Protein AF-0000000072977719 (afdb_homodimer)

Nearest PDB structures (foldseek):
  3sho-assembly1_B  TM=9.253E-01  e=3.516E-10  Sphaerobacter thermophilus DSM 20745
  4ivn-assembly1_A  TM=5.724E-01  e=1.731E-12  Vibrio vulnificus YJ016
  7en7-assembly1_A  TM=8.176E-01  e=7.534E-08  Escherichia coli K-12
  7en5-assembly1_A  TM=7.997E-01  e=5.174E-08  Escherichia coli K-12
  7en6-assembly1_C  TM=8.120E-01  e=3.573E-07  Escherichia coli

InterPro domains:
  IPR000281 Helix-turn-helix protein RpiR [PF01418] (9-81)
  IPR000281 Helix-turn-helix protein RpiR [PS51071] (6-82)
  IPR001347 SIS domain [PF01380] (136-258)
  IPR009057 Homedomain-like superfamily [SSF46689] (7-81)
  IPR035472 RpiR-like, SIS domain [cd05013] (124-260)
  IPR036388 Winged helix-like DNA-binding domain superfamily [G3DSA:1.10.10.10] (4-80)
  IPR046348 SIS domain superfamily [SSF53697] (101-259)
  IPR047640 HTH-type transcriptional regulator RpiR-like [PTHR30514] (7-283)

Structure (mmCIF, N/CA/C/O backbone):
data_AF-0000000072977719-model_v1
#
loop_
_entity.id
_entity.type
_entity.pdbx_description
1 polymer 'Putative HTH-type transcriptional regulator'
#
loop_
_atom_site.group_PDB
_atom_site.id
_atom_site.type_symbol
_atom_site.label_atom_id
_atom_site.label_alt_id
_atom_site.label_comp_id
_atom_site.label_asym_id
_atom_site.label_entity_id
_atom_site.label_seq_id
_atom_site.pdbx_PDB_ins_code
_atom_site.Cartn_x
_atom_site.Cartn_y
_atom_site.Cartn_z
_atom_site.occupancy
_atom_site.B_iso_or_equiv
_atom_site.auth_seq_id
_atom_site.auth_comp_id
_atom_site.auth_asym_id
_atom_site.auth_atom_id
_atom_site.pdbx_PDB_model_num
ATOM 1 N N . MET A 1 1 ? 18.531 2.305 17.422 1 34.09 1 MET A N 1
ATOM 2 C CA . MET A 1 1 ? 17.797 3.162 18.328 1 34.09 1 MET A CA 1
ATOM 3 C C . MET A 1 1 ? 16.328 3.248 17.922 1 34.09 1 MET A C 1
ATOM 5 O O . MET A 1 1 ? 16.016 3.5 16.766 1 34.09 1 MET A O 1
ATOM 9 N N . THR A 1 2 ? 15.484 2.588 18.688 1 45.47 2 THR A N 1
ATOM 10 C CA . THR A 1 2 ? 14.039 2.49 18.516 1 45.47 2 THR A CA 1
ATOM 11 C C . THR A 1 2 ? 13.414 3.879 18.406 1 45.47 2 THR A C 1
ATOM 13 O O . THR A 1 2 ? 13.766 4.785 19.172 1 45.47 2 THR A O 1
ATOM 16 N N . GLU A 1 3 ? 13.031 4.273 17.266 1 53.06 3 GLU A N 1
ATOM 17 C CA . GLU A 1 3 ? 12.312 5.539 17.156 1 53.06 3 GLU A CA 1
ATOM 18 C C . GLU A 1 3 ? 11.344 5.719 18.328 1 53.06 3 GLU A C 1
ATOM 20 O O . GLU A 1 3 ? 10.766 4.746 18.812 1 53.06 3 GLU A O 1
ATOM 25 N N . PRO A 1 4 ? 11.453 6.875 18.938 1 59.12 4 PRO A N 1
ATOM 26 C CA . PRO A 1 4 ? 10.492 7.098 20.016 1 59.12 4 PRO A CA 1
ATOM 27 C C . PRO A 1 4 ? 9.062 6.738 19.609 1 59.12 4 PRO A C 1
ATOM 29 O O . PRO A 1 4 ? 8.695 6.863 18.453 1 59.12 4 PRO A O 1
ATOM 32 N N . THR A 1 5 ? 8.391 6.191 20.531 1 65.5 5 THR A N 1
ATOM 33 C CA . THR A 1 5 ? 7.02 5.73 20.359 1 65.5 5 THR A CA 1
ATOM 34 C C . THR A 1 5 ? 6.086 6.898 20.062 1 65.5 5 THR A C 1
ATOM 36 O O . THR A 1 5 ? 5.098 6.746 19.344 1 65.5 5 THR A O 1
ATOM 39 N N . HIS A 1 6 ? 6.547 8.102 20.562 1 76.81 6 HIS A N 1
ATOM 40 C CA . HIS A 1 6 ? 5.691 9.266 20.375 1 76.81 6 HIS A CA 1
ATOM 41 C C . HIS A 1 6 ? 6.504 10.469 19.906 1 76.81 6 HIS A C 1
ATOM 43 O O . HIS A 1 6 ? 7.617 10.695 20.391 1 76.81 6 HIS A O 1
ATOM 49 N N . THR A 1 7 ? 5.93 11.188 19.031 1 83.25 7 THR A N 1
ATOM 50 C CA . THR A 1 7 ? 6.516 12.484 18.734 1 83.25 7 THR A CA 1
ATOM 51 C C . THR A 1 7 ? 6.223 13.492 19.844 1 83.25 7 THR A C 1
ATOM 53 O O . THR A 1 7 ? 5.422 13.219 20.734 1 83.25 7 THR A O 1
ATOM 56 N N . ILE A 1 8 ? 6.934 14.562 19.859 1 85.81 8 ILE A N 1
ATOM 57 C CA . ILE A 1 8 ? 6.695 15.625 20.828 1 85.81 8 ILE A CA 1
ATOM 58 C C . ILE A 1 8 ? 5.27 16.141 20.688 1 85.81 8 ILE A C 1
ATOM 60 O O . ILE A 1 8 ? 4.582 16.375 21.688 1 85.81 8 ILE A O 1
ATOM 64 N N . SER A 1 9 ? 4.895 16.266 19.469 1 80.94 9 SER A N 1
ATOM 65 C CA . SER A 1 9 ? 3.531 16.703 19.203 1 80.94 9 SER A CA 1
ATOM 66 C C . SER A 1 9 ? 2.512 15.75 19.812 1 80.94 9 SER A C 1
ATOM 68 O O . SER A 1 9 ? 1.519 16.188 20.391 1 80.94 9 SER A O 1
ATOM 70 N N . ASP A 1 10 ? 2.787 14.484 19.719 1 80.69 10 ASP A N 1
ATOM 71 C CA . ASP A 1 10 ? 1.916 13.477 20.312 1 80.69 10 ASP A CA 1
ATOM 72 C C . ASP A 1 10 ? 1.863 13.633 21.828 1 80.69 10 ASP A C 1
ATOM 74 O O . ASP A 1 10 ? 0.79 13.547 22.422 1 80.69 10 ASP A O 1
ATOM 78 N N . ARG A 1 11 ? 2.957 13.852 22.359 1 85 11 ARG A N 1
ATOM 79 C CA . ARG A 1 11 ? 3.051 13.984 23.812 1 85 11 ARG A CA 1
ATOM 80 C C . ARG A 1 11 ? 2.283 15.211 24.297 1 85 11 ARG A C 1
ATOM 82 O O . ARG A 1 11 ? 1.595 15.156 25.312 1 85 11 ARG A O 1
ATOM 89 N N . ILE A 1 12 ? 2.398 16.203 23.547 1 86.12 12 ILE A N 1
ATOM 90 C CA . ILE A 1 12 ? 1.69 17.438 23.891 1 86.12 12 ILE A CA 1
ATOM 91 C C . ILE A 1 12 ? 0.184 17.203 23.812 1 86.12 12 ILE A C 1
ATOM 93 O O . ILE A 1 12 ? -0.554 17.547 24.734 1 86.12 12 ILE A O 1
ATOM 97 N N . GLN A 1 13 ? -0.189 16.594 22.734 1 79.12 13 GLN A N 1
ATOM 98 C CA . GLN A 1 13 ? -1.613 16.359 22.531 1 79.12 13 GLN A CA 1
ATOM 99 C C . GLN A 1 13 ? -2.184 15.461 23.625 1 79.12 13 GLN A C 1
ATOM 101 O O . GLN A 1 13 ? -3.297 15.688 24.109 1 79.12 13 GLN A O 1
ATOM 106 N N . GLN A 1 14 ? -1.462 14.547 24.031 1 78.94 14 GLN A N 1
ATOM 107 C CA . GLN A 1 14 ? -1.896 13.602 25.047 1 78.94 14 GLN A CA 1
ATOM 108 C C . GLN A 1 14 ? -2.014 14.266 26.406 1 78.94 14 GLN A C 1
ATOM 110 O O . GLN A 1 14 ? -2.826 13.859 27.234 1 78.94 14 GLN A O 1
ATOM 115 N N . LYS A 1 15 ? -1.3 15.305 26.594 1 86.62 15 LYS A N 1
ATOM 116 C CA . LYS A 1 15 ? -1.228 15.914 27.906 1 86.62 15 LYS A CA 1
ATOM 117 C C . LYS A 1 15 ? -2.061 17.188 27.969 1 86.62 15 LYS A C 1
ATOM 119 O O . LYS A 1 15 ? -2.113 17.859 29.016 1 86.62 15 LYS A O 1
ATOM 124 N N . LEU A 1 16 ? -2.713 17.469 26.875 1 85.62 16 LEU A N 1
ATOM 125 C CA . LEU A 1 16 ? -3.426 18.734 26.781 1 85.62 16 LEU A CA 1
ATOM 126 C C . LEU A 1 16 ? -4.43 18.875 27.922 1 85.62 16 LEU A C 1
ATOM 128 O O . LEU A 1 16 ? -4.559 19.953 28.5 1 85.62 16 LEU A O 1
ATOM 132 N N . ASP A 1 17 ? -5.023 17.812 28.297 1 83.56 17 ASP A N 1
ATOM 133 C CA . ASP A 1 17 ? -6.066 17.859 29.328 1 83.56 17 ASP A CA 1
ATOM 134 C C . ASP A 1 17 ? -5.469 18.047 30.719 1 83.56 17 ASP A C 1
ATOM 136 O O . ASP A 1 17 ? -6.156 18.469 31.641 1 83.56 17 ASP A O 1
ATOM 140 N N . ASP A 1 18 ? -4.277 17.734 30.844 1 90.81 18 ASP A N 1
ATOM 141 C CA . ASP A 1 18 ? -3.604 17.828 32.125 1 90.81 18 ASP A CA 1
ATOM 142 C C . ASP A 1 18 ? -2.92 19.188 32.312 1 90.81 18 ASP A C 1
ATOM 144 O O . ASP A 1 18 ? -2.383 19.5 33.375 1 90.81 18 ASP A O 1
ATOM 148 N N . LEU A 1 19 ? -3.02 19.953 31.266 1 92.12 19 LEU A N 1
ATOM 149 C CA . LEU A 1 19 ? -2.303 21.219 31.297 1 92.12 19 LEU A CA 1
ATOM 150 C C . LEU A 1 19 ? -3.189 22.344 31.828 1 92.12 19 LEU A C 1
ATOM 152 O O . LEU A 1 19 ? -4.41 22.312 31.672 1 92.12 19 LEU A O 1
ATOM 156 N N . THR A 1 20 ? -2.568 23.266 32.562 1 93.06 20 THR A N 1
ATOM 157 C CA . THR A 1 20 ? -3.283 24.469 32.969 1 93.06 20 THR A CA 1
ATOM 158 C C . THR A 1 20 ? -3.66 25.312 31.734 1 93.06 20 THR A C 1
ATOM 160 O O . THR A 1 20 ? -3.236 25.016 30.625 1 93.06 20 THR A O 1
ATOM 163 N N . ARG A 1 21 ? -4.438 26.266 31.969 1 92.62 21 ARG A N 1
ATOM 164 C CA . ARG A 1 21 ? -4.875 27.141 30.891 1 92.62 21 ARG A CA 1
ATOM 165 C C . ARG A 1 21 ? -3.684 27.766 30.172 1 92.62 21 ARG A C 1
ATOM 167 O O . ARG A 1 21 ? -3.627 27.766 28.938 1 92.62 21 ARG A O 1
ATOM 174 N N . ALA A 1 22 ? -2.834 28.297 30.969 1 93.25 22 ALA A N 1
ATOM 175 C CA . ALA A 1 22 ? -1.648 28.938 30.406 1 93.25 22 ALA A CA 1
ATOM 176 C C . ALA A 1 22 ? -0.771 27.922 29.672 1 93.25 22 ALA A C 1
ATOM 178 O O . ALA A 1 22 ? -0.234 28.219 28.594 1 93.25 22 ALA A O 1
ATOM 179 N N . GLU A 1 23 ? -0.616 26.766 30.234 1 94.19 23 GLU A N 1
ATOM 180 C CA . GLU A 1 23 ? 0.171 25.719 29.594 1 94.19 23 GLU A CA 1
ATOM 181 C C . GLU A 1 23 ? -0.483 25.234 28.312 1 94.19 23 GLU A C 1
ATOM 183 O O . GLU A 1 23 ? 0.206 24.938 27.328 1 94.19 23 GLU A O 1
ATOM 188 N N . ARG A 1 24 ? -1.678 25.125 28.328 1 91.88 24 ARG A N 1
ATOM 189 C CA . ARG A 1 24 ? -2.424 24.75 27.141 1 91.88 24 ARG A CA 1
ATOM 190 C C . ARG A 1 24 ? -2.244 25.766 26.016 1 91.88 24 ARG A C 1
ATOM 192 O O . ARG A 1 24 ? -2.088 25.406 24.859 1 91.88 24 ARG A O 1
ATOM 199 N N . GLN A 1 25 ? -2.348 26.969 26.438 1 91.62 25 GLN A N 1
ATOM 200 C CA . GLN A 1 25 ? -2.094 28.047 25.484 1 91.62 25 GLN A CA 1
ATOM 201 C C . GLN A 1 25 ? -0.708 27.906 24.859 1 91.62 25 GLN A C 1
ATOM 203 O O . GLN A 1 25 ? -0.547 28.078 23.656 1 91.62 25 GLN A O 1
ATOM 208 N N . LEU A 1 26 ? 0.231 27.672 25.672 1 92.44 26 LEU A N 1
ATOM 209 C CA . LEU A 1 26 ? 1.594 27.453 25.188 1 92.44 26 LEU A CA 1
ATOM 210 C C . LEU A 1 26 ? 1.66 26.25 24.266 1 92.44 26 LEU A C 1
ATOM 212 O O . LEU A 1 26 ? 2.271 26.312 23.203 1 92.44 26 LEU A O 1
ATOM 216 N N . ALA A 1 27 ? 1.11 25.141 24.656 1 89.25 27 ALA A N 1
ATOM 217 C CA . ALA A 1 27 ? 1.1 23.891 23.875 1 89.25 27 ALA A CA 1
ATOM 218 C C . ALA A 1 27 ? 0.505 24.125 22.5 1 89.25 27 ALA A C 1
ATOM 220 O O . ALA A 1 27 ? 1.073 23.688 21.484 1 89.25 27 ALA A O 1
ATOM 221 N N . LEU A 1 28 ? -0.533 24.797 22.453 1 84.81 28 LEU A N 1
ATOM 222 C CA . LEU A 1 28 ? -1.204 25.094 21.203 1 84.81 28 LEU A CA 1
ATOM 223 C C . LEU A 1 28 ? -0.34 25.984 20.312 1 84.81 28 LEU A C 1
ATOM 225 O O . LEU A 1 28 ? -0.298 25.797 19.094 1 84.81 28 LEU A O 1
ATOM 229 N N . SER A 1 29 ? 0.288 26.938 21 1 84.81 29 SER A N 1
ATOM 230 C CA . SER A 1 29 ? 1.201 27.797 20.266 1 84.81 29 SER A CA 1
ATOM 231 C C . SER A 1 29 ? 2.336 27 19.625 1 84.81 29 SER A C 1
ATOM 233 O O . SER A 1 29 ? 2.727 27.25 18.484 1 84.81 29 SER A O 1
ATOM 235 N N . ILE A 1 30 ? 2.869 26.078 20.328 1 85 30 ILE A N 1
ATOM 236 C CA . ILE A 1 30 ? 3.953 25.234 19.828 1 85 30 ILE A CA 1
ATOM 237 C C . ILE A 1 30 ? 3.461 24.391 18.656 1 85 30 ILE A C 1
ATOM 239 O O . ILE A 1 30 ? 4.152 24.266 17.641 1 85 30 ILE A O 1
ATOM 243 N N . LEU A 1 31 ? 2.301 23.844 18.781 1 78.25 31 LEU A N 1
ATOM 244 C CA . LEU A 1 31 ? 1.736 22.953 17.781 1 78.25 31 LEU A CA 1
ATOM 245 C C . LEU A 1 31 ? 1.394 23.703 16.5 1 78.25 31 LEU A C 1
ATOM 247 O O . LEU A 1 31 ? 1.417 23.125 15.406 1 78.25 31 LEU A O 1
ATOM 251 N N . GLU A 1 32 ? 1.093 24.969 16.625 1 73.62 32 GLU A N 1
ATOM 252 C CA . GLU A 1 32 ? 0.696 25.781 15.477 1 73.62 32 GLU A CA 1
ATOM 253 C C . GLU A 1 32 ? 1.831 25.906 14.461 1 73.62 32 GLU A C 1
ATOM 255 O O . GLU A 1 32 ? 1.594 25.891 13.258 1 73.62 32 GLU A O 1
ATOM 260 N N . ASN A 1 33 ? 3.037 26.062 14.914 1 71.12 33 ASN A N 1
ATOM 261 C CA . ASN A 1 33 ? 4.195 26.156 14.031 1 71.12 33 ASN A CA 1
ATOM 262 C C . ASN A 1 33 ? 5.25 25.109 14.375 1 71.12 33 ASN A C 1
ATOM 264 O O . ASN A 1 33 ? 6.438 25.422 14.477 1 71.12 33 ASN A O 1
ATOM 268 N N . TYR A 1 34 ? 4.758 23.984 14.609 1 74.56 34 TYR A N 1
ATOM 269 C CA . TYR A 1 34 ? 5.629 22.875 14.984 1 74.56 34 TYR A CA 1
ATOM 270 C C . TYR A 1 34 ? 6.48 22.422 13.805 1 74.56 34 TYR A C 1
ATOM 272 O O . TYR A 1 34 ? 6 22.359 12.672 1 74.56 34 TYR A O 1
ATOM 280 N N . PRO A 1 35 ? 7.758 22.234 13.961 1 72.56 35 PRO A N 1
ATOM 281 C CA . PRO A 1 35 ? 8.539 22.25 15.203 1 72.56 35 PRO A CA 1
ATOM 282 C C . PRO A 1 35 ? 9.32 23.547 15.383 1 72.56 35 PRO A C 1
ATOM 284 O O . PRO A 1 35 ? 9.984 23.75 16.406 1 72.56 35 PRO A O 1
ATOM 287 N N . ALA A 1 36 ? 9.109 24.5 14.5 1 69.75 36 ALA A N 1
ATOM 288 C CA . ALA A 1 36 ? 9.945 25.703 14.469 1 69.75 36 ALA A CA 1
ATOM 289 C C . ALA A 1 36 ? 9.719 26.547 15.719 1 69.75 36 ALA A C 1
ATOM 291 O O . ALA A 1 36 ? 10.648 27.203 16.203 1 69.75 36 ALA A O 1
ATOM 292 N N . SER A 1 37 ? 8.625 26.516 16.219 1 72.94 37 SER A N 1
ATOM 293 C CA . SER A 1 37 ? 8.234 27.359 17.344 1 72.94 37 SER A CA 1
ATOM 294 C C . SER A 1 37 ? 9.039 27.016 18.594 1 72.94 37 SER A C 1
ATOM 296 O O . SER A 1 37 ? 9.234 27.875 19.469 1 72.94 37 SER A O 1
ATOM 298 N N . GLY A 1 38 ? 9.477 25.844 18.672 1 77.75 38 GLY A N 1
ATOM 299 C CA . GLY A 1 38 ? 10.156 25.422 19.891 1 77.75 38 GLY A CA 1
ATOM 300 C C . GLY A 1 38 ? 11.672 25.438 19.75 1 77.75 38 GLY A C 1
ATOM 301 O O . GLY A 1 38 ? 12.383 25.016 20.672 1 77.75 38 GLY A O 1
ATOM 302 N N . LEU A 1 39 ? 12.109 25.969 18.688 1 84.69 39 LEU A N 1
ATOM 303 C CA . LEU A 1 39 ? 13.547 25.875 18.438 1 84.69 39 LEU A CA 1
ATOM 304 C C . LEU A 1 39 ? 14.258 27.156 18.844 1 84.69 39 LEU A C 1
ATOM 306 O O . LEU A 1 39 ? 15.492 27.172 18.969 1 84.69 39 LEU A O 1
ATOM 310 N N . GLY A 1 40 ? 13.555 28.203 19.125 1 84.5 40 GLY A N 1
ATOM 311 C CA . GLY A 1 40 ? 14.141 29.453 19.547 1 84.5 40 GLY A CA 1
ATOM 312 C C . GLY A 1 40 ? 14.375 29.547 21.031 1 84.5 40 GLY A C 1
ATOM 313 O O . GLY A 1 40 ? 14.18 28.562 21.766 1 84.5 40 GLY A O 1
ATOM 314 N N . PRO A 1 41 ? 14.859 30.75 21.453 1 90.31 41 PRO A N 1
ATOM 315 C CA . PRO A 1 41 ? 15.086 30.938 22.891 1 90.31 41 PRO A CA 1
ATOM 316 C C . PRO A 1 41 ? 13.805 30.812 23.719 1 90.31 41 PRO A C 1
ATOM 318 O O . PRO A 1 41 ? 12.719 31.172 23.234 1 90.31 41 PRO A O 1
ATOM 321 N N . LEU A 1 42 ? 14.023 30.391 24.938 1 91.06 42 LEU A N 1
ATOM 322 C CA . LEU A 1 42 ? 12.93 30.188 25.875 1 91.06 42 LEU A CA 1
ATOM 323 C C . LEU A 1 42 ? 12.102 31.453 26.031 1 91.06 42 LEU A C 1
ATOM 325 O O . LEU A 1 42 ? 10.867 31.391 26.047 1 91.06 42 LEU A O 1
ATOM 329 N N . THR A 1 43 ? 12.727 32.531 26.047 1 92.25 43 THR A N 1
ATOM 330 C CA . THR A 1 43 ? 12.062 33.844 26.25 1 92.25 43 THR A CA 1
ATOM 331 C C . THR A 1 43 ? 11.203 34.188 25.031 1 92.25 43 THR A C 1
ATOM 333 O O . THR A 1 43 ? 10.102 34.719 25.188 1 92.25 43 THR A O 1
ATOM 336 N N . ALA A 1 44 ? 11.719 33.906 23.906 1 91.5 44 ALA A N 1
ATOM 337 C CA . ALA A 1 44 ? 10.984 34.188 22.672 1 91.5 44 ALA A CA 1
ATOM 338 C C . ALA A 1 44 ? 9.734 33.312 22.578 1 91.5 44 ALA A C 1
ATOM 340 O O . ALA A 1 44 ? 8.672 33.781 22.172 1 91.5 44 ALA A O 1
ATOM 341 N N . LEU A 1 45 ? 9.875 32.094 22.953 1 91.75 45 LEU A N 1
ATOM 342 C CA . LEU A 1 45 ? 8.734 31.188 22.938 1 91.75 45 LEU A CA 1
ATOM 343 C C . LEU A 1 45 ? 7.648 31.656 23.891 1 91.75 45 LEU A C 1
ATOM 345 O O . LEU A 1 45 ? 6.465 31.641 23.562 1 91.75 45 LEU A O 1
ATOM 349 N N . ALA A 1 46 ? 8.031 32.062 25.078 1 93.56 46 ALA A N 1
ATOM 350 C CA . ALA A 1 46 ? 7.102 32.562 26.078 1 93.56 46 ALA A CA 1
ATOM 351 C C . ALA A 1 46 ? 6.352 33.781 25.562 1 93.56 46 ALA A C 1
ATOM 353 O O . ALA A 1 46 ? 5.133 33.906 25.734 1 93.56 46 ALA A O 1
ATOM 354 N N . GLN A 1 47 ? 7.047 34.656 24.922 1 92.62 47 GLN A N 1
ATOM 355 C CA . GLN A 1 47 ? 6.469 35.875 24.391 1 92.62 47 GLN A CA 1
ATOM 356 C C . GLN A 1 47 ? 5.473 35.562 23.281 1 92.62 47 GLN A C 1
ATOM 358 O O . GLN A 1 47 ? 4.375 36.125 23.25 1 92.62 47 GLN A O 1
ATOM 363 N N . ASP A 1 48 ? 5.902 34.719 22.453 1 89.25 48 ASP A N 1
ATOM 364 C CA . ASP A 1 48 ? 5.062 34.375 21.297 1 89.25 48 ASP A CA 1
ATOM 365 C C . ASP A 1 48 ? 3.758 33.719 21.766 1 89.25 48 ASP A C 1
ATOM 367 O O . ASP A 1 48 ? 2.713 33.906 21.141 1 89.25 48 ASP A O 1
ATOM 371 N N . ALA A 1 49 ? 3.84 32.969 22.812 1 91.5 49 ALA A N 1
ATOM 372 C CA . ALA A 1 49 ? 2.672 32.281 23.328 1 91.5 49 ALA A CA 1
ATOM 373 C C . ALA A 1 49 ? 1.923 33.125 24.344 1 91.5 49 ALA A C 1
ATOM 375 O O . ALA A 1 49 ? 0.87 32.719 24.844 1 91.5 49 ALA A O 1
ATOM 376 N N . ASN A 1 50 ? 2.43 34.219 24.625 1 93.38 50 ASN A N 1
ATOM 377 C CA . ASN A 1 50 ? 1.859 35.125 25.609 1 93.38 50 ASN A CA 1
ATOM 378 C C . ASN A 1 50 ? 1.703 34.469 26.969 1 93.38 50 ASN A C 1
ATOM 380 O O . ASN A 1 50 ? 0.625 34.5 27.562 1 93.38 50 ASN A O 1
ATOM 384 N N . VAL A 1 51 ? 2.715 33.844 27.375 1 94.94 51 VAL A N 1
ATOM 385 C CA . VAL A 1 51 ? 2.766 33.25 28.703 1 94.94 51 VAL A CA 1
ATOM 386 C C . VAL A 1 51 ? 4.078 33.625 29.391 1 94.94 51 VAL A C 1
ATOM 388 O O . VAL A 1 51 ? 4.949 34.25 28.781 1 94.94 51 VAL A O 1
ATOM 391 N N . SER A 1 52 ? 4.168 33.25 30.703 1 93.75 52 SER A N 1
ATOM 392 C CA . SER A 1 52 ? 5.383 33.531 31.453 1 93.75 52 SER A CA 1
ATOM 393 C C . SER A 1 52 ? 6.465 32.5 31.188 1 93.75 52 SER A C 1
ATOM 395 O O . SER A 1 52 ? 6.164 31.375 30.797 1 93.75 52 SER A O 1
ATOM 397 N N . VAL A 1 53 ? 7.723 32.906 31.328 1 93.81 53 VAL A N 1
ATOM 398 C CA . VAL A 1 53 ? 8.867 32.031 31.188 1 93.81 53 VAL A CA 1
ATOM 399 C C . VAL A 1 53 ? 8.719 30.828 32.125 1 93.81 53 VAL A C 1
ATOM 401 O O . VAL A 1 53 ? 8.953 29.688 31.75 1 93.81 53 VAL A O 1
ATOM 404 N N . PRO A 1 54 ? 8.312 31.031 33.375 1 94.56 54 PRO A N 1
ATOM 405 C CA . PRO A 1 54 ? 8.109 29.891 34.281 1 94.56 54 PRO A CA 1
ATOM 406 C C . PRO A 1 54 ? 7.055 28.906 33.75 1 94.56 54 PRO A C 1
ATOM 408 O O . PRO A 1 54 ? 7.164 27.703 33.969 1 94.56 54 PRO A O 1
ATOM 411 N N . THR A 1 55 ? 6.086 29.406 33.125 1 95.44 55 THR A N 1
ATOM 412 C CA . THR A 1 55 ? 5.051 28.562 32.531 1 95.44 55 THR A CA 1
ATOM 413 C C . THR A 1 55 ? 5.656 27.609 31.5 1 95.44 55 THR A C 1
ATOM 415 O O . THR A 1 55 ? 5.27 26.438 31.438 1 95.44 55 THR A O 1
ATOM 418 N N . VAL A 1 56 ? 6.605 28.078 30.672 1 95.06 56 VAL A N 1
ATOM 419 C CA . VAL A 1 56 ? 7.277 27.25 29.672 1 95.06 56 VAL A CA 1
ATOM 420 C C . VAL A 1 56 ? 8.047 26.125 30.375 1 95.06 56 VAL A C 1
ATOM 422 O O . VAL A 1 56 ? 7.941 24.969 30 1 95.06 56 VAL A O 1
ATOM 425 N N . ALA A 1 57 ? 8.805 26.531 31.344 1 93.38 57 ALA A N 1
ATOM 426 C CA . ALA A 1 57 ? 9.617 25.578 32.094 1 93.38 57 ALA A CA 1
ATOM 427 C C . ALA A 1 57 ? 8.75 24.5 32.719 1 93.38 57 ALA A C 1
ATOM 429 O O . ALA A 1 57 ? 9.086 23.312 32.688 1 93.38 57 ALA A O 1
ATOM 430 N N . ARG A 1 58 ? 7.633 24.844 33.312 1 94.25 58 ARG A N 1
ATOM 431 C CA . ARG A 1 58 ? 6.73 23.906 33.969 1 94.25 58 ARG A CA 1
ATOM 432 C C . ARG A 1 58 ? 6.094 22.953 32.969 1 94.25 58 ARG A C 1
ATOM 434 O O . ARG A 1 58 ? 5.98 21.75 33.219 1 94.25 58 ARG A O 1
ATOM 441 N N . MET A 1 59 ? 5.664 23.5 31.922 1 94.31 59 MET A N 1
ATOM 442 C CA . MET A 1 59 ? 5.027 22.672 30.906 1 94.31 59 MET A CA 1
ATOM 443 C C . MET A 1 59 ? 6.004 21.641 30.359 1 94.31 59 MET A C 1
ATOM 445 O O . MET A 1 59 ? 5.652 20.469 30.188 1 94.31 59 MET A O 1
ATOM 449 N N . VAL A 1 60 ? 7.207 22.094 30.047 1 93.81 60 VAL A N 1
ATOM 450 C CA . VAL A 1 60 ? 8.25 21.219 29.516 1 93.81 60 VAL A CA 1
ATOM 451 C C . VAL A 1 60 ? 8.516 20.094 30.516 1 93.81 60 VAL A C 1
ATOM 453 O O . VAL A 1 60 ? 8.688 18.938 30.125 1 93.81 60 VAL A O 1
ATOM 456 N N . GLN A 1 61 ? 8.516 20.391 31.734 1 93.25 61 GLN A N 1
ATOM 457 C CA . GLN A 1 61 ? 8.719 19.391 32.781 1 93.25 61 GLN A CA 1
ATOM 458 C 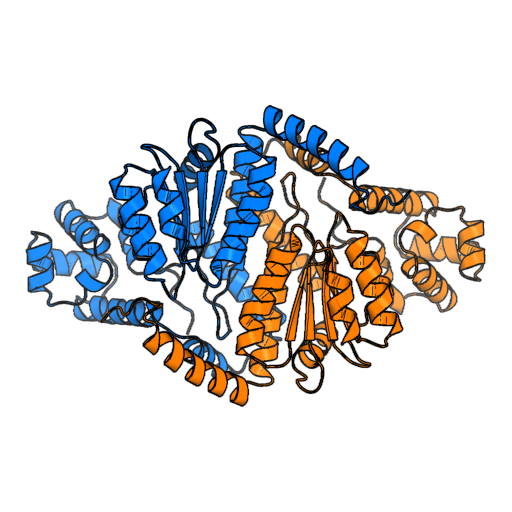C . GLN A 1 61 ? 7.527 18.438 32.844 1 93.25 61 GLN A C 1
ATOM 460 O O . GLN A 1 61 ? 7.703 17.234 33.031 1 93.25 61 GLN A O 1
ATOM 465 N N . LYS A 1 62 ? 6.383 18.938 32.656 1 93.38 62 LYS A N 1
ATOM 466 C CA . LYS A 1 62 ? 5.184 18.094 32.656 1 93.38 62 LYS A CA 1
ATOM 467 C C . LYS A 1 62 ? 5.184 17.125 31.5 1 93.38 62 LYS A C 1
ATOM 469 O O . LYS A 1 62 ? 4.594 16.047 31.578 1 93.38 62 LYS A O 1
ATOM 474 N N . LEU A 1 63 ? 5.777 17.547 30.469 1 92.25 63 LEU A N 1
ATOM 475 C CA . LEU A 1 63 ? 5.875 16.688 29.297 1 92.25 63 LEU A CA 1
ATOM 476 C C . LEU A 1 63 ? 6.941 15.609 29.5 1 92.25 63 LEU A C 1
ATOM 478 O O . LEU A 1 63 ? 7.074 14.703 28.672 1 92.25 63 LEU A O 1
ATOM 482 N N . GLY A 1 64 ? 7.781 15.742 30.641 1 90.62 64 GLY A N 1
ATOM 483 C CA . GLY A 1 64 ? 8.734 14.703 31 1 90.62 64 GLY A CA 1
ATOM 484 C C . GLY A 1 64 ? 10.172 15.086 30.703 1 90.62 64 GLY A C 1
ATOM 485 O O . GLY A 1 64 ? 11.07 14.242 30.75 1 90.62 64 GLY A O 1
ATOM 486 N N . TYR A 1 65 ? 10.344 16.328 30.406 1 93.94 65 TYR A N 1
ATOM 487 C CA . TYR A 1 65 ? 11.703 16.75 30.094 1 93.94 65 TYR A CA 1
ATOM 488 C C . TYR A 1 65 ? 12.391 17.344 31.312 1 93.94 65 TYR A C 1
ATOM 490 O O . TYR A 1 65 ? 11.727 17.891 32.219 1 93.94 65 TYR A O 1
ATOM 498 N N . LYS A 1 66 ? 13.719 17.297 31.312 1 94.06 66 LYS A N 1
ATOM 499 C CA . LYS A 1 66 ? 14.5 17.859 32.406 1 94.06 66 LYS A CA 1
ATOM 500 C C . LYS A 1 66 ? 14.453 19.391 32.375 1 94.06 66 LYS A C 1
ATOM 502 O O . LYS A 1 66 ? 14.57 20.031 33.438 1 94.06 66 LYS A O 1
ATOM 507 N N . GLY A 1 67 ? 14.336 19.938 31.297 1 92.81 67 GLY A N 1
ATOM 508 C CA . GLY A 1 67 ? 14.289 21.375 31.062 1 92.81 67 GLY A CA 1
ATOM 509 C C . GLY A 1 67 ? 14.125 21.734 29.594 1 92.81 67 GLY A C 1
ATOM 510 O O . GLY A 1 67 ? 13.945 20.859 28.75 1 92.81 67 GLY A O 1
ATOM 511 N N . TYR A 1 68 ? 14.156 23.016 29.391 1 93.31 68 TYR A N 1
ATOM 512 C CA . TYR A 1 68 ? 13.914 23.531 28.047 1 93.31 68 TYR A CA 1
ATOM 513 C C . TYR A 1 68 ? 15 23.062 27.078 1 93.31 68 TYR A C 1
ATOM 515 O O . TYR A 1 68 ? 14.703 22.688 25.938 1 93.31 68 TYR A O 1
ATOM 523 N N . PRO A 1 69 ? 16.281 23.062 27.516 1 93.25 69 PRO A N 1
ATOM 524 C CA . PRO A 1 69 ? 17.297 22.562 26.594 1 93.25 69 PRO A CA 1
ATOM 525 C C . PRO A 1 69 ? 17.078 21.109 26.172 1 93.25 69 PRO A C 1
ATOM 527 O O . PRO A 1 69 ? 17.312 20.75 25.016 1 93.25 69 PRO A O 1
ATOM 530 N N . ASP A 1 70 ? 16.672 20.375 27.109 1 94 70 ASP A N 1
ATOM 531 C CA . ASP A 1 70 ? 16.344 18.969 26.828 1 94 70 ASP A CA 1
ATOM 532 C C . ASP A 1 70 ? 15.188 18.875 25.828 1 94 70 ASP A C 1
ATOM 534 O O . ASP A 1 70 ? 15.25 18.078 24.891 1 94 70 ASP A O 1
ATOM 538 N N . PHE A 1 71 ? 14.156 19.609 26.062 1 92.94 71 PHE A N 1
ATOM 539 C CA . PHE A 1 71 ? 13.016 19.688 25.172 1 92.94 71 PHE A CA 1
ATOM 540 C C . PHE A 1 71 ? 13.453 20.141 23.781 1 92.94 71 PHE A C 1
ATOM 542 O O . PHE A 1 71 ? 13.094 19.516 22.781 1 92.94 71 PHE A O 1
ATOM 549 N N . GLN A 1 72 ? 14.25 21.078 23.703 1 90.56 72 GLN A N 1
ATOM 550 C CA . GLN A 1 72 ? 14.711 21.625 22.438 1 90.56 72 GLN A CA 1
ATOM 551 C C . GLN A 1 72 ? 15.578 20.625 21.672 1 90.56 72 GLN A C 1
ATOM 553 O O . GLN A 1 72 ? 15.516 20.547 20.438 1 90.56 72 GLN A O 1
ATOM 558 N N . SER A 1 73 ? 16.406 19.969 22.406 1 91.06 73 SER A N 1
ATOM 559 C CA . SER A 1 73 ? 17.266 18.969 21.781 1 91.06 73 SER A CA 1
ATOM 560 C C . SER A 1 73 ? 16.422 17.922 21.062 1 91.06 73 SER A C 1
ATOM 562 O O . SER A 1 73 ? 16.734 17.547 19.922 1 91.06 73 SER A O 1
ATOM 564 N N . GLU A 1 74 ? 15.43 17.469 21.703 1 89.56 74 GLU A N 1
ATOM 565 C CA . GLU A 1 74 ? 14.562 16.469 21.094 1 89.56 74 GLU A CA 1
ATOM 566 C C . GLU A 1 74 ? 13.805 17.062 19.891 1 89.56 74 GLU A C 1
ATOM 568 O O . GLU A 1 74 ? 13.57 16.375 18.906 1 89.56 74 GLU A O 1
ATOM 573 N N . LEU A 1 75 ? 13.375 18.234 20.016 1 87.88 75 LEU A N 1
ATOM 574 C CA . LEU A 1 75 ? 12.711 18.922 18.922 1 87.88 75 LEU A CA 1
ATOM 575 C C . LEU A 1 75 ? 13.625 19 17.703 1 87.88 75 LEU A C 1
ATOM 577 O O . LEU A 1 75 ? 13.172 18.828 16.562 1 87.88 75 LEU A O 1
ATOM 581 N N . ARG A 1 76 ? 14.867 19.297 17.922 1 85.38 76 ARG A N 1
ATOM 582 C CA . ARG A 1 76 ? 15.852 19.344 16.844 1 85.38 76 ARG A CA 1
ATOM 583 C C . ARG A 1 76 ? 16.016 17.969 16.188 1 85.38 76 ARG A C 1
ATOM 585 O O . ARG A 1 76 ? 16.156 17.875 14.977 1 85.38 76 ARG A O 1
ATOM 592 N N . GLU A 1 77 ? 16.016 17.031 17.062 1 85.38 77 GLU A N 1
ATOM 593 C CA . GLU A 1 77 ? 16.094 15.672 16.516 1 85.38 77 GLU A CA 1
ATOM 594 C C . GLU A 1 77 ? 14.891 15.359 15.633 1 85.38 77 GLU A C 1
ATOM 596 O O . GLU A 1 77 ? 15.031 14.703 14.602 1 85.38 77 GLU A O 1
ATOM 601 N N . GLU A 1 78 ? 13.734 15.766 16.047 1 84.5 78 GLU A N 1
ATOM 602 C CA . GLU A 1 78 ? 12.523 15.562 15.242 1 84.5 78 GLU A CA 1
ATOM 603 C C . GLU A 1 78 ? 12.594 16.328 13.93 1 84.5 78 GLU A C 1
ATOM 605 O O . GLU A 1 78 ? 12.156 15.836 12.891 1 84.5 78 GLU A O 1
ATOM 610 N N . LEU A 1 79 ? 13.094 17.531 14.031 1 81.62 79 LEU A N 1
ATOM 611 C CA . LEU A 1 79 ? 13.258 18.328 12.828 1 81.62 79 LEU A CA 1
ATOM 612 C C . LEU A 1 79 ? 14.211 17.641 11.844 1 81.62 79 LEU A C 1
ATOM 614 O O . LEU A 1 79 ? 13.945 17.609 10.641 1 81.62 79 LEU A O 1
ATOM 618 N N . ARG A 1 80 ? 15.289 17.141 12.352 1 80.44 80 ARG A N 1
ATOM 619 C CA . ARG A 1 80 ? 16.234 16.406 11.508 1 80.44 80 ARG A CA 1
ATOM 620 C C . ARG A 1 80 ? 15.562 15.18 10.883 1 80.44 80 ARG A C 1
ATOM 622 O O . ARG A 1 80 ? 15.82 14.852 9.727 1 80.44 80 ARG A O 1
ATOM 629 N N . ALA A 1 81 ? 14.789 14.578 11.695 1 82.06 81 ALA A N 1
ATOM 630 C CA . ALA A 1 81 ? 14.086 13.391 11.219 1 82.06 81 ALA A CA 1
ATOM 631 C C . ALA A 1 81 ? 13.133 13.734 10.078 1 82.06 81 ALA A C 1
ATOM 633 O O . ALA A 1 81 ? 12.953 12.945 9.148 1 82.06 81 ALA A O 1
ATOM 634 N N . LYS A 1 82 ? 12.531 14.844 10.102 1 80.88 82 LYS A N 1
ATOM 635 C CA . LYS A 1 82 ? 11.562 15.32 9.117 1 80.88 82 LYS A CA 1
ATOM 636 C C . LYS A 1 82 ? 12.203 15.477 7.746 1 80.88 82 LYS A C 1
ATOM 638 O O . LYS A 1 82 ? 11.523 15.352 6.723 1 80.88 82 LYS A O 1
ATOM 643 N N . VAL A 1 83 ? 13.516 15.703 7.75 1 77 83 VAL A N 1
ATOM 644 C CA . VAL A 1 83 ? 14.164 16.047 6.484 1 77 83 VAL A CA 1
ATOM 645 C C . VAL A 1 83 ? 15.148 14.945 6.094 1 77 83 VAL A C 1
ATOM 647 O O . VAL A 1 83 ? 15.969 15.125 5.191 1 77 83 VAL A O 1
ATOM 650 N N . LYS A 1 84 ? 15.078 13.922 6.781 1 80.81 84 LYS A N 1
ATOM 651 C CA . LYS A 1 84 ? 16.031 12.852 6.504 1 80.81 84 LYS A CA 1
ATOM 652 C C . LYS A 1 84 ? 15.859 12.312 5.086 1 80.81 84 LYS A C 1
ATOM 654 O O . LYS A 1 84 ? 14.742 12.016 4.664 1 80.81 84 LYS A O 1
ATOM 659 N N . ASN A 1 85 ? 16.938 12.25 4.391 1 83.69 85 ASN A N 1
ATOM 660 C CA . ASN A 1 85 ? 16.922 11.695 3.037 1 83.69 85 ASN A CA 1
ATOM 661 C C . ASN A 1 85 ? 17.188 10.195 3.039 1 83.69 85 ASN A C 1
ATOM 663 O O . ASN A 1 85 ? 17.484 9.609 4.082 1 83.69 85 ASN A O 1
ATOM 667 N N . PRO A 1 86 ? 17.031 9.508 1.903 1 86.38 86 PRO A N 1
ATOM 668 C CA . PRO A 1 86 ? 17.141 8.055 1.828 1 86.38 86 PRO A CA 1
ATOM 669 C C . PRO A 1 86 ? 18.5 7.543 2.309 1 86.38 86 PRO A C 1
ATOM 671 O O . PRO A 1 86 ? 18.578 6.508 2.973 1 86.38 86 PRO A O 1
ATOM 674 N N . ILE A 1 87 ? 19.547 8.25 2.002 1 86.69 87 ILE A N 1
ATOM 675 C CA . ILE A 1 87 ? 20.891 7.816 2.396 1 86.69 87 ILE A CA 1
ATOM 676 C C . ILE A 1 87 ? 21 7.812 3.92 1 86.69 87 ILE A C 1
ATOM 678 O O . ILE A 1 87 ? 21.453 6.832 4.512 1 86.69 87 ILE A O 1
ATOM 682 N N . ALA A 1 88 ? 20.578 8.938 4.527 1 85.44 88 ALA A N 1
ATOM 683 C CA . ALA A 1 88 ? 20.594 9.039 5.984 1 85.44 88 ALA A CA 1
ATOM 684 C C . ALA A 1 88 ? 19.734 7.949 6.621 1 85.44 88 ALA A C 1
ATOM 686 O O . ALA A 1 88 ? 20.094 7.391 7.656 1 85.44 88 ALA A O 1
ATOM 687 N N . LYS A 1 89 ? 18.688 7.625 6.148 1 87.75 89 LYS A N 1
ATOM 688 C CA . LYS A 1 89 ? 17.797 6.582 6.656 1 87.75 89 LYS A CA 1
ATOM 689 C C . LYS A 1 89 ? 18.469 5.211 6.586 1 87.75 89 LYS A C 1
ATOM 691 O O . LYS A 1 89 ? 18.406 4.441 7.547 1 87.75 89 LYS A O 1
ATOM 696 N N . HIS A 1 90 ? 19 4.906 5.465 1 85.69 90 HIS A N 1
ATOM 697 C CA . HIS A 1 90 ? 19.703 3.639 5.297 1 85.69 90 HIS A CA 1
ATOM 698 C C . HIS A 1 90 ? 20.797 3.471 6.348 1 85.69 90 HIS A C 1
ATOM 700 O O . HIS A 1 90 ? 20.938 2.395 6.934 1 85.69 90 HIS A O 1
ATOM 706 N N . ASP A 1 91 ? 21.547 4.5 6.52 1 83.81 91 ASP A N 1
ATOM 707 C CA . ASP A 1 91 ? 22.672 4.461 7.438 1 83.81 91 ASP A CA 1
ATOM 708 C C . ASP A 1 91 ? 22.219 4.129 8.852 1 83.81 91 ASP A C 1
ATOM 710 O O . ASP A 1 91 ? 22.953 3.475 9.609 1 83.81 91 ASP A O 1
ATOM 714 N N . MET A 1 92 ? 21.078 4.555 9.164 1 81.19 92 MET A N 1
ATOM 715 C CA . MET A 1 92 ? 20.516 4.297 10.492 1 81.19 92 MET A CA 1
ATOM 716 C C . MET A 1 92 ? 20.344 2.801 10.727 1 81.19 92 MET A C 1
ATOM 718 O O . MET A 1 92 ? 20.5 2.322 11.852 1 81.19 92 MET A O 1
ATOM 722 N N . TRP A 1 93 ? 20.109 2.039 9.719 1 81.5 93 TRP A N 1
ATOM 723 C CA . TRP A 1 93 ? 19.781 0.626 9.875 1 81.5 93 TRP A CA 1
ATOM 724 C C . TRP A 1 93 ? 20.984 -0.253 9.562 1 81.5 93 TRP A C 1
ATOM 726 O O . TRP A 1 93 ? 21.062 -1.405 9.992 1 81.5 93 TRP A O 1
ATOM 736 N N . ALA A 1 94 ? 21.859 0.099 8.773 1 76.06 94 ALA A N 1
ATOM 737 C CA . ALA A 1 94 ? 23.031 -0.684 8.367 1 76.06 94 ALA A CA 1
ATOM 738 C C . ALA A 1 94 ? 23.906 -1.012 9.57 1 76.06 94 ALA A C 1
ATOM 740 O O . ALA A 1 94 ? 24.578 -2.049 9.594 1 76.06 94 ALA A O 1
ATOM 741 N N . GLU A 1 95 ? 23.828 -0.217 10.438 1 65.69 95 GLU A N 1
ATOM 742 C CA . GLU A 1 95 ? 24.688 -0.384 11.609 1 65.69 95 GLU A CA 1
ATOM 743 C C . GLU A 1 95 ? 24.156 -1.484 12.523 1 65.69 95 GLU A C 1
ATOM 745 O O . GLU A 1 95 ? 24.906 -2.074 13.305 1 65.69 95 GLU A O 1
ATOM 750 N N . ALA A 1 96 ? 23.047 -1.812 12.328 1 60.81 96 ALA A N 1
ATOM 751 C CA . ALA A 1 96 ? 22.438 -2.828 13.195 1 60.81 96 ALA A CA 1
ATOM 752 C C . ALA A 1 96 ? 22.594 -4.219 12.578 1 60.81 96 ALA A C 1
ATOM 754 O O . ALA A 1 96 ? 22.266 -4.43 11.414 1 60.81 96 ALA A O 1
ATOM 755 N N . ALA A 1 97 ? 23.641 -5.047 12.852 1 56.56 97 ALA A N 1
ATOM 756 C CA . ALA A 1 97 ? 23.859 -6.402 12.352 1 56.56 97 ALA A CA 1
ATOM 757 C C . ALA A 1 97 ? 22.656 -7.289 12.664 1 56.56 97 ALA A C 1
ATOM 759 O O . ALA A 1 97 ? 22.531 -7.828 13.766 1 56.56 97 ALA A O 1
ATOM 760 N N . PRO A 1 98 ? 21.703 -7.305 11.688 1 62.62 98 PRO A N 1
ATOM 761 C CA . PRO A 1 98 ? 20.531 -8.016 12.195 1 62.62 98 PRO A CA 1
ATOM 762 C C . PRO A 1 98 ? 20.672 -9.531 12.078 1 62.62 98 PRO A C 1
ATOM 764 O O . PRO A 1 98 ? 21.234 -10.039 11.109 1 62.62 98 PRO A O 1
ATOM 767 N N . SER A 1 99 ? 20.453 -10.297 13.164 1 69.44 99 SER A N 1
ATOM 768 C CA . SER A 1 99 ? 20.422 -11.758 13.25 1 69.44 99 SER A CA 1
ATOM 769 C C . SER A 1 99 ? 19.234 -12.32 12.484 1 69.44 99 SER A C 1
ATOM 771 O O . SER A 1 99 ? 19.266 -13.461 12.016 1 69.44 99 SER A O 1
ATOM 773 N N . GLU A 1 100 ? 18.297 -11.477 12.234 1 85.06 100 GLU A N 1
ATOM 774 C CA . GLU A 1 100 ? 17.062 -12 11.641 1 85.06 100 GLU A CA 1
ATOM 775 C C . GLU A 1 100 ? 16.984 -11.664 10.156 1 85.06 100 GLU A C 1
ATOM 777 O O . GLU A 1 100 ? 17.578 -10.695 9.703 1 85.06 100 GLU A O 1
ATOM 782 N N . HIS A 1 101 ? 16.344 -12.539 9.492 1 92.75 101 HIS A N 1
ATOM 783 C CA . HIS A 1 101 ? 16.094 -12.297 8.078 1 92.75 101 HIS A CA 1
ATOM 784 C C . HIS A 1 101 ? 15.344 -10.984 7.863 1 92.75 101 HIS A C 1
ATOM 786 O O . HIS A 1 101 ? 14.469 -10.633 8.656 1 92.75 101 HIS A O 1
ATOM 792 N N . LEU A 1 102 ? 15.633 -10.266 6.789 1 94.62 102 LEU A N 1
ATOM 793 C CA . LEU A 1 102 ? 15.07 -8.953 6.5 1 94.62 102 LEU A CA 1
ATOM 794 C C . LEU A 1 102 ? 13.547 -9 6.473 1 94.62 102 LEU A C 1
ATOM 796 O O . LEU A 1 102 ? 12.883 -8.07 6.922 1 94.62 102 LEU A O 1
ATOM 800 N N . LEU A 1 103 ? 12.953 -10.086 5.941 1 95 103 LEU A N 1
ATOM 801 C CA . LEU A 1 103 ? 11.5 -10.266 5.902 1 95 103 LEU A CA 1
ATOM 802 C C . LEU A 1 103 ? 10.891 -10.055 7.285 1 95 103 LEU A C 1
ATOM 804 O O . LEU A 1 103 ? 9.898 -9.336 7.43 1 95 103 LEU A O 1
ATOM 808 N N . ASN A 1 104 ? 11.469 -10.633 8.219 1 93.62 104 ASN A N 1
ATOM 809 C CA . ASN A 1 104 ? 10.945 -10.562 9.578 1 93.62 104 ASN A CA 1
ATOM 810 C C . ASN A 1 104 ? 11.172 -9.188 10.203 1 93.62 104 ASN A C 1
ATOM 812 O O . ASN A 1 104 ? 10.266 -8.617 10.812 1 93.62 104 ASN A O 1
ATOM 816 N N . ARG A 1 105 ? 12.352 -8.656 10.055 1 94.5 105 ARG A N 1
ATOM 817 C CA . ARG A 1 105 ? 12.688 -7.359 10.633 1 94.5 105 ARG A CA 1
ATOM 818 C C . ARG A 1 105 ? 11.805 -6.262 10.055 1 94.5 105 ARG A C 1
ATOM 820 O O . ARG A 1 105 ? 11.305 -5.406 10.789 1 94.5 105 ARG A O 1
ATOM 827 N N . PHE A 1 106 ? 11.695 -6.27 8.773 1 96.56 106 PHE A N 1
ATOM 828 C CA . PHE A 1 106 ? 10.852 -5.289 8.102 1 96.56 106 PHE A CA 1
ATOM 829 C C . PHE A 1 106 ? 9.398 -5.426 8.547 1 96.56 106 PHE A C 1
ATOM 831 O O . PHE A 1 106 ? 8.734 -4.43 8.828 1 96.56 106 PHE A O 1
ATOM 838 N N . THR A 1 107 ? 8.914 -6.648 8.609 1 96.94 107 THR A N 1
ATOM 839 C CA . THR A 1 107 ? 7.539 -6.922 9.008 1 96.94 107 THR A CA 1
ATOM 840 C C . THR A 1 107 ? 7.285 -6.434 10.43 1 96.94 107 THR A C 1
ATOM 842 O O . THR A 1 107 ? 6.25 -5.816 10.703 1 96.94 107 THR A O 1
ATOM 845 N N . ASP A 1 108 ? 8.18 -6.715 11.305 1 94.94 108 ASP A N 1
ATOM 846 C CA . ASP A 1 108 ? 8.039 -6.27 12.688 1 94.94 108 ASP A CA 1
ATOM 847 C C . ASP A 1 108 ? 7.918 -4.75 12.766 1 94.94 108 ASP A C 1
ATOM 849 O O . ASP A 1 108 ? 7.094 -4.227 13.523 1 94.94 108 ASP A O 1
ATOM 853 N N . ALA A 1 109 ? 8.75 -4.07 12.031 1 95.81 109 ALA A N 1
ATOM 854 C CA . ALA A 1 109 ? 8.688 -2.613 11.992 1 95.81 109 ALA A CA 1
ATOM 855 C C . ALA A 1 109 ? 7.336 -2.131 11.484 1 95.81 109 ALA A C 1
ATOM 857 O O . ALA A 1 109 ? 6.766 -1.18 12.031 1 95.81 109 ALA A O 1
ATOM 858 N N . VAL A 1 110 ? 6.824 -2.77 10.453 1 97.69 110 VAL A N 1
ATOM 859 C CA . VAL A 1 110 ? 5.539 -2.383 9.883 1 97.69 110 VAL A CA 1
ATOM 860 C C . VAL A 1 110 ? 4.426 -2.65 10.891 1 97.69 110 VAL A C 1
ATOM 862 O O . VAL A 1 110 ? 3.525 -1.826 11.062 1 97.69 110 VAL A O 1
ATOM 865 N N . ILE A 1 111 ? 4.484 -3.791 11.523 1 96.38 111 ILE A N 1
ATOM 866 C CA . ILE A 1 111 ? 3.479 -4.121 12.523 1 96.38 111 ILE A CA 1
ATOM 867 C C . ILE A 1 111 ? 3.516 -3.094 13.648 1 96.38 111 ILE A C 1
ATOM 869 O O . ILE A 1 111 ? 2.471 -2.641 14.125 1 96.38 111 ILE A O 1
ATOM 873 N N . ASP A 1 112 ? 4.676 -2.723 14.094 1 94.25 112 ASP A N 1
ATOM 874 C CA . ASP A 1 112 ? 4.82 -1.68 15.102 1 94.25 112 ASP A CA 1
ATOM 875 C C . ASP A 1 112 ? 4.219 -0.361 14.617 1 94.25 112 ASP A C 1
ATOM 877 O O . ASP A 1 112 ? 3.533 0.329 15.375 1 94.25 112 ASP A O 1
ATOM 881 N N . ASN A 1 113 ? 4.562 0.001 13.383 1 96.56 113 ASN A N 1
ATOM 882 C CA . ASN A 1 113 ? 3.982 1.199 12.789 1 96.56 113 ASN A CA 1
ATOM 883 C C . ASN A 1 113 ? 2.457 1.162 12.828 1 96.56 113 ASN A C 1
ATOM 885 O O . ASN A 1 113 ? 1.817 2.156 13.172 1 96.56 113 ASN A O 1
ATOM 889 N N . ILE A 1 114 ? 1.902 0.016 12.461 1 97.38 114 ILE A N 1
ATOM 890 C CA . ILE A 1 114 ? 0.452 -0.144 12.43 1 97.38 114 ILE A CA 1
ATOM 891 C C . ILE A 1 114 ? -0.117 0.056 13.828 1 97.38 114 ILE A C 1
ATOM 893 O O . ILE A 1 114 ? -1.049 0.84 14.023 1 97.38 114 ILE A O 1
ATOM 897 N N . ARG A 1 115 ? 0.433 -0.564 14.781 1 93.44 115 ARG A N 1
ATOM 898 C CA . ARG A 1 115 ? -0.056 -0.505 16.156 1 93.44 115 ARG A CA 1
ATOM 899 C C . ARG A 1 115 ? 0.039 0.913 16.703 1 93.44 115 ARG A C 1
ATOM 901 O O . ARG A 1 115 ? -0.919 1.422 17.297 1 93.44 115 ARG A O 1
ATOM 908 N N . LEU A 1 116 ? 1.131 1.537 16.516 1 90.38 116 LEU A N 1
ATOM 909 C CA . LEU A 1 116 ? 1.345 2.889 17.031 1 90.38 116 LEU A CA 1
ATOM 910 C C . LEU A 1 116 ? 0.416 3.881 16.344 1 90.38 116 LEU A C 1
ATOM 912 O O . LEU A 1 116 ? -0.117 4.789 16.984 1 90.38 116 LEU A O 1
ATOM 916 N N . THR A 1 117 ? 0.246 3.74 15.047 1 94.81 117 THR A N 1
ATOM 917 C CA . THR A 1 117 ? -0.662 4.605 14.305 1 94.81 117 THR A CA 1
ATOM 918 C C . THR A 1 117 ? -2.086 4.484 14.836 1 94.81 117 THR A C 1
ATOM 920 O O . THR A 1 117 ? -2.736 5.492 15.125 1 94.81 117 THR A O 1
ATOM 923 N N . LEU A 1 118 ? -2.541 3.279 15.008 1 92.56 118 LEU A N 1
ATOM 924 C CA . LEU A 1 118 ? -3.91 3.051 15.453 1 92.56 118 LEU A CA 1
ATOM 925 C C . LEU A 1 118 ? -4.129 3.604 16.859 1 92.56 118 LEU A C 1
ATOM 927 O O . LEU A 1 118 ? -5.223 4.066 17.188 1 92.56 118 LEU A O 1
ATOM 931 N N . SER A 1 119 ? -3.152 3.469 17.656 1 87.88 119 SER A N 1
ATOM 932 C CA . SER A 1 119 ? -3.268 3.955 19.031 1 87.88 119 SER A CA 1
ATOM 933 C C . SER A 1 119 ? -3.426 5.473 19.078 1 87.88 119 SER A C 1
ATOM 935 O O . SER A 1 119 ? -3.912 6.027 20.062 1 87.88 119 SER A O 1
ATOM 937 N N . GLN A 1 120 ? -3.068 6.121 17.984 1 86.56 120 GLN A N 1
ATOM 938 C CA . GLN A 1 120 ? -3.061 7.578 17.984 1 86.56 120 GLN A CA 1
ATOM 939 C C . GLN A 1 120 ? -4.234 8.133 17.188 1 86.56 120 GLN A C 1
ATOM 941 O O . GLN A 1 120 ? -4.574 9.312 17.312 1 86.56 120 GLN A O 1
ATOM 946 N N . ILE A 1 121 ? -4.828 7.312 16.391 1 91.69 121 ILE A N 1
ATOM 947 C CA . ILE A 1 121 ? -5.934 7.777 15.562 1 91.69 121 ILE A CA 1
ATOM 948 C C . ILE A 1 121 ? -7.215 7.832 16.391 1 91.69 121 ILE A C 1
ATOM 950 O O . ILE A 1 121 ? -7.562 6.867 17.062 1 91.69 121 ILE A O 1
ATOM 954 N N . ASN A 1 122 ? -7.848 8.984 16.422 1 90.75 122 ASN A N 1
ATOM 955 C CA . ASN A 1 122 ? -9.18 9.133 17.016 1 90.75 122 ASN A CA 1
ATOM 956 C C . ASN A 1 122 ? -10.258 8.547 16.109 1 90.75 122 ASN A C 1
ATOM 958 O O . ASN A 1 122 ? -10.5 9.07 15.016 1 90.75 122 ASN A O 1
ATOM 962 N N . PRO A 1 123 ? -10.969 7.484 16.547 1 94.56 123 PRO A N 1
ATOM 963 C CA . PRO A 1 123 ? -11.977 6.855 15.695 1 94.56 123 PRO A CA 1
ATOM 964 C C . PRO A 1 123 ? -13.047 7.84 15.227 1 94.56 123 PRO A C 1
ATOM 966 O O . PRO A 1 123 ? -13.547 7.723 14.102 1 94.56 123 PRO A O 1
ATOM 969 N N . ALA A 1 124 ? -13.398 8.766 16.094 1 95.62 124 ALA A N 1
ATOM 970 C CA . ALA A 1 124 ? -14.422 9.742 15.727 1 95.62 124 ALA A CA 1
ATOM 971 C C . ALA A 1 124 ? -13.938 10.633 14.586 1 95.62 124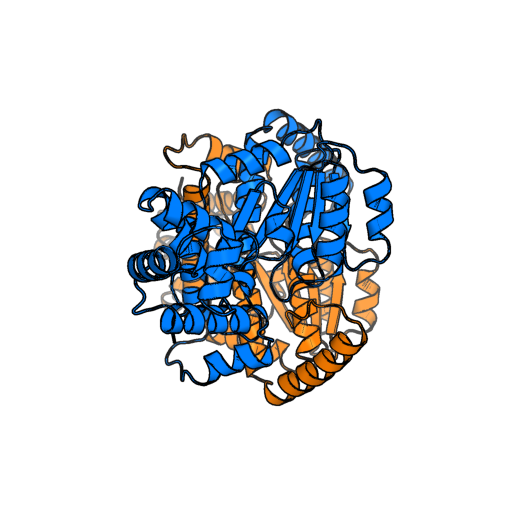 ALA A C 1
ATOM 973 O O . ALA A 1 124 ? -14.711 10.992 13.695 1 95.62 124 ALA A O 1
ATOM 974 N N . GLU A 1 125 ? -12.68 11 14.664 1 95.06 125 GLU A N 1
ATOM 975 C CA . GLU A 1 125 ? -12.102 11.797 13.578 1 95.06 125 GLU A CA 1
ATOM 976 C C . GLU A 1 125 ? -12.055 11 12.273 1 95.06 125 GLU A C 1
ATOM 978 O O . GLU A 1 125 ? -12.305 11.547 11.203 1 95.06 125 GLU A O 1
ATOM 983 N N . PHE A 1 126 ? -11.766 9.766 12.406 1 97.75 126 PHE A N 1
ATOM 984 C CA . PHE A 1 126 ? -11.758 8.891 11.234 1 97.75 126 PHE A CA 1
ATOM 985 C C . PHE A 1 126 ? -13.148 8.797 10.625 1 97.75 126 PHE A C 1
ATOM 987 O O . PHE A 1 126 ? -13.312 8.883 9.406 1 97.75 126 PHE A O 1
ATOM 994 N N . ASP A 1 127 ? -14.125 8.625 11.477 1 97.88 127 ASP A N 1
ATOM 995 C CA . ASP A 1 127 ? -15.508 8.539 11.008 1 97.88 127 ASP A CA 1
ATOM 996 C C . ASP A 1 127 ? -15.938 9.844 10.344 1 97.88 127 ASP A C 1
ATOM 998 O O . ASP A 1 127 ? -16.609 9.82 9.305 1 97.88 127 ASP A O 1
ATOM 1002 N N . ALA A 1 128 ? -15.539 10.93 10.938 1 98.25 128 ALA A N 1
ATOM 1003 C CA . ALA A 1 128 ? -15.867 12.234 10.367 1 98.25 128 ALA A CA 1
ATOM 1004 C C . ALA A 1 128 ? -15.227 12.406 8.992 1 98.25 128 ALA A C 1
ATOM 1006 O O . ALA A 1 128 ? -15.859 12.93 8.07 1 98.25 128 ALA A O 1
ATOM 1007 N N . ALA A 1 129 ? -14.008 11.969 8.859 1 98.62 129 ALA A N 1
ATOM 1008 C CA . ALA A 1 129 ? -13.336 12.008 7.562 1 98.62 129 ALA A CA 1
ATOM 1009 C C . ALA A 1 129 ? -14.062 11.148 6.535 1 98.62 129 ALA A C 1
ATOM 1011 O O . ALA A 1 129 ? -14.281 11.578 5.398 1 98.62 129 ALA A O 1
ATOM 1012 N N . SER A 1 130 ? -14.43 9.961 6.945 1 98.69 130 SER A N 1
ATOM 1013 C CA . SER A 1 130 ? -15.141 9.055 6.059 1 98.69 130 SER A CA 1
ATOM 1014 C C . SER A 1 130 ? -16.469 9.648 5.605 1 98.69 130 SER A C 1
ATOM 1016 O O . SER A 1 130 ? -16.859 9.5 4.441 1 98.69 130 SER A O 1
ATOM 1018 N N . GLU A 1 131 ? -17.156 10.312 6.52 1 98.56 131 GLU A N 1
ATOM 1019 C CA . GLU A 1 131 ? -18.438 10.938 6.199 1 98.56 131 GLU A CA 1
ATOM 1020 C C . GLU A 1 131 ? -18.266 12.055 5.172 1 98.56 131 GLU A C 1
ATOM 1022 O O . GLU A 1 131 ? -19.062 12.195 4.25 1 98.56 131 GLU A O 1
ATOM 1027 N N . LEU A 1 132 ? -17.234 12.828 5.34 1 98.56 132 LEU A N 1
ATOM 1028 C CA . LEU A 1 132 ? -16.953 13.891 4.383 1 98.56 132 LEU A CA 1
ATOM 1029 C C . LEU A 1 132 ? -16.672 13.32 2.996 1 98.56 132 LEU A C 1
ATOM 1031 O O . LEU A 1 132 ? -17.188 13.828 1.995 1 98.56 132 LEU A O 1
ATOM 1035 N N . VAL A 1 133 ? -15.914 12.281 2.934 1 98.69 133 VAL A N 1
ATOM 1036 C CA . VAL A 1 133 ? -15.531 11.648 1.675 1 98.69 133 VAL A CA 1
ATOM 1037 C C . VAL A 1 133 ? -16.766 11.008 1.028 1 98.69 133 VAL A C 1
ATOM 1039 O O . VAL A 1 133 ? -16.891 11.008 -0.198 1 98.69 133 VAL A O 1
ATOM 1042 N N . ALA A 1 134 ? -17.688 10.555 1.853 1 98.44 134 ALA A N 1
ATOM 1043 C CA . ALA A 1 134 ? -18.875 9.844 1.367 1 98.44 134 ALA A CA 1
ATOM 1044 C C . ALA A 1 134 ? -19.922 10.82 0.847 1 98.44 134 ALA A C 1
ATOM 1046 O O . ALA A 1 134 ? -20.859 10.422 0.159 1 98.44 134 ALA A O 1
ATOM 1047 N N . ASP A 1 135 ? -19.875 12.078 1.222 1 98 135 ASP A N 1
ATOM 1048 C CA . ASP A 1 135 ? -20.875 13.078 0.874 1 98 135 ASP A CA 1
ATOM 1049 C C . ASP A 1 135 ? -20.828 13.414 -0.615 1 98 135 ASP A C 1
ATOM 1051 O O . ASP A 1 135 ? -19.984 14.195 -1.052 1 98 135 ASP A O 1
ATOM 1055 N N . GLN A 1 136 ? -21.75 12.977 -1.356 1 96.06 136 GLN A N 1
ATOM 1056 C CA . GLN A 1 136 ? -21.75 13.078 -2.812 1 96.06 136 GLN A CA 1
ATOM 1057 C C . GLN A 1 136 ? -22.188 14.461 -3.273 1 96.06 136 GLN A C 1
ATOM 1059 O O . GLN A 1 136 ? -22.047 14.805 -4.449 1 96.06 136 GLN A O 1
ATOM 1064 N N . SER A 1 137 ? -22.688 15.211 -2.346 1 96.69 137 SER A N 1
ATOM 1065 C CA . SER A 1 137 ? -23.047 16.578 -2.693 1 96.69 137 SER A CA 1
ATOM 1066 C C . SER A 1 137 ? -21.812 17.453 -2.83 1 96.69 137 SER A C 1
ATOM 1068 O O . SER A 1 137 ? -21.891 18.562 -3.375 1 96.69 137 SER A O 1
ATOM 1070 N N . ARG A 1 138 ? -20.688 16.984 -2.389 1 97.12 138 ARG A N 1
ATOM 1071 C CA . ARG A 1 138 ? -19.391 17.656 -2.48 1 97.12 138 ARG A CA 1
ATOM 1072 C C . ARG A 1 138 ? -18.484 16.969 -3.49 1 97.12 138 ARG A C 1
ATOM 1074 O O . ARG A 1 138 ? -18.438 15.734 -3.555 1 97.12 138 ARG A O 1
ATOM 1081 N N . HIS A 1 139 ? -17.828 17.781 -4.34 1 97.69 139 HIS A N 1
ATOM 1082 C CA . HIS A 1 139 ? -16.812 17.188 -5.211 1 97.69 139 HIS A CA 1
ATOM 1083 C C . HIS A 1 139 ? -15.609 16.703 -4.41 1 97.69 139 HIS A C 1
ATOM 1085 O O . HIS A 1 139 ? -15.195 17.359 -3.453 1 97.69 139 HIS A O 1
ATOM 1091 N N . LEU A 1 140 ? -15.102 15.562 -4.777 1 98.31 140 LEU A N 1
ATOM 1092 C CA . LEU A 1 140 ? -13.953 14.977 -4.09 1 98.31 140 LEU A CA 1
ATOM 1093 C C . LEU A 1 140 ? -12.703 15.07 -4.953 1 98.31 140 LEU A C 1
ATOM 1095 O O . LEU A 1 140 ? -12.664 14.539 -6.062 1 98.31 140 LEU A O 1
ATOM 1099 N N . PHE A 1 141 ? -11.695 15.797 -4.492 1 98.12 141 PHE A N 1
ATOM 1100 C CA . PHE A 1 141 ? -10.383 15.852 -5.121 1 98.12 141 PHE A CA 1
ATOM 1101 C C . PHE A 1 141 ? -9.383 14.984 -4.367 1 98.12 141 PHE A C 1
ATOM 1103 O O . PHE A 1 141 ? -9.289 15.055 -3.141 1 98.12 141 PHE A O 1
ATOM 1110 N N . ILE A 1 142 ? -8.688 14.141 -5.055 1 98.44 142 ILE A N 1
ATOM 1111 C CA . ILE A 1 142 ? -7.695 13.25 -4.469 1 98.44 142 ILE A CA 1
ATOM 1112 C C . ILE A 1 142 ? -6.309 13.594 -5.004 1 98.44 142 ILE A C 1
ATOM 1114 O O . ILE A 1 142 ? -6.07 13.539 -6.211 1 98.44 142 ILE A O 1
ATOM 1118 N N . ILE A 1 143 ? -5.371 13.922 -4.051 1 97.31 143 ILE A N 1
ATOM 1119 C CA . ILE A 1 143 ? -4.094 14.5 -4.449 1 97.31 143 ILE A CA 1
ATOM 1120 C C . ILE A 1 143 ? -2.949 13.703 -3.834 1 97.31 143 ILE A C 1
ATOM 1122 O O . ILE A 1 143 ? -2.979 13.383 -2.645 1 97.31 143 ILE A O 1
ATOM 1126 N N . GLY A 1 144 ? -1.965 13.406 -4.582 1 96.62 144 GLY A N 1
ATOM 1127 C CA . GLY A 1 144 ? -0.708 12.828 -4.137 1 96.62 144 GLY A CA 1
ATOM 1128 C C . GLY A 1 144 ? 0.501 13.406 -4.84 1 96.62 144 GLY A C 1
ATOM 1129 O O . GLY A 1 144 ? 0.369 14.047 -5.887 1 96.62 144 GLY A O 1
ATOM 1130 N N . GLY A 1 145 ? 1.677 13.273 -4.262 1 94 145 GLY A N 1
ATOM 1131 C CA . GLY A 1 145 ? 2.92 13.789 -4.812 1 94 145 GLY A CA 1
ATOM 1132 C C . GLY A 1 145 ? 3.652 12.781 -5.676 1 94 145 GLY A C 1
ATOM 1133 O O . GLY A 1 145 ? 3.025 12 -6.402 1 94 145 GLY A O 1
ATOM 1134 N N . ARG A 1 146 ? 4.926 12.906 -5.695 1 92.44 146 ARG A N 1
ATOM 1135 C CA . ARG A 1 146 ? 5.762 12.109 -6.586 1 92.44 146 ARG A CA 1
ATOM 1136 C C . ARG A 1 146 ? 5.531 10.617 -6.363 1 92.44 146 ARG A C 1
ATOM 1138 O O . ARG A 1 146 ? 5.266 9.875 -7.309 1 92.44 146 ARG A O 1
ATOM 1145 N N . ILE A 1 147 ? 5.617 10.203 -5.094 1 95 147 ILE A N 1
ATOM 1146 C CA . ILE A 1 147 ? 5.449 8.789 -4.773 1 95 147 ILE A CA 1
ATOM 1147 C C . ILE A 1 147 ? 4.016 8.531 -4.312 1 95 147 ILE A C 1
ATOM 1149 O O . ILE A 1 147 ? 3.383 7.562 -4.742 1 95 147 ILE A O 1
ATOM 1153 N N . THR A 1 148 ? 3.465 9.445 -3.529 1 97.06 148 THR A N 1
ATOM 1154 C CA . THR A 1 148 ? 2.168 9.242 -2.891 1 97.06 148 THR A CA 1
ATOM 1155 C C . THR A 1 148 ? 1.043 9.312 -3.92 1 97.06 148 THR A C 1
ATOM 1157 O O . THR A 1 148 ? -0.093 8.93 -3.631 1 97.06 148 THR A O 1
ATOM 1160 N N . HIS A 1 149 ? 1.351 9.758 -5.164 1 96.5 149 HIS A N 1
ATOM 1161 C CA . HIS A 1 149 ? 0.303 9.719 -6.176 1 96.5 149 HIS A CA 1
ATOM 1162 C C . HIS A 1 149 ? -0.154 8.297 -6.453 1 96.5 149 H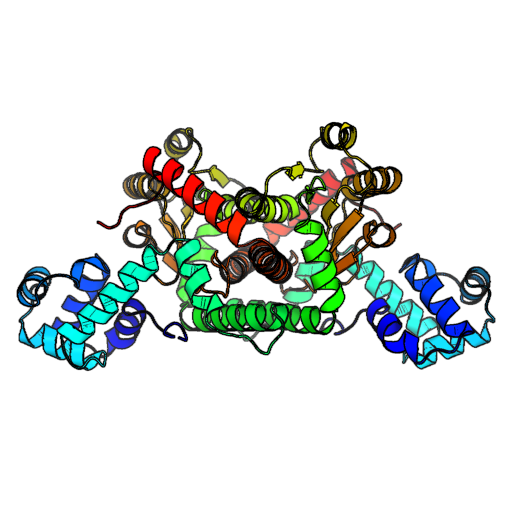IS A C 1
ATOM 1164 O O . HIS A 1 149 ? -1.301 8.07 -6.844 1 96.5 149 HIS A O 1
ATOM 1170 N N . THR A 1 150 ? 0.722 7.301 -6.242 1 97.75 150 THR A N 1
ATOM 1171 C CA . THR A 1 150 ? 0.323 5.91 -6.426 1 97.75 150 THR A CA 1
ATOM 1172 C C . THR A 1 150 ? -0.747 5.516 -5.41 1 97.75 150 THR A C 1
ATOM 1174 O O . THR A 1 150 ? -1.688 4.793 -5.742 1 97.75 150 THR A O 1
ATOM 1177 N N . LEU A 1 151 ? -0.662 6.008 -4.168 1 98.5 151 LEU A N 1
ATOM 1178 C CA . LEU A 1 151 ? -1.688 5.793 -3.15 1 98.5 151 LEU A CA 1
ATOM 1179 C C . LEU A 1 151 ? -2.967 6.543 -3.502 1 98.5 151 LEU A C 1
ATOM 1181 O O . LEU A 1 151 ? -4.066 6.012 -3.348 1 98.5 151 LEU A O 1
ATOM 1185 N N . ALA A 1 152 ? -2.756 7.773 -3.971 1 98.38 152 ALA A N 1
ATOM 1186 C CA . ALA A 1 152 ? -3.896 8.586 -4.379 1 98.38 152 ALA A CA 1
ATOM 1187 C C . ALA A 1 152 ? -4.672 7.922 -5.512 1 98.38 152 ALA A C 1
ATOM 1189 O O . ALA A 1 152 ? -5.902 7.898 -5.5 1 98.38 152 ALA A O 1
ATOM 1190 N N . GLU A 1 153 ? -3.945 7.43 -6.457 1 97.62 153 GLU A N 1
ATOM 1191 C CA . GLU A 1 153 ? -4.594 6.758 -7.578 1 97.62 153 GLU A CA 1
ATOM 1192 C C . GLU A 1 153 ? -5.312 5.492 -7.121 1 97.62 153 GLU A C 1
ATOM 1194 O O . GLU A 1 153 ? -6.418 5.195 -7.59 1 97.62 153 GLU A O 1
ATOM 1199 N N . TYR A 1 154 ? -4.715 4.703 -6.273 1 98.44 154 TYR A N 1
ATOM 1200 C CA . TYR A 1 154 ? -5.359 3.527 -5.699 1 98.44 154 TYR A CA 1
ATOM 1201 C C . TYR A 1 154 ? -6.691 3.896 -5.055 1 98.44 154 TYR A C 1
ATOM 1203 O O . TYR A 1 154 ? -7.707 3.238 -5.289 1 98.44 154 TYR A O 1
ATOM 1211 N N . PHE A 1 155 ? -6.691 4.93 -4.258 1 98.75 155 PHE A N 1
ATOM 1212 C CA . PHE A 1 155 ? -7.891 5.434 -3.604 1 98.75 155 PHE A CA 1
ATOM 1213 C C . PHE A 1 155 ? -8.922 5.875 -4.633 1 98.75 155 PHE A C 1
ATOM 1215 O O . PHE A 1 155 ? -10.102 5.527 -4.531 1 98.75 155 PHE A O 1
ATOM 1222 N N . TYR A 1 156 ? -8.453 6.574 -5.629 1 98.56 156 TYR A N 1
ATOM 1223 C CA . TYR A 1 156 ? -9.305 7.098 -6.691 1 98.56 156 TYR A CA 1
ATOM 1224 C C . TYR A 1 156 ? -10.016 5.969 -7.426 1 98.56 156 TYR A C 1
ATOM 1226 O O . TYR A 1 156 ? -11.227 6.035 -7.664 1 98.56 156 TYR A O 1
ATOM 1234 N N . LEU A 1 157 ? -9.289 4.965 -7.797 1 97.12 157 LEU A N 1
ATOM 1235 C CA . LEU A 1 157 ? -9.836 3.857 -8.57 1 97.12 157 LEU A CA 1
ATOM 1236 C C . LEU A 1 157 ? -10.969 3.172 -7.812 1 97.12 157 LEU A C 1
ATOM 1238 O O . LEU A 1 157 ? -11.969 2.77 -8.414 1 97.12 157 LEU A O 1
ATOM 1242 N N . HIS A 1 158 ? -10.883 3.033 -6.508 1 97.88 158 HIS A N 1
ATOM 1243 C CA . HIS A 1 158 ? -11.93 2.416 -5.707 1 97.88 158 HIS A CA 1
ATOM 1244 C C . HIS A 1 158 ? -13.094 3.379 -5.48 1 97.88 158 HIS A C 1
ATOM 1246 O O . HIS A 1 158 ? -14.258 2.996 -5.609 1 97.88 158 HIS A O 1
ATOM 1252 N N . MET A 1 159 ? -12.742 4.621 -5.207 1 98.06 159 MET A N 1
ATOM 1253 C CA . MET A 1 159 ? -13.781 5.617 -4.953 1 98.06 159 MET A CA 1
ATOM 1254 C C . MET A 1 159 ? -14.648 5.832 -6.188 1 98.06 159 MET A C 1
ATOM 1256 O O . MET A 1 159 ? -15.844 6.098 -6.074 1 98.06 159 MET A O 1
ATOM 1260 N N . GLN A 1 160 ? -14 5.734 -7.336 1 96.75 160 GLN A N 1
ATOM 1261 C CA . GLN A 1 160 ? -14.734 5.957 -8.578 1 96.75 160 GLN A CA 1
ATOM 1262 C C . GLN A 1 160 ? -15.883 4.957 -8.719 1 96.75 160 GLN A C 1
ATOM 1264 O O . GLN A 1 160 ? -16.891 5.254 -9.359 1 96.75 160 GLN A O 1
ATOM 1269 N N . VAL A 1 161 ? -15.758 3.777 -8.117 1 96.12 161 VAL A N 1
ATOM 1270 C CA . VAL A 1 161 ? -16.812 2.768 -8.141 1 96.12 161 VAL A CA 1
ATOM 1271 C C . VAL A 1 161 ? -17.875 3.117 -7.113 1 96.12 161 VAL A C 1
ATOM 1273 O O . VAL A 1 161 ? -19.078 2.885 -7.348 1 96.12 161 VAL A O 1
ATOM 1276 N N . ILE A 1 162 ? -17.531 3.74 -6.016 1 97.44 162 ILE A N 1
ATOM 1277 C CA . ILE A 1 162 ? -18.406 3.977 -4.871 1 97.44 162 ILE A CA 1
ATOM 1278 C C . ILE A 1 162 ? -19.266 5.215 -5.125 1 97.44 162 ILE A C 1
ATOM 1280 O O . ILE A 1 162 ? -20.453 5.238 -4.781 1 97.44 162 ILE A O 1
ATOM 1284 N N . ARG A 1 163 ? -18.688 6.219 -5.762 1 97.12 163 ARG A N 1
ATOM 1285 C CA . ARG A 1 163 ? -19.422 7.473 -5.93 1 97.12 163 ARG A CA 1
ATOM 1286 C C . ARG A 1 163 ? -18.984 8.188 -7.203 1 97.12 163 ARG A C 1
ATOM 1288 O O . ARG A 1 163 ? -17.875 7.977 -7.695 1 97.12 163 ARG A O 1
ATOM 1295 N N . PRO A 1 164 ? -19.938 9.062 -7.676 1 96.06 164 PRO A N 1
ATOM 1296 C CA . PRO A 1 164 ? -19.562 9.969 -8.766 1 96.06 164 PRO A CA 1
ATOM 1297 C C . PRO A 1 164 ? -18.891 11.242 -8.266 1 96.06 164 PRO A C 1
ATOM 1299 O O . PRO A 1 164 ? -18.656 11.391 -7.066 1 96.06 164 PRO A O 1
ATOM 1302 N N . ASN A 1 165 ? -18.516 12.148 -9.07 1 95 165 ASN A N 1
ATOM 1303 C CA . ASN A 1 165 ? -18.078 13.516 -8.797 1 95 165 ASN A CA 1
ATOM 1304 C C . ASN A 1 165 ? -16.766 13.539 -8.031 1 95 165 ASN A C 1
ATOM 1306 O O . ASN A 1 165 ? -16.672 14.141 -6.961 1 95 165 ASN A O 1
ATOM 1310 N N . LEU A 1 166 ? -15.758 12.906 -8.562 1 96.62 166 LEU A N 1
ATOM 1311 C CA . LEU A 1 166 ? -14.422 12.953 -7.984 1 96.62 166 LEU A CA 1
ATOM 1312 C C . LEU A 1 166 ? -13.367 13.133 -9.07 1 96.62 166 LEU A C 1
ATOM 1314 O O . LEU A 1 166 ? -13.594 12.781 -10.234 1 96.62 166 LEU A O 1
ATOM 1318 N N . THR A 1 167 ? -12.25 13.703 -8.75 1 96.31 167 THR A N 1
ATOM 1319 C CA . THR A 1 167 ? -11.141 13.984 -9.648 1 96.31 167 THR A CA 1
ATOM 1320 C C . THR A 1 167 ? -9.812 13.602 -9 1 96.31 167 THR A C 1
ATOM 1322 O O . THR A 1 167 ? -9.578 13.898 -7.828 1 96.31 167 THR A O 1
ATOM 1325 N N . HIS A 1 168 ? -9.008 12.883 -9.734 1 95.62 168 HIS A N 1
ATOM 1326 C CA . HIS A 1 168 ? -7.637 12.602 -9.328 1 95.62 168 HIS A CA 1
ATOM 1327 C C . HIS A 1 168 ? -6.684 13.68 -9.836 1 95.62 168 HIS A C 1
ATOM 1329 O O . HIS A 1 168 ? -6.598 13.922 -11.039 1 95.62 168 HIS A O 1
ATOM 1335 N N . VAL A 1 169 ? -5.949 14.32 -8.961 1 91.94 169 VAL A N 1
ATOM 1336 C CA . VAL A 1 169 ? -5.039 15.406 -9.305 1 91.94 169 VAL A CA 1
ATOM 1337 C C . VAL A 1 169 ? -3.613 15.031 -8.906 1 91.94 169 VAL A C 1
ATOM 1339 O O . VAL A 1 169 ? -3.357 14.664 -7.754 1 91.94 169 VAL A O 1
ATOM 1342 N N . GLN A 1 170 ? -2.762 14.992 -9.875 1 83.06 170 GLN A N 1
ATOM 1343 C CA . GLN A 1 170 ? -1.35 14.836 -9.547 1 83.06 170 GLN A CA 1
ATOM 1344 C C . GLN A 1 170 ? -0.684 16.188 -9.312 1 83.06 170 GLN A C 1
ATOM 1346 O O . GLN A 1 170 ? -0.594 17.016 -10.234 1 83.06 170 GLN A O 1
ATOM 1351 N N . SER A 1 171 ? -0.125 16.328 -8.188 1 80 171 SER A N 1
ATOM 1352 C CA . SER A 1 171 ? 0.47 17.625 -7.84 1 80 171 SER A CA 1
ATOM 1353 C C . SER A 1 171 ? 1.793 17.828 -8.57 1 80 171 SER A C 1
ATOM 1355 O O . SER A 1 171 ? 2.316 18.953 -8.609 1 80 171 SER A O 1
ATOM 1357 N N . THR A 1 172 ? 2.322 16.75 -9.062 1 78.5 172 THR A N 1
ATOM 1358 C CA . THR A 1 172 ? 3.572 16.844 -9.805 1 78.5 172 THR A CA 1
ATOM 1359 C C . THR A 1 172 ? 3.32 17.344 -11.227 1 78.5 172 THR A C 1
ATOM 1361 O O . THR A 1 172 ? 4.258 17.719 -11.938 1 78.5 172 THR A O 1
ATOM 1364 N N . SER A 1 173 ? 2.096 17.297 -11.508 1 77.31 173 SER A N 1
ATOM 1365 C CA . SER A 1 173 ? 1.741 17.781 -12.836 1 77.31 173 SER A CA 1
ATOM 1366 C C . SER A 1 173 ? 1.68 19.312 -12.867 1 77.31 173 SER A C 1
ATOM 1368 O O . SER A 1 173 ? 1.246 19.938 -11.906 1 77.31 173 SER A O 1
ATOM 1370 N N . ASN A 1 174 ? 2.047 19.812 -13.938 1 78.62 174 ASN A N 1
ATOM 1371 C CA . ASN A 1 174 ? 1.976 21.266 -14.109 1 78.62 174 ASN A CA 1
ATOM 1372 C C . ASN A 1 174 ? 0.542 21.734 -14.336 1 78.62 174 ASN A C 1
ATOM 1374 O O . ASN A 1 174 ? 0.272 22.938 -14.359 1 78.62 174 ASN A O 1
ATOM 1378 N N . THR A 1 175 ? -0.295 20.875 -14.32 1 81.12 175 THR A N 1
ATOM 1379 C CA . THR A 1 175 ? -1.663 21.234 -14.664 1 81.12 175 THR A CA 1
ATOM 1380 C C . THR A 1 175 ? -2.549 21.25 -13.422 1 81.12 175 THR A C 1
ATOM 1382 O O . THR A 1 175 ? -3.758 21.469 -13.516 1 81.12 175 THR A O 1
ATOM 1385 N N . TRP A 1 176 ? -1.956 21.047 -12.273 1 86.31 176 TRP A N 1
ATOM 1386 C CA . TRP A 1 176 ? -2.785 20.906 -11.078 1 86.31 176 TRP A CA 1
ATOM 1387 C C . TRP A 1 176 ? -3.586 22.188 -10.828 1 86.31 176 TRP A C 1
ATOM 1389 O O . TRP A 1 176 ? -4.711 22.125 -10.32 1 86.31 176 TRP A O 1
ATOM 1399 N N . PRO A 1 177 ? -3.182 23.391 -11.227 1 85.06 177 PRO A N 1
ATOM 1400 C CA . PRO A 1 177 ? -3.986 24.594 -10.961 1 85.06 177 PRO A CA 1
ATOM 1401 C C . PRO A 1 177 ? -5.309 24.594 -11.719 1 85.06 177 PRO A C 1
ATOM 1403 O O . PRO A 1 177 ? -6.293 25.172 -11.258 1 85.06 177 PRO A O 1
ATOM 1406 N N . HIS A 1 178 ? -5.277 23.906 -12.875 1 85.94 178 HIS A N 1
ATOM 1407 C CA . HIS A 1 178 ? -6.5 23.859 -13.672 1 85.94 178 HIS A CA 1
ATOM 1408 C C . HIS A 1 178 ? -7.633 23.188 -12.898 1 85.94 178 HIS A C 1
ATOM 1410 O O . HIS A 1 178 ? -8.797 23.578 -13.039 1 85.94 178 HIS A O 1
ATOM 1416 N N . TYR A 1 179 ? -7.352 22.312 -12.102 1 87.25 179 TYR A N 1
ATOM 1417 C CA . TYR A 1 179 ? -8.367 21.594 -11.344 1 87.25 179 TYR A CA 1
ATOM 1418 C C . TYR A 1 179 ? -8.961 22.469 -10.258 1 87.25 179 TYR A C 1
ATOM 1420 O O . TYR A 1 179 ? -10.125 22.312 -9.883 1 87.25 179 TYR A O 1
ATOM 1428 N N . LEU A 1 180 ? -8.203 23.375 -9.758 1 89.56 180 LEU A N 1
ATOM 1429 C CA . LEU A 1 180 ? -8.664 24.234 -8.68 1 89.56 180 LEU A CA 1
ATOM 1430 C C . LEU A 1 180 ? -9.656 25.281 -9.195 1 89.56 180 LEU A C 1
ATOM 1432 O O . LEU A 1 180 ? -10.414 25.859 -8.414 1 89.56 180 LEU A O 1
ATOM 1436 N N . LEU A 1 181 ? -9.641 25.516 -10.523 1 88.38 181 LEU A N 1
ATOM 1437 C CA . LEU A 1 181 ? -10.602 26.438 -11.117 1 88.38 181 LEU A CA 1
ATOM 1438 C C . LEU A 1 181 ? -12.031 25.953 -10.875 1 88.38 181 LEU A C 1
ATOM 1440 O O . LEU A 1 181 ? -12.953 26.766 -10.789 1 88.38 181 LEU A O 1
ATOM 1444 N N . ASN A 1 182 ? -12.164 24.75 -10.695 1 86.62 182 ASN A N 1
ATOM 1445 C CA . ASN A 1 182 ? -13.492 24.156 -10.547 1 86.62 182 ASN A CA 1
ATOM 1446 C C . ASN A 1 182 ? -13.82 23.875 -9.086 1 86.62 182 ASN A C 1
ATOM 1448 O O . ASN A 1 182 ? -14.922 23.422 -8.773 1 86.62 182 ASN A O 1
ATOM 1452 N N . ALA A 1 183 ? -12.891 24.094 -8.211 1 92.38 183 ALA A N 1
ATOM 1453 C CA . ALA A 1 183 ? -13.117 23.812 -6.797 1 92.38 183 ALA A CA 1
ATOM 1454 C C . ALA A 1 183 ? -14.078 24.844 -6.188 1 92.38 183 ALA A C 1
ATOM 1456 O O . ALA A 1 183 ? -14 26.031 -6.488 1 92.38 183 ALA A O 1
ATOM 1457 N N . LYS A 1 184 ? -14.992 24.375 -5.375 1 94.44 184 LYS A N 1
ATOM 1458 C CA . LYS A 1 184 ? -15.984 25.219 -4.703 1 94.44 184 LYS A CA 1
ATOM 1459 C C . LYS A 1 184 ? -15.875 25.078 -3.188 1 94.44 184 LYS A C 1
ATOM 1461 O O . LYS A 1 184 ? -15.242 24.156 -2.682 1 94.44 184 LYS A O 1
ATOM 1466 N N . GLU A 1 185 ? -16.609 26.016 -2.568 1 96.69 185 GLU A N 1
ATOM 1467 C CA . GLU A 1 185 ? -16.688 25.969 -1.111 1 96.69 185 GLU A CA 1
ATOM 1468 C C . GLU A 1 185 ? -17.328 24.656 -0.641 1 96.69 185 GLU A C 1
ATOM 1470 O O . GLU A 1 185 ? -18.344 24.219 -1.18 1 96.69 185 GLU A O 1
ATOM 1475 N N . GLY A 1 186 ? -16.578 24 0.216 1 97.5 186 GLY A N 1
ATOM 1476 C CA . GLY A 1 186 ? -17.125 22.781 0.795 1 97.5 186 GLY A CA 1
ATOM 1477 C C . GLY A 1 186 ? -16.641 21.531 0.102 1 97.5 186 GLY A C 1
ATOM 1478 O O . GLY A 1 186 ? -16.797 20.422 0.63 1 97.5 186 GLY A O 1
ATOM 1479 N N . ASP A 1 187 ? -16.047 21.688 -1.094 1 98.19 187 ASP A N 1
ATOM 1480 C CA . ASP A 1 187 ? -15.477 20.516 -1.748 1 98.19 187 ASP A CA 1
ATOM 1481 C C . ASP A 1 187 ? -14.422 19.859 -0.861 1 98.19 187 ASP A C 1
ATOM 1483 O O . ASP A 1 187 ? -13.828 20.516 -0.003 1 98.19 187 ASP A O 1
ATOM 1487 N N . VAL A 1 188 ? -14.273 18.594 -1.022 1 98.69 188 VAL A N 1
ATOM 1488 C CA . VAL A 1 188 ? -13.398 17.828 -0.144 1 98.69 188 VAL A CA 1
ATOM 1489 C C . VAL A 1 188 ? -12.094 17.5 -0.873 1 98.69 188 VAL A C 1
ATOM 1491 O O . VAL A 1 188 ? -12.117 17.031 -2.012 1 98.69 188 VAL A O 1
ATOM 1494 N N . PHE A 1 189 ? -10.977 17.812 -0.279 1 98.44 189 PHE A N 1
ATOM 1495 C CA . PHE A 1 189 ? -9.648 17.453 -0.768 1 98.44 189 PHE A CA 1
ATOM 1496 C C . PHE A 1 189 ? -8.992 16.422 0.138 1 98.44 189 PHE A C 1
ATOM 1498 O O . PHE A 1 189 ? -8.734 16.688 1.312 1 98.44 189 PHE A O 1
ATOM 1505 N N . VAL A 1 190 ? -8.781 15.219 -0.39 1 98.81 190 VAL A N 1
ATOM 1506 C CA . VAL A 1 190 ? -7.938 14.234 0.282 1 98.81 190 VAL A CA 1
ATOM 1507 C C . VAL A 1 190 ? -6.504 14.344 -0.232 1 98.81 190 VAL A C 1
ATOM 1509 O O . VAL A 1 190 ? -6.238 14.086 -1.409 1 98.81 190 VAL A O 1
ATOM 1512 N N . ILE A 1 191 ? -5.594 14.711 0.633 1 98.5 191 ILE A N 1
ATOM 1513 C CA . ILE A 1 191 ? -4.215 14.977 0.246 1 98.5 191 ILE A CA 1
ATOM 1514 C C . ILE A 1 191 ? -3.279 13.992 0.936 1 98.5 191 ILE A C 1
ATOM 1516 O O . ILE A 1 191 ? -3.344 13.812 2.154 1 98.5 191 ILE A O 1
ATOM 1520 N N . PHE A 1 192 ? -2.496 13.32 0.147 1 98.56 192 PHE A N 1
ATOM 1521 C CA . PHE A 1 192 ? -1.432 12.461 0.654 1 98.56 192 PHE A CA 1
ATOM 1522 C C . PHE A 1 192 ? -0.086 13.18 0.592 1 98.56 192 PHE A C 1
ATOM 1524 O O . PHE A 1 192 ? 0.424 13.461 -0.494 1 98.56 192 PHE A O 1
ATOM 1531 N N . ASP A 1 193 ? 0.524 13.469 1.715 1 96.5 193 ASP A N 1
ATOM 1532 C CA . ASP A 1 193 ? 1.812 14.156 1.779 1 96.5 193 ASP A CA 1
ATOM 1533 C C . ASP A 1 193 ? 2.646 13.648 2.951 1 96.5 193 ASP A C 1
ATOM 1535 O O . ASP A 1 193 ? 2.32 13.906 4.113 1 96.5 193 ASP A O 1
ATOM 1539 N N . VAL A 1 194 ? 3.674 12.945 2.668 1 95.31 194 VAL A N 1
ATOM 1540 C CA . VAL A 1 194 ? 4.633 12.414 3.633 1 95.31 194 VAL A CA 1
ATOM 1541 C C . VAL A 1 194 ? 6.039 12.883 3.275 1 95.31 194 VAL A C 1
ATOM 1543 O O . VAL A 1 194 ? 6.285 13.336 2.154 1 95.31 194 VAL A O 1
ATOM 1546 N N . ARG A 1 195 ? 6.926 12.742 4.195 1 90.88 195 ARG A N 1
ATOM 1547 C CA . ARG A 1 195 ? 8.266 13.25 3.922 1 90.88 195 ARG A CA 1
ATOM 1548 C C . ARG A 1 195 ? 8.922 12.469 2.783 1 90.88 195 ARG A C 1
ATOM 1550 O O . ARG A 1 195 ? 8.727 11.258 2.662 1 90.88 195 ARG A O 1
ATOM 1557 N N . ARG A 1 196 ? 9.672 13.062 2.027 1 89.94 196 ARG A N 1
ATOM 1558 C CA . ARG A 1 196 ? 9.992 14.492 1.984 1 89.94 196 ARG A CA 1
ATOM 1559 C C . ARG A 1 196 ? 8.812 15.297 1.465 1 89.94 196 ARG A C 1
ATOM 1561 O O . ARG A 1 196 ? 8.297 15.031 0.376 1 89.94 196 ARG A O 1
ATOM 1568 N N . TYR A 1 197 ? 8.453 16.344 2.098 1 91.56 197 TYR A N 1
ATOM 1569 C CA . TYR A 1 197 ? 7.234 17.094 1.804 1 91.56 197 TYR A CA 1
ATOM 1570 C C . TYR A 1 197 ? 7.406 17.953 0.56 1 91.56 197 TYR A C 1
ATOM 1572 O O . TYR A 1 197 ? 8.445 18.594 0.381 1 91.56 197 TYR A O 1
ATOM 1580 N N . GLU A 1 198 ? 6.461 17.984 -0.293 1 90.62 198 GLU A N 1
ATOM 1581 C CA . GLU A 1 198 ? 6.57 18.656 -1.585 1 90.62 198 GLU A CA 1
ATOM 1582 C C . GLU A 1 198 ? 5.984 20.062 -1.526 1 90.62 198 GLU A C 1
ATOM 1584 O O . GLU A 1 198 ? 4.914 20.266 -0.956 1 90.62 198 GLU A O 1
ATOM 1589 N N . ASN A 1 199 ? 6.586 20.969 -2.166 1 90.06 199 ASN A N 1
ATOM 1590 C CA . ASN A 1 199 ? 6.168 22.359 -2.197 1 90.06 199 ASN A CA 1
ATOM 1591 C C . ASN A 1 199 ? 4.84 22.531 -2.928 1 90.06 199 ASN A C 1
ATOM 1593 O O . ASN A 1 199 ? 3.965 23.266 -2.471 1 90.06 199 ASN A O 1
ATOM 1597 N N . ASN A 1 200 ? 4.703 21.844 -4.039 1 91.38 200 ASN A N 1
ATOM 1598 C CA . ASN A 1 200 ? 3.492 21.969 -4.836 1 91.38 200 ASN A CA 1
ATOM 1599 C C . ASN A 1 200 ? 2.262 21.5 -4.066 1 91.38 200 ASN A C 1
ATOM 1601 O O . ASN A 1 200 ? 1.174 22.047 -4.223 1 91.38 200 ASN A O 1
ATOM 1605 N N . THR A 1 201 ? 2.455 20.5 -3.258 1 93.88 201 THR A N 1
ATOM 1606 C CA . THR A 1 201 ? 1.341 19.984 -2.463 1 93.88 201 THR A CA 1
ATOM 1607 C C . THR A 1 201 ? 0.875 21.047 -1.457 1 93.88 201 THR A C 1
ATOM 1609 O O . THR A 1 201 ? -0.327 21.234 -1.266 1 93.88 201 THR A O 1
ATOM 1612 N N . LEU A 1 202 ? 1.812 21.703 -0.847 1 93.25 202 LEU A N 1
ATOM 1613 C CA . LEU A 1 202 ? 1.475 22.75 0.103 1 93.25 202 LEU A CA 1
ATOM 1614 C C . LEU A 1 202 ? 0.768 23.906 -0.597 1 93.25 202 LEU A C 1
ATOM 1616 O O . LEU A 1 202 ? -0.247 24.406 -0.106 1 93.25 202 LEU A O 1
ATOM 1620 N N . LYS A 1 203 ? 1.316 24.281 -1.708 1 93.75 203 LYS A N 1
ATOM 1621 C CA . LYS A 1 203 ? 0.719 25.391 -2.459 1 93.75 203 LYS A CA 1
ATOM 1622 C C . LYS A 1 203 ? -0.709 25.047 -2.881 1 93.75 203 LYS A C 1
ATOM 1624 O O . LYS A 1 203 ? -1.607 25.891 -2.77 1 93.75 203 LYS A O 1
ATOM 1629 N N . LEU A 1 204 ? -0.877 23.875 -3.346 1 94.88 204 LEU A N 1
ATOM 1630 C CA . LEU A 1 204 ? -2.209 23.406 -3.719 1 94.88 204 LEU A CA 1
ATOM 1631 C C . LEU A 1 204 ? -3.156 23.453 -2.525 1 94.88 204 LEU A C 1
ATOM 1633 O O . LEU A 1 204 ? -4.285 23.938 -2.641 1 94.88 204 LEU A O 1
ATOM 1637 N N . ALA A 1 205 ? -2.713 22.984 -1.386 1 95.69 205 ALA A N 1
ATOM 1638 C CA . ALA A 1 205 ? -3.521 22.969 -0.17 1 95.69 205 ALA A CA 1
ATOM 1639 C C . ALA A 1 205 ? -3.9 24.391 0.258 1 95.69 205 ALA A C 1
ATOM 1641 O O . ALA A 1 205 ? -5.031 24.641 0.679 1 95.69 205 ALA A O 1
ATOM 1642 N N . GLU A 1 206 ? -2.963 25.281 0.158 1 95.06 206 GLU A N 1
ATOM 1643 C CA . GLU A 1 206 ? -3.217 26.672 0.506 1 95.06 206 GLU A CA 1
ATOM 1644 C C . GLU A 1 206 ? -4.324 27.266 -0.361 1 95.06 206 GLU A C 1
ATOM 1646 O O . GLU A 1 206 ? -5.227 27.938 0.147 1 95.06 206 GLU A O 1
ATOM 1651 N N . MET A 1 207 ? -4.238 27.016 -1.583 1 95.12 207 MET A N 1
ATOM 1652 C CA . MET A 1 207 ? -5.223 27.547 -2.521 1 95.12 207 MET A CA 1
ATOM 1653 C C . MET A 1 207 ? -6.59 26.906 -2.291 1 95.12 207 MET A C 1
ATOM 1655 O O . MET A 1 207 ? -7.613 27.594 -2.348 1 95.12 207 MET A O 1
ATOM 1659 N N . ALA A 1 208 ? -6.637 25.625 -2.088 1 96.38 208 ALA A N 1
ATOM 1660 C CA . ALA A 1 208 ? -7.891 24.938 -1.789 1 96.38 208 ALA A CA 1
ATOM 1661 C C . ALA A 1 208 ? -8.523 25.484 -0.511 1 96.38 208 ALA A C 1
ATOM 1663 O O . ALA A 1 208 ? -9.727 25.734 -0.466 1 96.38 208 ALA A O 1
ATOM 1664 N N . HIS A 1 209 ? -7.727 25.656 0.492 1 96.25 209 HIS A N 1
ATOM 1665 C CA . HIS A 1 209 ? -8.188 26.188 1.771 1 96.25 209 HIS A CA 1
ATOM 1666 C C . HIS A 1 209 ? -8.773 27.578 1.608 1 96.25 209 HIS A C 1
ATOM 1668 O O . HIS A 1 209 ? -9.812 27.891 2.188 1 96.25 209 HIS A O 1
ATOM 1674 N N . ALA A 1 210 ? -8.102 28.391 0.836 1 95.56 210 ALA A N 1
ATOM 1675 C CA . ALA A 1 210 ? -8.539 29.766 0.599 1 95.56 210 ALA A CA 1
ATOM 1676 C C . ALA A 1 210 ? -9.906 29.797 -0.076 1 95.56 210 ALA A C 1
ATOM 1678 O O . ALA A 1 210 ? -10.664 30.75 0.095 1 95.56 210 ALA A O 1
ATOM 1679 N N . ARG A 1 211 ? -10.25 28.766 -0.734 1 94.81 211 ARG A N 1
ATOM 1680 C CA . ARG A 1 211 ? -11.523 28.672 -1.445 1 94.81 211 ARG A CA 1
ATOM 1681 C C . ARG A 1 211 ? -12.609 28.078 -0.562 1 94.81 211 ARG A C 1
ATOM 1683 O O . ARG A 1 211 ? -13.75 27.922 -0.993 1 94.81 211 ARG A O 1
ATOM 1690 N N . GLY A 1 212 ? -12.203 27.688 0.631 1 96.81 212 GLY A N 1
ATOM 1691 C CA . GLY A 1 212 ? -13.172 27.172 1.587 1 96.81 212 GLY A CA 1
ATOM 1692 C C . GLY A 1 212 ? -13.344 25.672 1.501 1 96.81 212 GLY A C 1
ATOM 1693 O O . GLY A 1 212 ? -14.352 25.125 1.974 1 96.81 212 GLY A O 1
ATOM 1694 N N . ALA A 1 213 ? -12.438 24.969 0.882 1 97.38 213 ALA A N 1
ATOM 1695 C CA . ALA A 1 213 ? -12.508 23.516 0.762 1 97.38 213 ALA A CA 1
ATOM 1696 C C . ALA A 1 213 ? -12.281 22.844 2.113 1 97.38 213 ALA A C 1
ATOM 1698 O O . ALA A 1 213 ? -11.727 23.453 3.031 1 97.38 213 ALA A O 1
ATOM 1699 N N . LYS A 1 214 ? -12.812 21.625 2.293 1 98.56 214 LYS A N 1
ATOM 1700 C CA . LYS A 1 214 ? -12.492 20.75 3.416 1 98.56 214 LYS A CA 1
ATOM 1701 C C . LYS A 1 214 ? -11.305 19.859 3.09 1 98.56 214 LYS A C 1
ATOM 1703 O O . LYS A 1 214 ? -11.312 19.141 2.082 1 98.56 214 LYS A O 1
ATOM 1708 N N . ILE A 1 215 ? -10.32 19.891 3.945 1 98.5 215 ILE A N 1
ATOM 1709 C CA . ILE A 1 215 ? -9.086 19.172 3.635 1 98.5 215 ILE A CA 1
ATOM 1710 C C . ILE A 1 215 ? -8.898 18.016 4.625 1 98.5 215 ILE A C 1
ATOM 1712 O O . ILE A 1 215 ? -8.891 18.234 5.84 1 98.5 215 ILE A O 1
ATOM 1716 N N . ILE A 1 216 ? -8.789 16.828 4.145 1 98.81 216 ILE A N 1
ATOM 1717 C CA . ILE A 1 216 ? -8.367 15.641 4.871 1 98.81 216 ILE A CA 1
ATOM 1718 C C . ILE A 1 216 ? -6.938 15.281 4.473 1 98.81 216 ILE A C 1
ATOM 1720 O O . ILE A 1 216 ? -6.652 15.047 3.297 1 98.81 216 ILE A O 1
ATOM 1724 N N . LEU A 1 217 ? -6.047 15.234 5.418 1 98.38 217 LEU A N 1
ATOM 1725 C CA . LEU A 1 217 ? -4.629 15 5.16 1 98.38 217 LEU A CA 1
ATOM 1726 C C . LEU A 1 217 ? -4.199 13.633 5.684 1 98.38 217 LEU A C 1
ATOM 1728 O O . LEU A 1 217 ? -4.449 13.297 6.844 1 98.38 217 LEU A O 1
ATOM 1732 N N . PHE A 1 218 ? -3.684 12.781 4.809 1 98.56 218 PHE A N 1
ATOM 1733 C CA . PHE A 1 218 ? -2.883 11.633 5.199 1 98.56 218 PHE A CA 1
ATOM 1734 C C . PHE A 1 218 ? -1.4 11.984 5.23 1 98.56 218 PHE A C 1
ATOM 1736 O O . PHE A 1 218 ? -0.835 12.398 4.219 1 98.56 218 PHE A O 1
ATOM 1743 N N . THR A 1 219 ? -0.782 11.828 6.371 1 96.56 219 THR A N 1
ATOM 1744 C CA . THR A 1 219 ? 0.602 12.266 6.516 1 96.56 219 THR A CA 1
ATOM 1745 C C . THR A 1 219 ? 1.363 11.344 7.465 1 96.56 219 THR A C 1
ATOM 1747 O O . THR A 1 219 ? 0.897 10.25 7.785 1 96.56 219 THR A O 1
ATOM 1750 N N . ASP A 1 220 ? 2.65 11.656 7.723 1 94.19 220 ASP A N 1
ATOM 1751 C CA . ASP A 1 220 ? 3.504 10.867 8.602 1 94.19 220 ASP A CA 1
ATOM 1752 C C . ASP A 1 220 ? 3.523 11.438 10.016 1 94.19 220 ASP A C 1
ATOM 1754 O O . ASP A 1 220 ? 2.797 12.391 10.312 1 94.19 220 ASP A O 1
ATOM 1758 N N . GLN A 1 221 ? 4.281 10.828 10.883 1 89.19 221 GLN A N 1
ATOM 1759 C CA . GLN A 1 221 ? 4.246 11.133 12.312 1 89.19 221 GLN A CA 1
ATOM 1760 C C . GLN A 1 221 ? 4.785 12.531 12.594 1 89.19 221 GLN A C 1
ATOM 1762 O O . GLN A 1 221 ? 4.539 13.102 13.656 1 89.19 221 GLN A O 1
ATOM 1767 N N . TRP A 1 222 ? 5.535 13.125 11.719 1 85.31 222 TRP A N 1
ATOM 1768 C CA . TRP A 1 222 ? 6.078 14.469 11.922 1 85.31 222 TRP A CA 1
ATOM 1769 C C . TRP A 1 222 ? 5.164 15.523 11.32 1 85.31 222 TRP A C 1
ATOM 1771 O O . TRP A 1 222 ? 5.355 16.719 11.547 1 85.31 222 TRP A O 1
ATOM 1781 N N . ARG A 1 223 ? 4.219 15.055 10.5 1 86.5 223 ARG A N 1
ATOM 1782 C CA . ARG A 1 223 ? 3.133 15.859 9.953 1 86.5 223 ARG A CA 1
ATOM 1783 C C . ARG A 1 223 ? 3.646 16.828 8.891 1 86.5 223 ARG A C 1
ATOM 1785 O O . ARG A 1 223 ? 4.52 17.656 9.164 1 86.5 223 ARG A O 1
ATOM 1792 N N . SER A 1 224 ? 3.088 16.734 7.789 1 90.69 224 SER A N 1
ATOM 1793 C CA . SER A 1 224 ? 3.301 17.641 6.664 1 90.69 224 SER A CA 1
ATOM 1794 C C . SER A 1 224 ? 2.918 19.078 7.023 1 90.69 224 SER A C 1
ATOM 1796 O O . SER A 1 224 ? 2.043 19.297 7.863 1 90.69 224 SER A O 1
ATOM 1798 N N . PRO A 1 225 ? 3.535 20.094 6.398 1 88.25 225 PRO A N 1
ATOM 1799 C CA . PRO A 1 225 ? 3.094 21.469 6.574 1 88.25 225 PRO A CA 1
ATOM 1800 C C . PRO A 1 225 ? 1.625 21.672 6.215 1 88.25 225 PRO A C 1
ATOM 1802 O O . PRO A 1 225 ? 0.988 22.609 6.703 1 88.25 225 PRO A O 1
ATOM 1805 N N . VAL A 1 226 ? 1.077 20.844 5.457 1 93.75 226 VAL A N 1
ATOM 1806 C CA . VAL A 1 226 ? -0.329 20.922 5.074 1 93.75 226 VAL A CA 1
ATOM 1807 C C . VAL A 1 226 ? -1.211 20.734 6.309 1 93.75 226 VAL A C 1
ATOM 1809 O O . VAL A 1 226 ? -2.391 21.094 6.297 1 93.75 226 VAL A O 1
ATOM 1812 N N . HIS A 1 227 ? -0.637 20.172 7.348 1 91.75 227 HIS A N 1
ATOM 1813 C CA . HIS A 1 227 ? -1.369 19.844 8.562 1 91.75 227 HIS A CA 1
ATOM 1814 C C . HIS A 1 227 ? -2.084 21.078 9.125 1 91.75 227 HIS A C 1
ATOM 1816 O O . HIS A 1 227 ? -3.211 20.969 9.617 1 91.75 227 HIS A O 1
ATOM 1822 N N . HIS A 1 228 ? -1.538 22.234 9.023 1 87.38 228 HIS A N 1
ATOM 1823 C CA . HIS A 1 228 ? -2.102 23.438 9.609 1 87.38 228 HIS A CA 1
ATOM 1824 C C . HIS A 1 228 ? -3.316 23.922 8.82 1 87.38 228 HIS A C 1
ATOM 1826 O O . HIS A 1 228 ? -4.121 24.703 9.328 1 87.38 228 HIS A O 1
ATOM 1832 N N . LEU A 1 229 ? -3.434 23.438 7.621 1 93.44 229 LEU A N 1
ATOM 1833 C CA . LEU A 1 229 ? -4.535 23.828 6.75 1 93.44 229 LEU A CA 1
ATOM 1834 C C . LEU A 1 229 ? -5.641 22.781 6.773 1 93.44 229 LEU A C 1
ATOM 1836 O O . LEU A 1 229 ? -6.75 23.016 6.289 1 93.44 229 LEU A O 1
ATOM 1840 N N . ALA A 1 230 ? -5.375 21.594 7.367 1 96.12 230 ALA A N 1
ATOM 1841 C CA . ALA A 1 230 ? -6.27 20.453 7.262 1 96.12 230 ALA A CA 1
ATOM 1842 C C . ALA A 1 230 ? -7.383 20.516 8.305 1 96.12 230 ALA A C 1
ATOM 1844 O O . ALA A 1 230 ? -7.148 20.938 9.438 1 96.12 230 ALA A O 1
ATOM 1845 N N . ASP A 1 231 ? -8.57 20.141 7.922 1 97.12 231 ASP A N 1
ATOM 1846 C CA . ASP A 1 231 ? -9.664 19.953 8.867 1 97.12 231 ASP A CA 1
ATOM 1847 C C . ASP A 1 231 ? -9.469 18.688 9.695 1 97.12 231 ASP A C 1
ATOM 1849 O O . ASP A 1 231 ? -9.789 18.656 10.891 1 97.12 231 ASP A O 1
ATOM 1853 N N . ILE A 1 232 ? -9.047 17.625 9.078 1 97.25 232 ILE A N 1
ATOM 1854 C CA . ILE A 1 232 ? -8.719 16.359 9.727 1 97.25 232 ILE A CA 1
ATOM 1855 C C . ILE A 1 232 ? -7.379 15.844 9.211 1 97.25 232 ILE A C 1
ATOM 1857 O O . ILE A 1 232 ? -7.133 15.836 8 1 97.25 232 ILE A O 1
ATOM 1861 N N . SER A 1 233 ? -6.492 15.516 10.094 1 95.62 233 SER A N 1
ATOM 1862 C CA . SER A 1 233 ? -5.203 14.922 9.742 1 95.62 233 SER A CA 1
ATOM 1863 C C . SER A 1 233 ? -5.078 13.508 10.297 1 95.62 233 SER A C 1
ATOM 1865 O O . SER A 1 233 ? -5.254 13.289 11.5 1 95.62 233 SER A O 1
ATOM 1867 N N . LEU A 1 234 ? -4.836 12.578 9.469 1 96.94 234 LEU A N 1
ATOM 1868 C CA . LEU A 1 234 ? -4.543 11.195 9.844 1 96.94 234 LEU A CA 1
ATOM 1869 C C . LEU A 1 234 ? -3.057 10.898 9.68 1 96.94 234 LEU A C 1
ATOM 1871 O O . LEU A 1 234 ? -2.57 10.742 8.562 1 96.94 234 LEU A O 1
ATOM 1875 N N . SER A 1 235 ? -2.365 10.773 10.773 1 94.31 235 SER A N 1
ATOM 1876 C CA . SER A 1 235 ? -0.915 10.609 10.773 1 94.31 235 SER A CA 1
ATOM 1877 C C . SER A 1 235 ? -0.523 9.148 10.969 1 94.31 235 SER A C 1
ATOM 1879 O O . SER A 1 235 ? -1.021 8.484 11.875 1 94.31 235 SER A O 1
ATOM 1881 N N . CYS A 1 236 ? 0.369 8.695 10.141 1 96.25 236 CYS A N 1
ATOM 1882 C CA . CYS A 1 236 ? 0.833 7.312 10.188 1 96.25 236 CYS A CA 1
ATOM 1883 C C . CYS A 1 236 ? 2.312 7.246 10.547 1 96.25 236 CYS A C 1
ATOM 1885 O O . CYS A 1 236 ? 3.1 8.094 10.117 1 96.25 236 CYS A O 1
ATOM 1887 N N . ARG A 1 237 ? 2.66 6.258 11.375 1 94.56 237 ARG A N 1
ATOM 1888 C CA . ARG A 1 237 ? 4.066 5.902 11.539 1 94.56 237 ARG A CA 1
ATOM 1889 C C . ARG A 1 237 ? 4.602 5.211 10.289 1 94.56 237 ARG A C 1
ATOM 1891 O O . ARG A 1 237 ? 3.914 4.379 9.688 1 94.56 237 ARG A O 1
ATOM 1898 N N . ILE A 1 238 ? 5.879 5.559 9.898 1 96.25 238 ILE A N 1
ATOM 1899 C CA . ILE A 1 238 ? 6.242 5.102 8.562 1 96.25 238 ILE A CA 1
ATOM 1900 C C . ILE A 1 238 ? 7.676 4.574 8.57 1 96.25 238 ILE A C 1
ATOM 1902 O O . ILE A 1 238 ? 8.18 4.121 7.543 1 96.25 238 ILE A O 1
ATOM 1906 N N . VAL A 1 239 ? 8.43 4.586 9.688 1 93.62 239 VAL A N 1
ATOM 1907 C CA . VAL A 1 239 ? 9.852 4.258 9.719 1 93.62 239 VAL A CA 1
ATOM 1908 C C . VAL A 1 239 ? 10.039 2.746 9.594 1 93.62 239 VAL A C 1
ATOM 1910 O O . VAL A 1 239 ? 9.375 1.972 10.289 1 93.62 239 VAL A O 1
ATOM 1913 N N . VAL A 1 240 ? 10.875 2.318 8.742 1 95.56 240 VAL A N 1
ATOM 1914 C CA . VAL A 1 240 ? 11.203 0.917 8.508 1 95.56 240 VAL A CA 1
ATOM 1915 C C . VAL A 1 240 ? 12.688 0.784 8.18 1 95.56 240 VAL A C 1
ATOM 1917 O O . VAL A 1 240 ? 13.367 1.782 7.918 1 95.56 240 VAL A O 1
ATOM 1920 N N . PRO A 1 241 ? 13.266 -0.436 8.266 1 94.25 241 PRO A N 1
ATOM 1921 C CA . PRO A 1 241 ? 14.688 -0.625 7.953 1 94.25 241 PRO A CA 1
ATOM 1922 C C . PRO A 1 241 ? 14.969 -0.577 6.457 1 94.25 241 PRO A C 1
ATOM 1924 O O . PRO A 1 241 ? 15.289 -1.605 5.852 1 94.25 241 PRO A O 1
ATOM 1927 N N . SER A 1 242 ? 14.945 0.536 5.914 1 96 242 SER A N 1
ATOM 1928 C CA . SER A 1 242 ? 15.133 0.812 4.492 1 96 242 SER A CA 1
ATOM 1929 C C . SER A 1 242 ? 15.523 2.266 4.258 1 96 242 SER A C 1
ATOM 1931 O O . SER A 1 242 ? 15.422 3.096 5.164 1 96 242 SER A O 1
ATOM 1933 N N . ALA A 1 243 ? 16.016 2.537 3.076 1 94.75 243 ALA A N 1
ATOM 1934 C CA . ALA A 1 243 ? 16.328 3.904 2.662 1 94.75 243 ALA A CA 1
ATOM 1935 C C . ALA A 1 243 ? 15.047 4.707 2.441 1 94.75 243 ALA A C 1
ATOM 1937 O O . ALA A 1 243 ? 15.07 5.938 2.422 1 94.75 243 ALA A O 1
ATOM 1938 N N . TRP A 1 244 ? 13.992 4.07 2.25 1 96.38 244 TRP A N 1
ATOM 1939 C CA . TRP A 1 244 ? 12.711 4.723 2.035 1 96.38 244 TRP A CA 1
ATOM 1940 C C . TRP A 1 244 ? 11.719 4.352 3.133 1 96.38 244 TRP A C 1
ATOM 1942 O O . TRP A 1 244 ? 11.789 3.256 3.697 1 96.38 244 TRP A O 1
ATOM 1952 N N . ASP A 1 245 ? 10.812 5.238 3.43 1 97.19 245 ASP A N 1
ATOM 1953 C CA . ASP A 1 245 ? 9.773 4.988 4.418 1 97.19 245 ASP A CA 1
ATOM 1954 C C . ASP A 1 245 ? 8.672 4.09 3.85 1 97.19 245 ASP A C 1
ATOM 1956 O O . ASP A 1 245 ? 8.625 3.854 2.641 1 97.19 245 ASP A O 1
ATOM 1960 N N . SER A 1 246 ? 7.895 3.611 4.727 1 98.25 246 SER A N 1
ATOM 1961 C CA . SER A 1 246 ? 6.871 2.648 4.34 1 98.25 246 SER A CA 1
ATOM 1962 C C . SER A 1 246 ? 5.531 3.336 4.098 1 98.25 246 SER A C 1
ATOM 1964 O O . SER A 1 246 ? 5.16 4.262 4.824 1 98.25 246 SER A O 1
ATOM 1966 N N . ALA A 1 247 ? 4.801 2.832 3.127 1 98.38 247 ALA A N 1
ATOM 1967 C CA . ALA A 1 247 ? 3.441 3.281 2.844 1 98.38 247 ALA A CA 1
ATOM 1968 C C . ALA A 1 247 ? 2.416 2.258 3.32 1 98.38 247 ALA A C 1
ATOM 1970 O O . ALA A 1 247 ? 1.211 2.441 3.131 1 98.38 247 ALA A O 1
ATOM 1971 N N . ALA A 1 248 ? 2.822 1.153 3.959 1 98.38 248 ALA A N 1
ATOM 1972 C CA . ALA A 1 248 ? 1.941 0.039 4.297 1 98.38 248 ALA A CA 1
ATOM 1973 C C . ALA A 1 248 ? 0.839 0.482 5.254 1 98.38 248 ALA A C 1
ATOM 1975 O O . ALA A 1 248 ? -0.331 0.143 5.062 1 98.38 248 ALA A O 1
ATOM 1976 N N . THR A 1 249 ? 1.188 1.231 6.281 1 98.38 249 THR A N 1
ATOM 1977 C CA . THR A 1 249 ? 0.205 1.687 7.258 1 98.38 249 THR A CA 1
ATOM 1978 C C . THR A 1 249 ? -0.764 2.682 6.629 1 98.38 249 THR A C 1
ATOM 1980 O O . THR A 1 249 ? -1.963 2.656 6.914 1 98.38 249 THR A O 1
ATOM 1983 N N . THR A 1 250 ? -0.215 3.57 5.816 1 98.62 250 THR A N 1
ATOM 1984 C CA . THR A 1 250 ? -1.074 4.504 5.094 1 98.62 250 THR A CA 1
ATOM 1985 C C . THR A 1 250 ? -2.057 3.756 4.199 1 98.62 250 THR A C 1
ATOM 1987 O O . THR A 1 250 ? -3.236 4.105 4.133 1 98.62 250 THR A O 1
ATOM 1990 N N . MET A 1 251 ? -1.571 2.734 3.471 1 98.62 251 MET A N 1
ATOM 1991 C CA . MET A 1 251 ? -2.432 1.898 2.639 1 98.62 251 MET A CA 1
ATOM 1992 C C . MET A 1 251 ? -3.545 1.268 3.467 1 98.62 251 MET A C 1
ATOM 1994 O O . MET A 1 251 ? -4.703 1.243 3.043 1 98.62 251 MET A O 1
ATOM 1998 N N . LEU A 1 252 ? -3.24 0.773 4.625 1 98.44 252 LEU A N 1
ATOM 1999 C CA . LEU A 1 252 ? -4.219 0.191 5.535 1 98.44 252 LEU A CA 1
ATOM 2000 C C . LEU A 1 252 ? -5.316 1.194 5.867 1 98.44 252 LEU A C 1
ATOM 2002 O O . LEU A 1 252 ? -6.504 0.862 5.812 1 98.44 252 LEU A O 1
ATOM 2006 N N . LEU A 1 253 ? -4.969 2.414 6.172 1 98.31 253 LEU A N 1
ATOM 2007 C CA . LEU A 1 253 ? -5.949 3.434 6.527 1 98.31 253 LEU A CA 1
ATOM 2008 C C . LEU A 1 253 ? -6.82 3.789 5.332 1 98.31 253 LEU A C 1
ATOM 2010 O O . LEU A 1 253 ? -8.031 4 5.477 1 98.31 253 LEU A O 1
ATOM 2014 N N . ILE A 1 254 ? -6.184 3.906 4.18 1 98.69 254 ILE A N 1
ATOM 2015 C CA . ILE A 1 254 ? -6.902 4.195 2.943 1 98.69 254 ILE A CA 1
ATOM 2016 C C . ILE A 1 254 ? -7.965 3.125 2.705 1 98.69 254 ILE A C 1
ATOM 2018 O O . ILE A 1 254 ? -9.125 3.443 2.445 1 98.69 254 ILE A O 1
ATOM 2022 N N . GLU A 1 255 ? -7.547 1.869 2.824 1 98.69 255 GLU A N 1
ATOM 2023 C CA . GLU A 1 255 ? -8.461 0.763 2.559 1 98.69 255 GLU A CA 1
ATOM 2024 C C . GLU A 1 255 ? -9.562 0.695 3.609 1 98.69 255 GLU A C 1
ATOM 2026 O O . GLU A 1 255 ? -10.703 0.33 3.301 1 98.69 255 GLU A O 1
ATOM 2031 N N . THR A 1 256 ? -9.227 1.03 4.863 1 98.44 256 THR A N 1
ATOM 2032 C CA . THR A 1 256 ? -10.258 1.104 5.898 1 98.44 256 THR A CA 1
ATOM 2033 C C . THR A 1 256 ? -11.281 2.186 5.566 1 98.44 256 THR A C 1
ATOM 2035 O O . THR A 1 256 ? -12.484 1.989 5.762 1 98.44 256 THR A O 1
ATOM 2038 N N . MET A 1 257 ? -10.812 3.303 5.086 1 98.62 257 MET A N 1
ATOM 2039 C CA . MET A 1 257 ? -11.719 4.379 4.699 1 98.62 257 MET A CA 1
ATOM 2040 C C . MET A 1 257 ? -12.602 3.953 3.535 1 98.62 257 MET A C 1
ATOM 2042 O O . MET A 1 257 ? -13.797 4.254 3.516 1 98.62 257 MET A O 1
ATOM 2046 N N . ILE A 1 258 ? -12.023 3.268 2.539 1 98.56 258 ILE A N 1
ATOM 2047 C CA . ILE A 1 258 ? -12.805 2.748 1.419 1 98.56 258 ILE A CA 1
ATOM 2048 C C . ILE A 1 258 ? -13.938 1.869 1.942 1 98.56 258 ILE A C 1
ATOM 2050 O O . ILE A 1 258 ? -15.086 2.02 1.529 1 98.56 258 ILE A O 1
ATOM 2054 N N . SER A 1 259 ? -13.586 0.98 2.863 1 97.75 259 SER A N 1
ATOM 2055 C CA . SER A 1 259 ? -14.578 0.099 3.469 1 97.75 259 SER A CA 1
ATOM 2056 C C . SER A 1 259 ? -15.648 0.896 4.211 1 97.75 259 SER A C 1
ATOM 2058 O O . SER A 1 259 ? -16.828 0.587 4.117 1 97.75 259 SER A O 1
ATOM 2060 N N . SER A 1 260 ? -15.242 1.895 4.953 1 97.69 260 SER A N 1
ATOM 2061 C CA . SER A 1 260 ? -16.172 2.74 5.699 1 97.69 260 SER A CA 1
ATOM 2062 C C . SER A 1 260 ? -17.125 3.473 4.766 1 97.69 260 SER A C 1
ATOM 2064 O O . SER A 1 260 ? -18.344 3.447 4.965 1 97.69 260 SER A O 1
ATOM 2066 N N . VAL A 1 261 ? -16.625 4.098 3.727 1 98.12 261 VAL A N 1
ATOM 2067 C CA . VAL A 1 261 ? -17.406 4.91 2.803 1 98.12 261 VAL A CA 1
ATOM 2068 C C . VAL A 1 261 ? -18.375 4.023 2.027 1 98.12 261 VAL A C 1
ATOM 2070 O O . VAL A 1 261 ? -19.531 4.402 1.799 1 98.12 261 VAL A O 1
ATOM 2073 N N . GLN A 1 262 ? -17.875 2.83 1.597 1 96.5 262 GLN A N 1
ATOM 2074 C CA . GLN A 1 262 ? -18.781 1.934 0.885 1 96.5 262 GLN A CA 1
ATOM 2075 C C . GLN A 1 262 ? -19.984 1.571 1.745 1 96.5 262 GLN A C 1
ATOM 2077 O O . GLN A 1 262 ? -21.094 1.457 1.239 1 96.5 262 GLN A O 1
ATOM 2082 N N . ASN A 1 263 ? -19.766 1.435 3.033 1 94.62 263 ASN A N 1
ATOM 2083 C CA . ASN A 1 263 ? -20.828 1.051 3.959 1 94.62 263 ASN A CA 1
ATOM 2084 C C . ASN A 1 263 ? -21.812 2.193 4.188 1 94.62 263 ASN A C 1
ATOM 2086 O O . ASN A 1 263 ? -23.016 1.961 4.383 1 94.62 263 ASN A O 1
ATOM 2090 N N . LEU A 1 264 ? -21.328 3.355 4.195 1 95.69 264 LEU A N 1
ATOM 2091 C CA . LEU A 1 264 ? -22.172 4.527 4.406 1 95.69 264 LEU A CA 1
ATOM 2092 C C . LEU A 1 264 ? -23.172 4.695 3.262 1 95.69 264 LEU A C 1
ATOM 2094 O O . LEU A 1 264 ? -24.266 5.203 3.465 1 95.69 264 LEU A O 1
ATOM 2098 N N . ASN A 1 265 ? -22.781 4.199 2.062 1 94.12 265 ASN A N 1
ATOM 2099 C CA . ASN A 1 265 ? -23.609 4.332 0.865 1 94.12 265 ASN A CA 1
ATOM 2100 C C . ASN A 1 265 ? -23.75 3.006 0.125 1 94.12 265 ASN A C 1
ATOM 2102 O O . ASN A 1 265 ? -23.609 2.957 -1.1 1 94.12 265 ASN A O 1
ATOM 2106 N N . TRP A 1 266 ? -24 1.961 0.825 1 94.5 266 TRP A N 1
ATOM 2107 C CA . TRP A 1 266 ? -23.859 0.635 0.23 1 94.5 266 TRP A CA 1
ATOM 2108 C C . TRP A 1 266 ? -24.891 0.429 -0.874 1 94.5 266 TRP A C 1
ATOM 2110 O O . TRP A 1 266 ? -24.594 -0.163 -1.912 1 94.5 266 TRP A O 1
ATOM 2120 N N . ASP A 1 267 ? -26.125 0.852 -0.634 1 94.38 267 ASP A N 1
ATOM 2121 C CA . ASP A 1 267 ? -27.156 0.628 -1.643 1 94.38 267 ASP A CA 1
ATOM 2122 C C . ASP A 1 267 ? -26.766 1.232 -2.986 1 94.38 267 ASP A C 1
ATOM 2124 O O . ASP A 1 267 ? -26.859 0.576 -4.023 1 94.38 267 ASP A O 1
ATOM 2128 N N . GLU A 1 268 ? -26.328 2.418 -2.939 1 94.94 268 GLU A N 1
ATOM 2129 C CA . GLU A 1 268 ? -25.875 3.07 -4.16 1 94.94 268 GLU A CA 1
ATOM 2130 C C . GLU A 1 268 ? -24.609 2.406 -4.695 1 94.94 268 GLU A C 1
ATOM 2132 O O . GLU A 1 268 ? -24.469 2.219 -5.906 1 94.94 268 GLU A O 1
ATOM 2137 N N . THR A 1 269 ? -23.688 2.115 -3.834 1 95.31 269 THR A N 1
ATOM 2138 C CA . THR A 1 269 ? -22.453 1.439 -4.215 1 95.31 269 THR A CA 1
ATOM 2139 C C . THR A 1 269 ? -22.75 0.117 -4.914 1 95.31 269 THR A C 1
ATOM 2141 O O . THR A 1 269 ? -22.172 -0.185 -5.957 1 95.31 269 THR A O 1
ATOM 2144 N N . LYS A 1 270 ? -23.625 -0.627 -4.34 1 95.5 270 LYS A N 1
ATOM 2145 C CA . LYS A 1 270 ? -24 -1.923 -4.898 1 95.5 270 LYS A CA 1
ATOM 2146 C C . LYS A 1 270 ? -24.562 -1.772 -6.309 1 95.5 270 LYS A C 1
ATOM 2148 O O . LYS A 1 270 ? -24.219 -2.553 -7.203 1 95.5 270 LYS A O 1
ATOM 2153 N N . GLU A 1 271 ? -25.422 -0.82 -6.496 1 95.31 271 GLU A N 1
ATOM 2154 C CA . GLU A 1 271 ? -26 -0.563 -7.812 1 95.31 271 GLU A CA 1
ATOM 2155 C C . GLU A 1 271 ? -24.906 -0.221 -8.828 1 95.31 271 GLU A C 1
ATOM 2157 O O . GLU A 1 271 ? -24.938 -0.703 -9.961 1 95.31 271 GLU A O 1
ATOM 2162 N N . ARG A 1 272 ? -24.047 0.58 -8.461 1 95.06 272 ARG A N 1
ATOM 2163 C CA . ARG A 1 272 ? -22.953 0.968 -9.336 1 95.06 272 ARG A CA 1
ATOM 2164 C C . ARG A 1 272 ? -22.047 -0.226 -9.656 1 95.06 272 ARG A C 1
ATOM 2166 O O . ARG A 1 272 ? -21.609 -0.391 -10.797 1 95.06 272 ARG A O 1
ATOM 2173 N N . LEU A 1 273 ? -21.812 -1.056 -8.68 1 93.88 273 LEU A N 1
ATOM 2174 C CA . LEU A 1 273 ? -21.016 -2.27 -8.867 1 93.88 273 LEU A CA 1
ATOM 2175 C C . LEU A 1 273 ? -21.703 -3.209 -9.859 1 93.88 273 LEU A C 1
ATOM 2177 O O . LEU A 1 273 ? -21.031 -3.799 -10.719 1 93.88 273 LEU A O 1
ATOM 2181 N N . GLU A 1 274 ? -22.938 -3.355 -9.734 1 93.12 274 GLU A N 1
ATOM 2182 C CA . GLU A 1 274 ? -23.688 -4.211 -10.648 1 93.12 274 GLU A CA 1
ATOM 2183 C C . GLU A 1 274 ? -23.609 -3.703 -12.086 1 93.12 274 GLU A C 1
ATOM 2185 O O . GLU A 1 274 ? -23.406 -4.488 -13.016 1 93.12 274 GLU A O 1
ATOM 2190 N N . THR A 1 275 ? -23.781 -2.414 -12.211 1 93.31 275 THR A N 1
ATOM 2191 C CA . THR A 1 275 ? -23.672 -1.8 -13.531 1 93.31 275 THR A CA 1
ATOM 2192 C C . THR A 1 275 ? -22.281 -2.006 -14.109 1 93.31 275 THR A C 1
ATOM 2194 O O . THR A 1 275 ? -22.125 -2.33 -15.289 1 93.31 275 THR A O 1
ATOM 2197 N N . LEU A 1 276 ? -21.297 -1.805 -13.305 1 91.62 276 LEU A N 1
ATOM 2198 C CA . LEU A 1 276 ? -19.906 -1.969 -13.727 1 91.62 276 LEU A CA 1
ATOM 2199 C C . LEU A 1 276 ? -19.625 -3.412 -14.133 1 91.62 276 LEU A C 1
ATOM 2201 O O . LEU A 1 276 ? -18.906 -3.664 -15.094 1 91.62 276 LEU A O 1
ATOM 2205 N N . GLU A 1 277 ? -20.156 -4.371 -13.398 1 88.75 277 GLU A N 1
ATOM 2206 C CA . GLU A 1 277 ? -19.984 -5.789 -13.711 1 88.75 277 GLU A CA 1
ATOM 2207 C C . GLU A 1 277 ? -20.516 -6.121 -15.094 1 88.75 277 GLU A C 1
ATOM 2209 O O . GLU A 1 277 ? -19.922 -6.906 -15.828 1 88.75 277 GLU A O 1
ATOM 2214 N N . VAL A 1 278 ? -21.594 -5.52 -15.43 1 88.62 278 VAL A N 1
ATOM 2215 C CA . VAL A 1 278 ? -22.172 -5.711 -16.75 1 88.62 278 VAL A CA 1
ATOM 2216 C C . VAL A 1 278 ? -21.219 -5.176 -17.812 1 88.62 278 VAL A C 1
ATOM 2218 O O . VAL A 1 278 ? -21 -5.816 -18.844 1 88.62 278 VAL A O 1
ATOM 2221 N N . MET A 1 279 ? -20.656 -4.043 -17.594 1 88 279 MET A N 1
ATOM 2222 C CA . MET A 1 279 ? -19.703 -3.445 -18.516 1 88 279 MET A CA 1
ATOM 2223 C C . MET A 1 279 ? -18.453 -4.32 -18.656 1 88 279 MET A C 1
ATOM 2225 O O . MET A 1 279 ? -17.938 -4.492 -19.766 1 88 279 MET A O 1
ATOM 2229 N N . PHE A 1 280 ? -17.953 -4.84 -17.516 1 84 280 PHE A N 1
ATOM 2230 C CA . PHE A 1 280 ? -16.781 -5.707 -17.547 1 84 280 PHE A CA 1
ATOM 2231 C C . PHE A 1 280 ? -17.047 -6.961 -18.359 1 84 280 PHE A C 1
ATOM 2233 O O . PHE A 1 280 ? -16.172 -7.445 -19.078 1 84 280 PHE A O 1
ATOM 2240 N N . ASP A 1 281 ? -18.172 -7.488 -18.219 1 83.81 281 ASP A N 1
ATOM 2241 C CA . ASP A 1 281 ? -18.562 -8.68 -18.969 1 83.81 281 ASP A CA 1
ATOM 2242 C C . ASP A 1 281 ? -18.531 -8.406 -20.469 1 83.81 281 ASP A C 1
ATOM 2244 O O . ASP A 1 281 ? -18.125 -9.266 -21.266 1 83.81 281 ASP A O 1
ATOM 2248 N N . GLN A 1 282 ? -18.922 -7.223 -20.797 1 84.62 282 GLN A N 1
ATOM 2249 C CA . GLN A 1 282 ? -18.953 -6.844 -22.203 1 84.62 282 GLN A CA 1
ATOM 2250 C C . GLN A 1 282 ? -17.547 -6.688 -22.766 1 84.62 282 GLN A C 1
ATOM 2252 O O . GLN A 1 282 ? -17.312 -6.926 -23.953 1 84.62 282 GLN A O 1
ATOM 2257 N N . THR A 1 283 ? -16.578 -6.371 -21.906 1 81.5 283 THR A N 1
ATOM 2258 C CA . THR A 1 283 ? -15.227 -6.09 -22.375 1 81.5 283 THR A CA 1
ATOM 2259 C C . THR A 1 283 ? -14.32 -7.305 -22.188 1 81.5 283 THR A C 1
ATOM 2261 O O . THR A 1 283 ? -13.188 -7.328 -22.672 1 81.5 283 THR A O 1
ATOM 2264 N N . LYS A 1 284 ? -14.68 -8.391 -21.562 1 77.44 284 LYS A N 1
ATOM 2265 C CA . LYS A 1 284 ? -13.945 -9.625 -21.297 1 77.44 284 LYS A CA 1
ATOM 2266 C C . LYS A 1 284 ? -12.617 -9.336 -20.609 1 77.44 284 LYS A C 1
ATOM 2268 O O . LYS A 1 284 ? -11.586 -9.891 -20.984 1 77.44 284 LYS A O 1
ATOM 2273 N N . LEU A 1 285 ? -12.672 -8.461 -19.688 1 75.69 285 LEU A N 1
ATOM 2274 C CA . LEU A 1 285 ? -11.469 -8.008 -19 1 75.69 285 LEU A CA 1
ATOM 2275 C C . LEU A 1 285 ? -10.938 -9.078 -18.062 1 75.69 285 LEU A C 1
ATOM 2277 O O . LEU A 1 285 ? -9.727 -9.289 -17.969 1 75.69 285 LEU A O 1
ATOM 2281 N N . PHE A 1 286 ? -11.867 -9.766 -17.422 1 78.81 286 PHE A N 1
ATOM 2282 C CA . PHE A 1 286 ? -11.477 -10.68 -16.344 1 78.81 286 PHE A CA 1
ATOM 2283 C C . PHE A 1 286 ? -11.656 -12.125 -16.781 1 78.81 286 PHE A C 1
ATOM 2285 O O . PHE A 1 286 ? -12.516 -12.43 -17.609 1 78.81 286 PHE A O 1
ATOM 2292 N N . ARG A 1 287 ? -10.883 -12.906 -16.094 1 72.12 287 ARG A N 1
ATOM 2293 C CA . ARG A 1 287 ? -10.93 -14.328 -16.406 1 72.12 287 ARG A CA 1
ATOM 2294 C C . ARG A 1 287 ? -12.188 -14.977 -15.836 1 72.12 287 ARG A C 1
ATOM 2296 O O . ARG A 1 287 ? -12.555 -14.719 -14.688 1 72.12 287 ARG A O 1
ATOM 2303 N N . LYS A 1 288 ? -12.969 -15.695 -16.734 1 67.5 288 LYS A N 1
ATOM 2304 C CA . LYS A 1 288 ? -14.102 -16.516 -16.312 1 67.5 288 LYS A CA 1
ATOM 2305 C C . LYS A 1 288 ? -13.711 -17.984 -16.188 1 67.5 288 LYS A C 1
ATOM 2307 O O . LYS A 1 288 ? -13.008 -18.516 -17.047 1 67.5 288 LYS A O 1
ATOM 2312 N N . PHE A 1 289 ? -13.43 -18.484 -14.914 1 56.44 289 PHE A N 1
ATOM 2313 C CA . PHE A 1 289 ? -13.008 -19.859 -14.68 1 56.44 289 PHE A CA 1
ATOM 2314 C C . PHE A 1 289 ? -14.148 -20.828 -14.945 1 56.44 289 PHE A C 1
ATOM 2316 O O . PHE A 1 289 ? -14.922 -21.156 -14.039 1 56.44 289 PHE A O 1
ATOM 2323 N N . THR A 1 290 ? -14.914 -20.672 -15.969 1 51.19 290 THR A N 1
ATOM 2324 C CA . THR A 1 290 ? -15.945 -21.641 -16.328 1 51.19 290 THR A CA 1
ATOM 2325 C C . THR A 1 290 ? -15.367 -22.75 -17.203 1 51.19 290 THR A C 1
ATOM 2327 O O . THR A 1 290 ? -14.391 -22.547 -17.922 1 51.19 290 THR A O 1
ATOM 2330 N N . MET B 1 1 ? -17.375 -16.281 9.156 1 33.69 1 MET B N 1
ATOM 2331 C CA . MET B 1 1 ? -16.594 -17.5 8.961 1 33.69 1 MET B CA 1
ATOM 2332 C C . MET B 1 1 ? -15.156 -17.172 8.594 1 33.69 1 MET B C 1
ATOM 2334 O O . MET B 1 1 ? -14.906 -16.359 7.699 1 33.69 1 MET B O 1
ATOM 2338 N N . THR B 1 2 ? -14.258 -17.359 9.531 1 45.62 2 THR B N 1
ATOM 2339 C CA . THR B 1 2 ? -12.828 -17.125 9.445 1 45.62 2 THR B CA 1
ATOM 2340 C C . THR B 1 2 ? -12.234 -17.828 8.227 1 45.62 2 THR B C 1
ATOM 2342 O O . THR B 1 2 ? -12.555 -18.984 7.953 1 45.62 2 THR B O 1
ATOM 2345 N N . GLU B 1 3 ? -11.922 -17.125 7.203 1 53.31 3 GLU B N 1
ATOM 2346 C CA . GLU B 1 3 ? -11.234 -17.75 6.082 1 53.31 3 GLU B CA 1
ATOM 2347 C C . GLU B 1 3 ? -10.211 -18.781 6.57 1 53.31 3 GLU B C 1
ATOM 2349 O O . GLU B 1 3 ? -9.578 -18.578 7.613 1 53.31 3 GLU B O 1
ATOM 2354 N N . PRO B 1 4 ? -10.32 -19.938 5.992 1 59.25 4 PRO B N 1
ATOM 2355 C CA . PRO B 1 4 ? -9.312 -20.922 6.398 1 59.25 4 PRO B CA 1
ATOM 2356 C C . PRO B 1 4 ? -7.895 -20.344 6.387 1 59.25 4 PRO B C 1
ATOM 2358 O O . PRO B 1 4 ? -7.586 -19.469 5.582 1 59.25 4 PRO B O 1
ATOM 2361 N N . THR B 1 5 ? -7.172 -20.75 7.344 1 65.5 5 THR B N 1
ATOM 2362 C CA . THR B 1 5 ? -5.801 -20.312 7.547 1 65.5 5 THR B CA 1
ATOM 2363 C C . THR B 1 5 ? -4.914 -20.734 6.379 1 65.5 5 THR B C 1
ATOM 2365 O O . THR B 1 5 ? -3.963 -20.031 6.027 1 65.5 5 THR B O 1
ATOM 2368 N N . HIS B 1 6 ? -5.367 -21.875 5.742 1 76.81 6 HIS B N 1
ATOM 2369 C CA . HIS B 1 6 ? -4.551 -22.375 4.641 1 76.81 6 HIS B CA 1
ATOM 2370 C C . HIS B 1 6 ? -5.418 -22.75 3.443 1 76.81 6 HIS B C 1
ATOM 2372 O O . HIS B 1 6 ? -6.504 -23.312 3.607 1 76.81 6 HIS B O 1
ATOM 2378 N N . THR B 1 7 ? -4.918 -22.469 2.314 1 83.44 7 THR B N 1
ATOM 2379 C CA . THR B 1 7 ? -5.551 -23 1.114 1 83.44 7 THR B CA 1
ATOM 2380 C C . THR B 1 7 ? -5.223 -24.484 0.941 1 83.44 7 THR B C 1
ATOM 2382 O O . THR B 1 7 ? -4.363 -25.016 1.645 1 83.44 7 THR B O 1
ATOM 2385 N N . ILE B 1 8 ? -5.961 -25.156 0.116 1 85.81 8 ILE B N 1
ATOM 2386 C CA . ILE B 1 8 ? -5.691 -26.547 -0.185 1 85.81 8 ILE B CA 1
ATOM 2387 C C . ILE B 1 8 ? -4.289 -26.688 -0.772 1 85.81 8 ILE B C 1
ATOM 2389 O O . ILE B 1 8 ? -3.549 -27.609 -0.413 1 85.81 8 ILE B O 1
ATOM 2393 N N . SER B 1 9 ? -3.996 -25.75 -1.59 1 80.94 9 SER B N 1
ATOM 2394 C CA . SER B 1 9 ? -2.66 -25.75 -2.176 1 80.94 9 SER B CA 1
ATOM 2395 C C . SER B 1 9 ? -1.583 -25.656 -1.102 1 80.94 9 SER B C 1
ATOM 2397 O O . SER B 1 9 ? -0.569 -26.344 -1.161 1 80.94 9 SER B O 1
ATOM 2399 N N . ASP B 1 10 ? -1.816 -24.828 -0.129 1 80.5 10 ASP B N 1
ATOM 2400 C CA . ASP B 1 10 ? -0.886 -24.688 0.987 1 80.5 10 ASP B CA 1
ATOM 2401 C C . ASP B 1 10 ? -0.748 -26.016 1.751 1 80.5 10 ASP B C 1
ATOM 2403 O O . ASP B 1 10 ? 0.361 -26.406 2.111 1 80.5 10 ASP B O 1
ATOM 2407 N N . ARG B 1 11 ? -1.818 -26.609 1.939 1 84.88 11 ARG B N 1
ATOM 2408 C CA . ARG B 1 11 ? -1.827 -27.859 2.684 1 84.88 11 ARG B CA 1
ATOM 2409 C C . ARG B 1 11 ? -1.065 -28.953 1.934 1 84.88 11 ARG B C 1
ATOM 2411 O O . ARG B 1 11 ? -0.317 -29.719 2.537 1 84.88 11 ARG B O 1
ATOM 2418 N N . ILE B 1 12 ? -1.259 -28.938 0.707 1 86.12 12 ILE B N 1
ATOM 2419 C CA . ILE B 1 12 ? -0.564 -29.906 -0.127 1 86.12 12 ILE B CA 1
ATOM 2420 C C . ILE B 1 12 ? 0.941 -29.656 -0.069 1 86.12 12 ILE B C 1
ATOM 2422 O O . ILE B 1 12 ? 1.723 -30.594 0.157 1 86.12 12 ILE B O 1
ATOM 2426 N N . GLN B 1 13 ? 1.274 -28.422 -0.229 1 78.94 13 GLN B N 1
ATOM 2427 C CA . GLN B 1 13 ? 2.689 -28.078 -0.233 1 78.94 13 GLN B CA 1
ATOM 2428 C C . GLN B 1 13 ? 3.344 -28.406 1.105 1 78.94 13 GLN B C 1
ATOM 2430 O O . GLN B 1 13 ? 4.477 -28.891 1.146 1 78.94 13 GLN B O 1
ATOM 2435 N N . GLN B 1 14 ? 2.676 -28.219 2.121 1 78.38 14 GLN B N 1
ATOM 2436 C CA . GLN B 1 14 ? 3.191 -28.469 3.465 1 78.38 14 GLN B CA 1
ATOM 2437 C C . GLN B 1 14 ? 3.373 -29.969 3.719 1 78.38 14 GLN B C 1
ATOM 2439 O O . GLN B 1 14 ? 4.242 -30.359 4.496 1 78.38 14 GLN B O 1
ATOM 2444 N N . LYS B 1 15 ? 2.645 -30.734 3.025 1 86.56 15 LYS B N 1
ATOM 2445 C CA . LYS B 1 15 ? 2.633 -32.156 3.311 1 86.56 15 LYS B CA 1
ATOM 2446 C C . LYS B 1 15 ? 3.438 -32.938 2.27 1 86.56 15 LYS B C 1
ATOM 2448 O O . LYS B 1 15 ? 3.537 -34.156 2.34 1 86.56 15 LYS B O 1
ATOM 2453 N N . LEU B 1 16 ? 4 -32.188 1.383 1 85.69 16 LEU B N 1
ATOM 2454 C CA . LEU B 1 16 ? 4.676 -32.844 0.263 1 85.69 16 LEU B CA 1
ATOM 2455 C C . LEU B 1 16 ? 5.738 -33.812 0.758 1 85.69 16 LEU B C 1
ATOM 2457 O O . LEU B 1 16 ? 5.879 -34.906 0.219 1 85.69 16 LEU B O 1
ATOM 2461 N N . ASP B 1 17 ? 6.391 -33.469 1.813 1 83.56 17 ASP B N 1
ATOM 2462 C CA . ASP B 1 17 ? 7.492 -34.281 2.316 1 83.56 17 ASP B CA 1
ATOM 2463 C C . ASP B 1 17 ? 6.969 -35.531 3.021 1 83.56 17 ASP B C 1
ATOM 2465 O O . ASP B 1 17 ? 7.695 -36.531 3.18 1 83.56 17 ASP B O 1
ATOM 2469 N N . ASP B 1 18 ? 5.781 -35.5 3.404 1 90.88 18 ASP B N 1
ATOM 2470 C CA . ASP B 1 18 ? 5.184 -36.625 4.121 1 90.88 18 ASP B CA 1
ATOM 2471 C C . ASP B 1 18 ? 4.48 -37.594 3.158 1 90.88 18 ASP B C 1
ATOM 2473 O O . ASP B 1 18 ? 4.004 -38.656 3.566 1 90.88 18 ASP B O 1
ATOM 2477 N N . LEU B 1 19 ? 4.5 -37.188 1.935 1 92.12 19 LEU B N 1
ATOM 2478 C CA . LEU B 1 19 ? 3.752 -37.969 0.958 1 92.12 19 LEU B CA 1
ATOM 2479 C C . LEU B 1 19 ? 4.637 -39.031 0.318 1 92.12 19 LEU B C 1
ATOM 2481 O O . LEU B 1 19 ? 5.848 -38.844 0.184 1 92.12 19 LEU B O 1
ATOM 2485 N N . THR B 1 20 ? 4.043 -40.188 0.031 1 93.06 20 THR B N 1
ATOM 2486 C CA . THR B 1 20 ? 4.746 -41.188 -0.746 1 93.06 20 THR B CA 1
ATOM 2487 C C . THR B 1 20 ? 5.031 -40.688 -2.158 1 93.06 20 THR B C 1
ATOM 2489 O O . THR B 1 20 ? 4.547 -39.625 -2.555 1 93.06 20 THR B O 1
ATOM 2492 N N . ARG B 1 21 ? 5.801 -41.406 -2.834 1 92.75 21 ARG B N 1
ATOM 2493 C CA . ARG B 1 21 ? 6.152 -41.031 -4.195 1 92.75 21 ARG B CA 1
ATOM 2494 C C . ARG B 1 21 ? 4.906 -40.844 -5.059 1 92.75 21 ARG B C 1
ATOM 2496 O O . ARG B 1 21 ? 4.777 -39.875 -5.773 1 92.75 21 ARG B O 1
ATOM 2503 N N . ALA B 1 22 ? 4.09 -41.844 -4.988 1 93.38 22 ALA B N 1
ATOM 2504 C CA . ALA B 1 22 ? 2.859 -41.812 -5.777 1 93.38 22 ALA B CA 1
ATOM 2505 C C . ALA B 1 22 ? 1.966 -40.656 -5.34 1 93.38 22 ALA B C 1
ATOM 2507 O O . ALA B 1 22 ? 1.362 -39.969 -6.18 1 93.38 22 ALA B O 1
ATOM 2508 N N . GLU B 1 23 ? 1.87 -40.438 -4.059 1 94.19 23 GLU B N 1
ATOM 2509 C CA . GLU B 1 23 ? 1.073 -39.344 -3.533 1 94.19 23 GLU B CA 1
ATOM 2510 C C . GLU B 1 23 ? 1.662 -37.969 -3.938 1 94.19 23 GLU B C 1
ATOM 2512 O O . GLU B 1 23 ? 0.925 -37.031 -4.227 1 94.19 23 GLU B O 1
ATOM 2517 N N . ARG B 1 24 ? 2.863 -37.906 -3.91 1 92 24 ARG B N 1
ATOM 2518 C CA . ARG B 1 24 ? 3.547 -36.688 -4.34 1 92 24 ARG B CA 1
ATOM 2519 C C . ARG B 1 24 ? 3.277 -36.406 -5.812 1 92 24 ARG B C 1
ATOM 2521 O O . ARG B 1 24 ? 3.061 -35.25 -6.195 1 92 24 ARG B O 1
ATOM 2528 N N . GLN B 1 25 ? 3.367 -37.438 -6.543 1 91.81 25 GLN B N 1
ATOM 2529 C CA . GLN B 1 25 ? 3.033 -37.312 -7.957 1 91.81 25 GLN B CA 1
ATOM 2530 C C . GLN B 1 25 ? 1.617 -36.781 -8.141 1 91.81 25 GLN B C 1
ATOM 2532 O O . GLN B 1 25 ? 1.382 -35.906 -8.984 1 91.81 25 GLN B O 1
ATOM 2537 N N . LEU B 1 26 ? 0.74 -37.312 -7.43 1 92.44 26 LEU B N 1
ATOM 2538 C CA . LEU B 1 26 ? -0.643 -36.844 -7.453 1 92.44 26 LEU B CA 1
ATOM 2539 C C . LEU B 1 26 ? -0.732 -35.375 -7.016 1 92.44 26 LEU B C 1
ATOM 2541 O O . LEU B 1 26 ? -1.407 -34.594 -7.66 1 92.44 26 LEU B O 1
ATOM 2545 N N . ALA B 1 27 ? -0.128 -35.031 -5.914 1 89.12 27 ALA B N 1
ATOM 2546 C CA . ALA B 1 27 ? -0.131 -33.688 -5.367 1 89.12 27 ALA B CA 1
ATOM 2547 C C . ALA B 1 27 ? 0.375 -32.656 -6.398 1 89.12 27 ALA B C 1
ATOM 2549 O O . ALA B 1 27 ? -0.241 -31.625 -6.605 1 89.12 27 ALA B O 1
ATOM 2550 N N . LEU B 1 28 ? 1.387 -33 -7.031 1 84.75 28 LEU B N 1
ATOM 2551 C CA . LEU B 1 28 ? 1.977 -32.125 -8.039 1 84.75 28 LEU B CA 1
ATOM 2552 C C . LEU B 1 28 ? 1.04 -31.969 -9.234 1 84.75 28 LEU B C 1
ATOM 2554 O O . LEU B 1 28 ? 0.932 -30.875 -9.797 1 84.75 28 LEU B O 1
ATOM 2558 N N . SER B 1 29 ? 0.425 -33.094 -9.57 1 84.75 29 SER B N 1
ATOM 2559 C CA . SER B 1 29 ? -0.549 -33.031 -10.656 1 84.75 29 SER B CA 1
ATOM 2560 C C . SER B 1 29 ? -1.7 -32.094 -10.312 1 84.75 29 SER B C 1
ATOM 2562 O O . SER B 1 29 ? -2.158 -31.328 -11.164 1 84.75 29 SER B O 1
ATOM 2564 N N . ILE B 1 30 ? -2.166 -32.125 -9.117 1 84.94 30 ILE B N 1
ATOM 2565 C CA . ILE B 1 30 ? -3.256 -31.281 -8.664 1 84.94 30 ILE B CA 1
ATOM 2566 C C . ILE B 1 30 ? -2.812 -29.812 -8.703 1 84.94 30 ILE B C 1
ATOM 2568 O O . ILE B 1 30 ? -3.559 -28.953 -9.156 1 84.94 30 ILE B O 1
ATOM 2572 N N . LEU B 1 31 ? -1.63 -29.547 -8.266 1 78.12 31 LEU B N 1
ATOM 2573 C CA . LEU B 1 31 ? -1.104 -28.203 -8.148 1 78.12 31 LEU B CA 1
ATOM 2574 C C . LEU B 1 31 ? -0.854 -27.594 -9.531 1 78.12 31 LEU B C 1
ATOM 2576 O O . LEU B 1 31 ? -0.925 -26.375 -9.703 1 78.12 31 LEU B O 1
ATOM 2580 N N . GLU B 1 32 ? -0.578 -28.438 -10.492 1 73.69 32 GLU B N 1
ATOM 2581 C CA . GLU B 1 32 ? -0.267 -27.969 -11.844 1 73.69 32 GLU B CA 1
ATOM 2582 C C . GLU B 1 32 ? -1.461 -27.266 -12.477 1 73.69 32 GLU B C 1
ATOM 2584 O O . GLU B 1 32 ? -1.294 -26.266 -13.188 1 73.69 32 GLU B O 1
ATOM 2589 N N . ASN B 1 33 ? -2.637 -27.766 -12.273 1 71.19 33 ASN B N 1
ATOM 2590 C CA . ASN B 1 33 ? -3.844 -27.141 -12.812 1 71.19 33 ASN B CA 1
ATOM 2591 C C . ASN B 1 33 ? -4.852 -26.828 -11.711 1 71.19 33 ASN B C 1
ATOM 2593 O O . ASN B 1 33 ? -6.035 -27.141 -11.836 1 71.19 33 ASN B O 1
ATOM 2597 N N . TYR B 1 34 ? -4.32 -26.359 -10.68 1 74.5 34 TYR B N 1
ATOM 2598 C CA . TYR B 1 34 ? -5.137 -26.016 -9.523 1 74.5 34 TYR B CA 1
ATOM 2599 C C . TYR B 1 34 ? -6.047 -24.828 -9.812 1 74.5 34 TYR B C 1
ATOM 2601 O O . TYR B 1 34 ? -5.629 -23.875 -10.453 1 74.5 34 TYR B O 1
ATOM 2609 N N . PRO B 1 35 ? -7.301 -24.891 -9.5 1 72.56 35 PRO B N 1
ATOM 2610 C CA . PRO B 1 35 ? -8.008 -25.938 -8.742 1 72.56 35 PRO B CA 1
ATOM 2611 C C . PRO B 1 35 ? -8.812 -26.875 -9.641 1 72.56 35 PRO B C 1
ATOM 2613 O O . PRO B 1 35 ? -9.422 -27.828 -9.156 1 72.56 35 PRO B O 1
ATOM 2616 N N . ALA B 1 36 ? -8.68 -26.703 -10.938 1 69.69 36 ALA B N 1
ATOM 2617 C CA . ALA B 1 36 ? -9.547 -27.406 -11.875 1 69.69 36 ALA B CA 1
ATOM 2618 C C . ALA B 1 36 ? -9.273 -28.906 -11.844 1 69.69 36 ALA B C 1
ATOM 2620 O O . ALA B 1 36 ? -10.18 -29.719 -12.023 1 69.69 36 ALA B O 1
ATOM 2621 N N . SER B 1 37 ? -8.133 -29.266 -11.586 1 73 37 SER B N 1
ATOM 2622 C CA . SER B 1 37 ? -7.703 -30.672 -11.625 1 73 37 SER B CA 1
ATOM 2623 C C . SER B 1 37 ? -8.43 -31.5 -10.57 1 73 37 SER B C 1
ATOM 2625 O O . SER B 1 37 ? -8.586 -32.719 -10.727 1 73 37 SER B O 1
ATOM 2627 N N . GLY B 1 38 ? -8.836 -30.875 -9.547 1 77.81 38 GLY B N 1
ATOM 2628 C CA . GLY B 1 38 ? -9.445 -31.625 -8.453 1 77.81 38 GLY B CA 1
ATOM 2629 C C . GLY B 1 38 ? -10.961 -31.578 -8.469 1 77.81 38 GLY B C 1
ATOM 2630 O O . GLY B 1 38 ? -11.609 -32.094 -7.555 1 77.81 38 GLY B O 1
ATOM 2631 N N . LEU B 1 39 ? -11.477 -31.047 -9.516 1 84.44 39 LEU B N 1
ATOM 2632 C CA . LEU B 1 39 ? -12.914 -30.828 -9.508 1 84.44 39 LEU B CA 1
ATOM 2633 C C . LEU B 1 39 ? -13.633 -31.953 -10.266 1 84.44 39 LEU B C 1
ATOM 2635 O O . LEU B 1 39 ? -14.852 -32.094 -10.148 1 84.44 39 LEU B O 1
ATOM 2639 N N . GLY B 1 40 ? -12.93 -32.781 -10.977 1 84.44 40 GLY B N 1
ATOM 2640 C CA . GLY B 1 40 ? -13.516 -33.875 -11.719 1 84.44 40 GLY B CA 1
ATOM 2641 C C . GLY B 1 40 ? -13.664 -35.125 -10.898 1 84.44 40 GLY B C 1
ATOM 2642 O O . GLY B 1 40 ? -13.398 -35.125 -9.695 1 84.44 40 GLY B O 1
ATOM 2643 N N . PRO B 1 41 ? -14.141 -36.188 -11.625 1 90.38 41 PRO B N 1
ATOM 2644 C CA . PRO B 1 41 ? -14.297 -37.469 -10.922 1 90.38 41 PRO B CA 1
ATOM 2645 C C . PRO B 1 41 ? -12.977 -38 -10.391 1 90.38 41 PRO B C 1
ATOM 2647 O O . PRO B 1 41 ? -11.93 -37.812 -11.008 1 90.38 41 PRO B O 1
ATOM 2650 N N . LEU B 1 42 ? -13.117 -38.781 -9.305 1 91 42 LEU B N 1
ATOM 2651 C CA . LEU B 1 42 ? -11.961 -39.375 -8.648 1 91 42 LEU B CA 1
ATOM 2652 C C . LEU B 1 42 ? -11.156 -40.219 -9.633 1 91 42 LEU B C 1
ATOM 2654 O O . LEU B 1 42 ? -9.922 -40.156 -9.641 1 91 42 LEU B O 1
ATOM 2658 N N . THR B 1 43 ? -11.805 -40.875 -10.469 1 92.25 43 THR B N 1
ATOM 2659 C CA . THR B 1 43 ? -11.172 -41.781 -11.43 1 92.25 43 THR B CA 1
ATOM 2660 C C . THR B 1 43 ? -10.391 -40.969 -12.469 1 92.25 43 THR B C 1
ATOM 2662 O O . THR B 1 43 ? -9.297 -41.375 -12.875 1 92.25 43 THR B O 1
ATOM 2665 N N . ALA B 1 44 ? -10.969 -39.938 -12.891 1 91.56 44 ALA B N 1
ATOM 2666 C CA . ALA B 1 44 ? -10.312 -39.062 -13.875 1 91.56 44 ALA B CA 1
ATOM 2667 C C . ALA B 1 44 ? -9.047 -38.438 -13.297 1 91.56 44 ALA B C 1
ATOM 2669 O O . ALA B 1 44 ? -8.023 -38.344 -13.984 1 91.56 44 ALA B O 1
ATOM 2670 N N . LEU B 1 45 ? -9.141 -38.031 -12.086 1 91.62 45 LEU B N 1
ATOM 2671 C CA . LEU B 1 45 ? -7.977 -37.438 -11.422 1 91.62 45 LEU B CA 1
ATOM 2672 C C . LEU B 1 45 ? -6.852 -38.469 -11.289 1 91.62 45 LEU B C 1
ATOM 2674 O O . LEU B 1 45 ? -5.688 -38.125 -11.539 1 91.62 45 LEU B O 1
ATOM 2678 N N . ALA B 1 46 ? -7.184 -39.656 -10.914 1 93.62 46 ALA B N 1
ATOM 2679 C CA . ALA B 1 46 ? -6.207 -40.75 -10.781 1 93.62 46 ALA B CA 1
ATOM 2680 C C . ALA B 1 46 ? -5.516 -41.031 -12.109 1 93.62 46 ALA B C 1
ATOM 2682 O O . ALA B 1 46 ? -4.293 -41.156 -12.164 1 93.62 46 ALA B O 1
ATOM 2683 N N . GLN B 1 47 ? -6.266 -41.031 -13.133 1 92.81 47 GLN B N 1
ATOM 2684 C CA . GLN B 1 47 ? -5.746 -41.281 -14.469 1 92.81 47 GLN B CA 1
ATOM 2685 C C . GLN B 1 47 ? -4.809 -40.188 -14.93 1 92.81 47 GLN B C 1
ATOM 2687 O O . GLN B 1 47 ? -3.729 -40.438 -15.453 1 92.81 47 GLN B O 1
ATOM 2692 N N . ASP B 1 48 ? -5.277 -39 -14.719 1 89.31 48 ASP B N 1
ATOM 2693 C CA . ASP B 1 48 ? -4.496 -37.844 -15.141 1 89.31 48 ASP B CA 1
ATOM 2694 C C . ASP B 1 48 ? -3.154 -37.781 -14.422 1 89.31 48 ASP B C 1
ATOM 2696 O O . ASP B 1 48 ? -2.15 -37.375 -14.992 1 89.31 48 ASP B O 1
ATOM 2700 N N . ALA B 1 49 ? -3.156 -38.219 -13.195 1 91.56 49 ALA B N 1
ATOM 2701 C CA . ALA B 1 49 ? -1.943 -38.188 -12.383 1 91.56 49 ALA B CA 1
ATOM 2702 C C . ALA B 1 49 ? -1.155 -39.5 -12.516 1 91.56 49 ALA B C 1
ATOM 2704 O O . ALA B 1 49 ? -0.065 -39.625 -11.953 1 91.56 49 ALA B O 1
ATOM 2705 N N . ASN B 1 50 ? -1.681 -40.375 -13.211 1 93.38 50 ASN B N 1
ATOM 2706 C CA . ASN B 1 50 ? -1.072 -41.688 -13.406 1 93.38 50 ASN B CA 1
ATOM 2707 C C . ASN B 1 50 ? -0.82 -42.375 -12.078 1 93.38 50 ASN B C 1
ATOM 2709 O O . ASN B 1 50 ? 0.292 -42.844 -11.812 1 93.38 50 ASN B O 1
ATOM 2713 N N . VAL B 1 51 ? -1.795 -42.406 -11.273 1 94.94 51 VAL B N 1
ATOM 2714 C CA . VAL B 1 51 ? -1.752 -43.125 -10.008 1 94.94 51 VAL B CA 1
ATOM 2715 C C . VAL B 1 51 ? -3.029 -43.938 -9.844 1 94.94 51 VAL B C 1
ATOM 2717 O O . VAL B 1 51 ? -3.953 -43.844 -10.656 1 94.94 51 VAL B O 1
ATOM 2720 N N . SER B 1 52 ? -3.031 -44.781 -8.773 1 93.88 52 SER B N 1
ATOM 2721 C CA . SER B 1 52 ? -4.207 -45.594 -8.508 1 93.88 52 SER B CA 1
ATOM 2722 C C . SER B 1 52 ? -5.281 -44.812 -7.766 1 93.88 52 SER B C 1
ATOM 2724 O O . SER B 1 52 ? -4.977 -43.812 -7.098 1 93.88 52 SER B O 1
ATOM 2726 N N . VAL B 1 53 ? -6.531 -45.219 -7.938 1 93.94 53 VAL B N 1
ATOM 2727 C CA . VAL B 1 53 ? -7.664 -44.594 -7.242 1 93.94 53 VAL B CA 1
ATOM 2728 C C . VAL B 1 53 ? -7.438 -44.656 -5.73 1 93.94 53 VAL B C 1
ATOM 2730 O O . VAL B 1 53 ? -7.668 -43.688 -5.02 1 93.94 53 VAL B O 1
ATOM 2733 N N . PRO B 1 54 ? -6.965 -45.781 -5.195 1 94.62 54 PRO B N 1
ATOM 2734 C CA . PRO B 1 54 ? -6.688 -45.812 -3.758 1 94.62 54 PRO B CA 1
ATOM 2735 C C . PRO B 1 54 ? -5.637 -44.812 -3.324 1 94.62 54 PRO B C 1
ATOM 2737 O O . PRO B 1 54 ? -5.703 -44.281 -2.207 1 94.62 54 PRO B O 1
ATOM 2740 N N . THR B 1 55 ? -4.719 -44.531 -4.148 1 95.44 55 THR B N 1
ATOM 2741 C CA . THR B 1 55 ? -3.701 -43.531 -3.857 1 95.44 55 THR B CA 1
ATOM 2742 C C . THR B 1 55 ? -4.336 -42.156 -3.65 1 95.44 55 THR B C 1
ATOM 2744 O O . THR B 1 55 ? -3.93 -41.406 -2.762 1 95.44 55 THR B O 1
ATOM 2747 N N . VAL B 1 56 ? -5.344 -41.812 -4.473 1 95 56 VAL B N 1
ATOM 2748 C CA . VAL B 1 56 ? -6.051 -40.531 -4.34 1 95 56 VAL B CA 1
ATOM 2749 C C . VAL B 1 56 ? -6.758 -40.469 -2.988 1 95 56 VAL B C 1
ATOM 2751 O O . VAL B 1 56 ? -6.641 -39.469 -2.266 1 95 56 VAL B O 1
ATOM 2754 N N . ALA B 1 57 ? -7.453 -41.5 -2.717 1 93.38 57 ALA B N 1
ATOM 2755 C CA . ALA B 1 57 ? -8.203 -41.562 -1.466 1 93.38 57 ALA B CA 1
ATOM 2756 C C . ALA B 1 57 ? -7.277 -41.438 -0.262 1 93.38 57 ALA B C 1
ATOM 2758 O O . ALA B 1 57 ? -7.59 -40.719 0.69 1 93.38 57 ALA B O 1
ATOM 2759 N N . ARG B 1 58 ? -6.141 -42.062 -0.262 1 94.12 58 ARG B N 1
ATOM 2760 C CA . ARG B 1 58 ? -5.18 -42.031 0.835 1 94.12 58 ARG B CA 1
ATOM 2761 C C . ARG B 1 58 ? -4.586 -40.625 0.982 1 94.12 58 ARG B C 1
ATOM 2763 O O . ARG B 1 58 ? -4.43 -40.125 2.098 1 94.12 58 ARG B O 1
ATOM 2770 N N . MET B 1 59 ? -4.223 -40.094 -0.089 1 94.25 59 MET B N 1
ATOM 2771 C CA . MET B 1 59 ? -3.625 -38.75 -0.043 1 94.25 59 MET B CA 1
ATOM 2772 C C . MET B 1 59 ? -4.609 -37.75 0.522 1 94.25 59 MET B C 1
ATOM 2774 O O . MET B 1 59 ? -4.242 -36.906 1.354 1 94.25 59 MET B O 1
ATOM 2778 N N . VAL B 1 60 ? -5.836 -37.781 0.026 1 93.81 60 VAL B N 1
ATOM 2779 C CA . VAL B 1 60 ? -6.883 -36.875 0.488 1 93.81 60 VAL B CA 1
ATOM 2780 C C . VAL B 1 60 ? -7.07 -37.031 1.996 1 93.81 60 VAL B C 1
ATOM 2782 O O . VAL B 1 60 ? -7.234 -36.062 2.709 1 93.81 60 VAL B O 1
ATOM 2785 N N . GLN B 1 61 ? -7.004 -38.188 2.463 1 93.19 61 GLN B N 1
ATOM 2786 C CA . GLN B 1 61 ? -7.117 -38.469 3.895 1 93.19 61 GLN B CA 1
ATOM 2787 C C . GLN B 1 61 ? -5.902 -37.906 4.648 1 93.19 61 GLN B C 1
ATOM 2789 O O . GLN B 1 61 ? -6.039 -37.375 5.742 1 93.19 61 GLN B O 1
ATOM 2794 N N . LYS B 1 62 ? -4.781 -38.031 4.066 1 93.31 62 LYS B N 1
ATOM 2795 C CA . LYS B 1 62 ? -3.566 -37.5 4.68 1 93.31 62 LYS B CA 1
ATOM 2796 C C . LYS B 1 62 ? -3.613 -36 4.785 1 93.31 62 LYS B C 1
ATOM 2798 O O . LYS B 1 62 ? -2.99 -35.406 5.676 1 93.31 62 LYS B O 1
ATOM 2803 N N . LEU B 1 63 ? -4.281 -35.406 3.885 1 92.12 63 LEU B N 1
ATOM 2804 C CA . LEU B 1 63 ? -4.426 -33.969 3.896 1 92.12 63 LEU B CA 1
ATOM 2805 C C . LEU B 1 63 ? -5.453 -33.531 4.938 1 92.12 63 LEU B C 1
ATOM 2807 O O . LEU B 1 63 ? -5.609 -32.344 5.199 1 92.12 63 LEU B O 1
ATOM 2811 N N . GLY B 1 64 ? -6.219 -34.562 5.539 1 90.56 64 GLY B N 1
ATOM 2812 C CA . GLY B 1 64 ? -7.129 -34.281 6.637 1 90.56 64 GLY B CA 1
ATOM 2813 C C . GLY B 1 64 ? -8.586 -34.312 6.23 1 90.56 64 GLY B C 1
ATOM 2814 O O . GLY B 1 64 ? -9.461 -33.875 6.988 1 90.56 64 GLY B O 1
ATOM 2815 N N . TYR B 1 65 ? -8.805 -34.812 5.062 1 93.94 65 TYR B N 1
ATOM 2816 C CA . TYR B 1 65 ? -10.195 -34.844 4.605 1 93.94 65 TYR B CA 1
ATOM 2817 C C . TYR B 1 65 ? -10.812 -36.219 4.879 1 93.94 65 TYR B C 1
ATOM 2819 O O . TYR B 1 65 ? -10.109 -37.219 4.926 1 93.94 65 TYR B O 1
ATOM 2827 N N . LYS B 1 66 ? -12.148 -36.219 5.008 1 94.12 66 LYS B N 1
ATOM 2828 C CA . LYS B 1 66 ? -12.875 -37.469 5.227 1 94.12 66 LYS B CA 1
ATOM 2829 C C . LYS B 1 66 ? -12.867 -38.312 3.973 1 94.12 66 LYS B C 1
ATOM 2831 O O . LYS B 1 66 ? -12.938 -39.562 4.059 1 94.12 66 LYS B O 1
ATOM 2836 N N . GLY B 1 67 ? -12.836 -37.75 2.869 1 92.94 67 GLY B N 1
ATOM 2837 C CA . GLY B 1 67 ? -12.836 -38.406 1.568 1 92.94 67 GLY B CA 1
ATOM 2838 C C . GLY B 1 67 ? -12.766 -37.438 0.412 1 92.94 67 GLY B C 1
ATOM 2839 O O . GLY B 1 67 ? -12.609 -36.219 0.622 1 92.94 67 GLY B O 1
ATOM 2840 N N . TYR B 1 68 ? -12.836 -38.031 -0.731 1 93.38 68 TYR B N 1
ATOM 2841 C CA . TYR B 1 68 ? -12.688 -37.219 -1.949 1 93.38 68 TYR B CA 1
ATOM 2842 C C . TYR B 1 68 ? -13.812 -36.219 -2.08 1 93.38 68 TYR B C 1
ATOM 2844 O O . TYR B 1 68 ? -13.578 -35.062 -2.451 1 93.38 68 TYR B O 1
ATOM 2852 N N . PRO B 1 69 ? -15.07 -36.594 -1.761 1 93.06 69 PRO B N 1
ATOM 2853 C CA . PRO B 1 69 ? -16.125 -35.594 -1.852 1 93.06 69 PRO B CA 1
ATOM 2854 C C . PRO B 1 69 ? -15.891 -34.406 -0.931 1 93.06 69 PRO B C 1
ATOM 2856 O O . PRO B 1 69 ? -16.188 -33.281 -1.303 1 93.06 69 PRO B O 1
ATOM 2859 N N . ASP B 1 70 ? -15.422 -34.688 0.189 1 93.94 70 ASP B N 1
ATOM 2860 C CA . ASP B 1 70 ? -15.07 -33.656 1.137 1 93.94 70 ASP B CA 1
ATOM 2861 C C . ASP B 1 70 ? -13.984 -32.75 0.574 1 93.94 70 ASP B C 1
ATOM 2863 O O . ASP B 1 70 ? -14.086 -31.516 0.661 1 93.94 70 ASP B O 1
ATOM 2867 N N . PHE B 1 71 ? -12.977 -33.375 0.071 1 93 71 PHE B N 1
ATOM 2868 C CA . PHE B 1 71 ? -11.891 -32.656 -0.587 1 93 71 PHE B CA 1
ATOM 2869 C C . PHE B 1 71 ? -12.414 -31.812 -1.741 1 93 71 PHE B C 1
ATOM 2871 O O . PHE B 1 71 ? -12.086 -30.625 -1.849 1 93 71 PHE B O 1
ATOM 2878 N N . GLN B 1 72 ? -13.219 -32.281 -2.516 1 90.44 72 GLN B N 1
ATOM 2879 C CA . GLN B 1 72 ? -13.773 -31.609 -3.682 1 90.44 72 GLN B CA 1
ATOM 2880 C C . GLN B 1 72 ? -14.648 -30.438 -3.264 1 90.44 72 GLN B C 1
ATOM 2882 O O . GLN B 1 72 ? -14.664 -29.391 -3.932 1 90.44 72 GLN B O 1
ATOM 2887 N N . SER B 1 73 ? -15.414 -30.672 -2.254 1 90.88 73 SER B N 1
ATOM 2888 C CA . SER B 1 73 ? -16.266 -29.594 -1.761 1 90.88 73 SER B CA 1
ATOM 2889 C C . SER B 1 73 ? -15.453 -28.375 -1.381 1 90.88 73 SER B C 1
ATOM 2891 O O . SER B 1 73 ? -15.812 -27.25 -1.729 1 90.88 73 SER B O 1
ATOM 2893 N N . GLU B 1 74 ? -14.406 -28.609 -0.691 1 89.5 74 GLU B N 1
ATOM 2894 C CA . GLU B 1 74 ? -13.547 -27.5 -0.294 1 89.5 74 GLU B CA 1
ATOM 2895 C C . GLU B 1 74 ? -12.883 -26.844 -1.507 1 89.5 74 GLU B C 1
ATOM 2897 O O . GLU B 1 74 ? -12.688 -25.641 -1.542 1 89.5 74 GLU B O 1
ATOM 2902 N N . LEU B 1 75 ? -12.477 -27.625 -2.41 1 87.81 75 LEU B N 1
ATOM 2903 C CA . LEU B 1 75 ? -11.898 -27.125 -3.646 1 87.81 75 LEU B CA 1
ATOM 2904 C C . LEU B 1 75 ? -12.883 -26.219 -4.379 1 87.81 75 LEU B C 1
ATOM 2906 O O . LEU B 1 75 ? -12.492 -25.188 -4.934 1 87.81 75 LEU B O 1
ATOM 2910 N N . ARG B 1 76 ? -14.109 -26.609 -4.422 1 85.38 76 ARG B N 1
ATOM 2911 C CA . ARG B 1 76 ? -15.156 -25.797 -5.039 1 85.38 76 ARG B CA 1
ATOM 2912 C C . ARG B 1 76 ? -15.32 -24.469 -4.309 1 85.38 76 ARG B C 1
ATOM 2914 O O . ARG B 1 76 ? -15.531 -23.438 -4.938 1 85.38 76 ARG B O 1
ATOM 2921 N N . GLU B 1 77 ? -15.25 -24.609 -3.049 1 85.25 77 GLU B N 1
ATOM 2922 C CA . GLU B 1 77 ? -15.328 -23.375 -2.262 1 85.25 77 GLU B CA 1
ATOM 2923 C C . GLU B 1 77 ? -14.172 -22.438 -2.592 1 85.25 77 GLU B C 1
ATOM 2925 O O . GLU B 1 77 ? -14.359 -21.219 -2.662 1 85.25 77 GLU B O 1
ATOM 2930 N N . GLU B 1 78 ? -13 -22.969 -2.748 1 84.69 78 GLU B N 1
ATOM 2931 C CA . GLU B 1 78 ? -11.844 -22.172 -3.117 1 84.69 78 GLU B CA 1
ATOM 2932 C C . GLU B 1 78 ? -12.016 -21.562 -4.508 1 84.69 78 GLU B C 1
ATOM 2934 O O . GLU B 1 78 ? -11.617 -20.422 -4.742 1 84.69 78 GLU B O 1
ATOM 2939 N N . LEU B 1 79 ? -12.531 -22.359 -5.387 1 81.75 79 LEU B N 1
ATOM 2940 C CA . LEU B 1 79 ? -12.797 -21.859 -6.73 1 81.75 79 LEU B CA 1
ATOM 2941 C C . LEU B 1 79 ? -13.781 -20.703 -6.703 1 81.75 79 LEU B C 1
ATOM 2943 O O . LEU B 1 79 ? -13.594 -19.703 -7.406 1 81.75 79 LEU B O 1
ATOM 2947 N N . ARG B 1 80 ? -14.812 -20.844 -5.93 1 80.81 80 ARG B N 1
ATOM 2948 C CA . ARG B 1 80 ? -15.781 -19.75 -5.781 1 80.81 80 ARG B CA 1
ATOM 2949 C C . ARG B 1 80 ? -15.117 -18.516 -5.191 1 80.81 80 ARG B C 1
ATOM 2951 O O . ARG B 1 80 ? -15.43 -17.391 -5.598 1 80.81 80 ARG B O 1
ATOM 2958 N N . ALA B 1 81 ? -14.273 -18.797 -4.281 1 82.56 81 ALA B N 1
ATOM 2959 C CA . ALA B 1 81 ? -13.57 -17.688 -3.643 1 82.56 81 ALA B CA 1
ATOM 2960 C C . ALA B 1 81 ? -12.695 -16.938 -4.648 1 82.56 81 ALA B C 1
ATOM 2962 O O . ALA B 1 81 ? -12.547 -15.719 -4.562 1 82.56 81 ALA B O 1
ATOM 2963 N N . LYS B 1 82 ? -12.125 -17.594 -5.559 1 81.44 82 LYS B N 1
ATOM 2964 C CA . LYS B 1 82 ? -11.227 -17.047 -6.574 1 81.44 82 LYS B CA 1
ATOM 2965 C C . LYS B 1 82 ? -11.961 -16.047 -7.465 1 81.44 82 LYS B C 1
ATOM 2967 O O . LYS B 1 82 ? -11.344 -15.125 -8.008 1 81.44 82 LYS B O 1
ATOM 2972 N N . VAL B 1 83 ? -13.273 -16.219 -7.566 1 77.69 83 VAL B N 1
ATOM 2973 C CA . VAL B 1 83 ? -14 -15.406 -8.539 1 77.69 83 VAL B CA 1
ATOM 2974 C C . VAL B 1 83 ? -14.984 -14.484 -7.82 1 77.69 83 VAL B C 1
ATOM 2976 O O . VAL B 1 83 ? -15.859 -13.883 -8.453 1 77.69 83 VAL B O 1
ATOM 2979 N N . LYS B 1 84 ? -14.844 -14.438 -6.594 1 81.31 84 LYS B N 1
ATOM 2980 C CA . LYS B 1 84 ? -15.781 -13.625 -5.832 1 81.31 84 LYS B CA 1
ATOM 2981 C C . LYS B 1 84 ? -15.688 -12.156 -6.23 1 81.31 84 LYS B C 1
ATOM 2983 O O . LYS B 1 84 ? -14.586 -11.602 -6.309 1 81.31 84 LYS B O 1
ATOM 2988 N N . ASN B 1 85 ? -16.812 -11.586 -6.508 1 84.62 85 ASN B N 1
ATOM 2989 C CA . ASN B 1 85 ? -16.875 -10.164 -6.855 1 84.62 85 ASN B CA 1
ATOM 2990 C C . ASN B 1 85 ? -17.078 -9.289 -5.625 1 84.62 85 ASN B C 1
ATOM 2992 O O . ASN B 1 85 ? -17.297 -9.805 -4.523 1 84.62 85 ASN B O 1
ATOM 2996 N N . PRO B 1 86 ? -16.984 -7.977 -5.758 1 88 86 PRO B N 1
ATOM 2997 C CA . PRO B 1 86 ? -17.047 -7.062 -4.613 1 88 86 PRO B CA 1
ATOM 2998 C C . PRO B 1 86 ? -18.359 -7.191 -3.836 1 88 86 PRO B C 1
ATOM 3000 O O . PRO B 1 86 ? -18.359 -7.121 -2.604 1 88 86 PRO B O 1
ATOM 3003 N N . ILE B 1 87 ? -19.438 -7.379 -4.512 1 88.44 87 ILE B N 1
ATOM 3004 C CA . ILE B 1 87 ? -20.734 -7.48 -3.85 1 88.44 87 ILE B CA 1
ATOM 3005 C C . ILE B 1 87 ? -20.766 -8.711 -2.947 1 88.44 87 ILE B C 1
ATOM 3007 O O . ILE B 1 87 ? -21.141 -8.625 -1.779 1 88.44 87 ILE B O 1
ATOM 3011 N N . ALA B 1 88 ? -20.344 -9.852 -3.541 1 86.94 88 ALA B N 1
ATOM 3012 C CA . ALA B 1 88 ? -20.281 -11.094 -2.771 1 86.94 88 ALA B CA 1
ATOM 3013 C C . ALA B 1 88 ? -19.359 -10.945 -1.571 1 86.94 88 ALA B C 1
ATOM 3015 O O . ALA B 1 88 ? -19.641 -11.469 -0.49 1 86.94 88 ALA B O 1
ATOM 3016 N N . LYS B 1 89 ? -18.328 -10.336 -1.66 1 89.44 89 LYS B N 1
ATOM 3017 C CA . LYS B 1 89 ? -17.375 -10.117 -0.574 1 89.44 89 LYS B CA 1
ATOM 3018 C C . LYS B 1 89 ? -18 -9.281 0.538 1 89.44 89 LYS B C 1
ATOM 3020 O O . LYS B 1 89 ? -17.844 -9.602 1.72 1 89.44 89 LYS B O 1
ATOM 3025 N N . HIS B 1 90 ? -18.578 -8.211 0.174 1 87.19 90 HIS B N 1
ATOM 3026 C CA . HIS B 1 90 ? -19.25 -7.348 1.146 1 87.19 90 HIS B CA 1
ATOM 3027 C C . HIS B 1 90 ? -20.281 -8.133 1.962 1 87.19 90 HIS B C 1
ATOM 3029 O O . HIS B 1 90 ? -20.344 -7.977 3.184 1 87.19 90 HIS B O 1
ATOM 3035 N N . ASP B 1 91 ? -21.047 -8.898 1.284 1 85.5 91 ASP B N 1
ATOM 3036 C CA . ASP B 1 91 ? -22.109 -9.648 1.924 1 85.5 91 ASP B CA 1
ATOM 3037 C C . ASP B 1 91 ? -21.562 -10.586 2.996 1 85.5 91 ASP B C 1
ATOM 3039 O O . ASP B 1 91 ? -22.234 -10.828 4.012 1 85.5 91 ASP B O 1
ATOM 3043 N N . MET B 1 92 ? -20.422 -11.055 2.744 1 82 92 MET B N 1
ATOM 3044 C CA . MET B 1 92 ? -19.781 -11.961 3.695 1 82 92 MET B CA 1
ATOM 3045 C C . MET B 1 92 ? -19.531 -11.266 5.031 1 82 92 MET B C 1
ATOM 3047 O O . MET B 1 92 ? -19.609 -11.898 6.086 1 82 92 MET B O 1
ATOM 3051 N N . TRP B 1 93 ? -19.344 -10 5.051 1 82.31 93 TRP B N 1
ATOM 3052 C CA . TRP B 1 93 ? -18.953 -9.289 6.266 1 82.31 93 TRP B CA 1
ATOM 3053 C C . TRP B 1 93 ? -20.156 -8.555 6.863 1 82.31 93 TRP B C 1
ATOM 3055 O O . TRP B 1 93 ? -20.156 -8.227 8.055 1 82.31 93 TRP B O 1
ATOM 3065 N N . ALA B 1 94 ? -21.078 -8.156 6.168 1 75.56 94 ALA B N 1
ATOM 3066 C CA . ALA B 1 94 ? -22.25 -7.418 6.637 1 75.56 94 ALA B CA 1
ATOM 3067 C C . ALA B 1 94 ? -23.047 -8.234 7.652 1 75.56 94 ALA B C 1
ATOM 3069 O O . ALA B 1 94 ? -23.672 -7.672 8.547 1 75.56 94 ALA B O 1
ATOM 3070 N N . GLU B 1 95 ? -22.906 -9.422 7.461 1 67.12 95 GLU B N 1
ATOM 3071 C CA . GLU B 1 95 ? -23.688 -10.305 8.336 1 67.12 95 GLU B CA 1
ATOM 3072 C C . GLU B 1 95 ? -23.062 -10.367 9.734 1 67.12 95 GLU B C 1
ATOM 3074 O O . GLU B 1 95 ? -23.75 -10.68 10.711 1 67.12 95 GLU B O 1
ATOM 3079 N N . ALA B 1 96 ? -21.953 -9.984 9.781 1 59.38 96 ALA B N 1
ATOM 3080 C CA . ALA B 1 96 ? -21.281 -10.047 11.07 1 59.38 96 ALA B CA 1
ATOM 3081 C C . ALA B 1 96 ? -21.422 -8.734 11.836 1 59.38 96 ALA B C 1
ATOM 3083 O O . ALA B 1 96 ? -21.172 -7.656 11.281 1 59.38 96 ALA B O 1
ATOM 3084 N N . ALA B 1 97 ? -22.469 -8.461 12.773 1 56.66 97 ALA B N 1
ATOM 3085 C CA . ALA B 1 97 ? -22.703 -7.254 13.57 1 56.66 97 ALA B CA 1
ATOM 3086 C C . ALA B 1 97 ? -21.469 -6.914 14.414 1 56.66 97 ALA B C 1
ATOM 3088 O O . ALA B 1 97 ? -21.297 -7.445 15.508 1 56.66 97 ALA B O 1
ATOM 3089 N N . PRO B 1 98 ? -20.562 -6.145 13.797 1 62.5 98 PRO B N 1
ATOM 3090 C CA . PRO B 1 98 ? -19.328 -6.078 14.594 1 62.5 98 PRO B CA 1
ATOM 3091 C C . PRO B 1 98 ? -19.453 -5.129 15.789 1 62.5 98 PRO B C 1
ATOM 3093 O O . PRO B 1 98 ? -20.109 -4.09 15.688 1 62.5 98 PRO B O 1
ATOM 3096 N N . SER B 1 99 ? -19.109 -5.566 17.016 1 69.38 99 SER B N 1
ATOM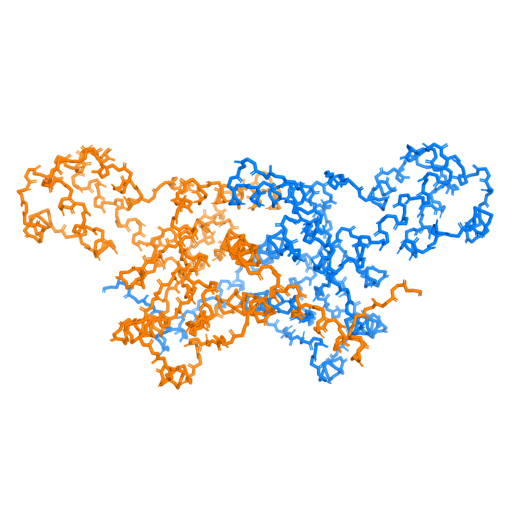 3097 C CA . SER B 1 99 ? -19.031 -4.781 18.25 1 69.38 99 SER B CA 1
ATOM 3098 C C . SER B 1 99 ? -17.859 -3.795 18.203 1 69.38 99 SER B C 1
ATOM 3100 O O . SER B 1 99 ? -17.906 -2.746 18.859 1 69.38 99 SER B O 1
ATOM 3102 N N . GLU B 1 100 ? -16.984 -4.043 17.297 1 85.62 100 GLU B N 1
ATOM 3103 C CA . GLU B 1 100 ? -15.773 -3.219 17.312 1 85.62 100 GLU B CA 1
ATOM 3104 C C . GLU B 1 100 ? -15.789 -2.205 16.172 1 85.62 100 GLU B C 1
ATOM 3106 O O . GLU B 1 100 ? -16.453 -2.42 15.148 1 85.62 100 GLU B O 1
ATOM 3111 N N . HIS B 1 101 ? -15.172 -1.136 16.453 1 93.06 101 HIS B N 1
ATOM 3112 C CA . HIS B 1 101 ? -15.008 -0.122 15.422 1 93.06 101 HIS B CA 1
ATOM 3113 C C . HIS B 1 101 ? -14.305 -0.695 14.195 1 93.06 101 HIS B C 1
ATOM 3115 O O . HIS B 1 101 ? -13.391 -1.512 14.32 1 93.06 101 HIS B O 1
ATOM 3121 N N . LEU B 1 102 ? -14.672 -0.268 13.008 1 94.69 102 LEU B N 1
ATOM 3122 C CA . LEU B 1 102 ? -14.164 -0.786 11.734 1 94.69 102 LEU B CA 1
ATOM 3123 C C . LEU B 1 102 ? -12.641 -0.687 11.68 1 94.69 102 LEU B C 1
ATOM 3125 O O . LEU B 1 102 ? -11.977 -1.58 11.148 1 94.69 102 LEU B O 1
ATOM 3129 N N . LEU B 1 103 ? -12.039 0.405 12.203 1 95.12 103 LEU B N 1
ATOM 3130 C CA . LEU B 1 103 ? -10.594 0.581 12.234 1 95.12 103 LEU B CA 1
ATOM 3131 C C . LEU B 1 103 ? -9.914 -0.642 12.844 1 95.12 103 LEU B C 1
ATOM 3133 O O . LEU B 1 103 ? -8.938 -1.154 12.289 1 95.12 103 LEU B O 1
ATOM 3137 N N . ASN B 1 104 ? -10.43 -1.078 13.898 1 93.69 104 ASN B N 1
ATOM 3138 C CA . ASN B 1 104 ? -9.828 -2.201 14.609 1 93.69 104 ASN B CA 1
ATOM 3139 C C . ASN B 1 104 ? -10.055 -3.518 13.867 1 93.69 104 ASN B C 1
ATOM 3141 O O . ASN B 1 104 ? -9.125 -4.316 13.719 1 93.69 104 ASN B O 1
ATOM 3145 N N . ARG B 1 105 ? -11.258 -3.746 13.43 1 94.56 105 ARG B N 1
ATOM 3146 C CA . ARG B 1 105 ? -11.594 -4.984 12.734 1 94.56 105 ARG B CA 1
ATOM 3147 C C . ARG B 1 105 ? -10.773 -5.137 11.453 1 94.56 105 ARG B C 1
ATOM 3149 O O . ARG B 1 105 ? -10.266 -6.219 11.164 1 94.56 105 ARG B O 1
ATOM 3156 N N . PHE B 1 106 ? -10.75 -4.09 10.703 1 96.69 106 PHE B N 1
ATOM 3157 C CA . PHE B 1 106 ? -9.969 -4.094 9.469 1 96.69 106 PHE B CA 1
ATOM 3158 C C . PHE B 1 106 ? -8.492 -4.328 9.758 1 96.69 106 PHE B C 1
ATOM 3160 O O . PHE B 1 106 ? -7.844 -5.129 9.078 1 96.69 106 PHE B O 1
ATOM 3167 N N . THR B 1 107 ? -7.965 -3.656 10.758 1 97 107 THR B N 1
ATOM 3168 C CA . THR B 1 107 ? -6.562 -3.777 11.133 1 97 107 THR B CA 1
ATOM 3169 C C . THR B 1 107 ? -6.238 -5.207 11.555 1 97 107 THR B C 1
ATOM 3171 O O . THR B 1 107 ? -5.207 -5.758 11.164 1 97 107 THR B O 1
ATOM 3174 N N . ASP B 1 108 ? -7.078 -5.777 12.344 1 94.94 108 ASP B N 1
ATOM 3175 C CA . ASP B 1 108 ? -6.871 -7.152 12.781 1 94.94 108 ASP B CA 1
ATOM 3176 C C . ASP B 1 108 ? -6.785 -8.102 11.586 1 94.94 108 ASP B C 1
ATOM 3178 O O . ASP B 1 108 ? -5.938 -9 11.562 1 94.94 108 ASP B O 1
ATOM 3182 N N . ALA B 1 109 ? -7.676 -7.926 10.656 1 95.75 109 ALA B N 1
ATOM 3183 C CA . ALA B 1 109 ? -7.656 -8.75 9.453 1 95.75 109 ALA B CA 1
ATOM 3184 C C . ALA B 1 109 ? -6.348 -8.586 8.695 1 95.75 109 ALA B C 1
ATOM 3186 O O . ALA B 1 109 ? -5.773 -9.562 8.211 1 95.75 109 ALA B O 1
ATOM 3187 N N . VAL B 1 110 ? -5.891 -7.359 8.578 1 97.75 110 VAL B N 1
ATOM 3188 C CA . VAL B 1 110 ? -4.652 -7.086 7.855 1 97.75 110 VAL B CA 1
ATOM 3189 C C . VAL B 1 110 ? -3.473 -7.711 8.594 1 97.75 110 VAL B C 1
ATOM 3191 O O . VAL B 1 110 ? -2.588 -8.305 7.98 1 97.75 110 VAL B O 1
ATOM 3194 N N . ILE B 1 111 ? -3.459 -7.555 9.898 1 96.44 111 ILE B N 1
ATOM 3195 C CA . ILE B 1 111 ? -2.385 -8.141 10.695 1 96.44 111 ILE B CA 1
ATOM 3196 C C . ILE B 1 111 ? -2.385 -9.656 10.523 1 96.44 111 ILE B C 1
ATOM 3198 O O . ILE B 1 111 ? -1.326 -10.273 10.375 1 96.44 111 ILE B O 1
ATOM 3202 N N . ASP B 1 112 ? -3.529 -10.266 10.547 1 94.19 112 ASP B N 1
ATOM 3203 C CA . ASP B 1 112 ? -3.641 -11.695 10.305 1 94.19 112 ASP B CA 1
ATOM 3204 C C . ASP B 1 112 ? -3.111 -12.062 8.922 1 94.19 112 ASP B C 1
ATOM 3206 O O . ASP B 1 112 ? -2.404 -13.062 8.766 1 94.19 112 ASP B O 1
ATOM 3210 N N . ASN B 1 113 ? -3.537 -11.289 7.926 1 96.62 113 ASN B N 1
ATOM 3211 C CA . ASN B 1 113 ? -3.027 -11.492 6.57 1 96.62 113 ASN B CA 1
ATOM 3212 C C . ASN B 1 113 ? -1.503 -11.461 6.535 1 96.62 113 ASN B C 1
ATOM 3214 O O . ASN B 1 113 ? -0.875 -12.305 5.898 1 96.62 113 ASN B O 1
ATOM 3218 N N . ILE B 1 114 ? -0.94 -10.477 7.211 1 97.38 114 ILE B N 1
ATOM 3219 C CA . ILE B 1 114 ? 0.51 -10.312 7.238 1 97.38 114 ILE B CA 1
ATOM 3220 C C . ILE B 1 114 ? 1.152 -11.547 7.867 1 97.38 114 ILE B C 1
ATOM 3222 O O . ILE B 1 114 ? 2.07 -12.141 7.293 1 97.38 114 ILE B O 1
ATOM 3226 N N . ARG B 1 115 ? 0.674 -11.969 8.961 1 93.31 115 ARG B N 1
ATOM 3227 C CA . ARG B 1 115 ? 1.238 -13.102 9.688 1 93.31 115 ARG B CA 1
ATOM 3228 C C . ARG B 1 115 ? 1.134 -14.383 8.867 1 93.31 115 ARG B C 1
ATOM 3230 O O . ARG B 1 115 ? 2.109 -15.125 8.742 1 93.31 115 ARG B O 1
ATOM 3237 N N . LEU B 1 116 ? 0.019 -14.625 8.312 1 90.25 116 LEU B N 1
ATOM 3238 C CA . LEU B 1 116 ? -0.205 -15.836 7.531 1 90.25 116 LEU B CA 1
ATOM 3239 C C . LEU B 1 116 ? 0.655 -15.836 6.27 1 90.25 116 LEU B C 1
ATOM 3241 O O . LEU B 1 116 ? 1.196 -16.875 5.883 1 90.25 116 LEU B O 1
ATOM 3245 N N . THR B 1 117 ? 0.757 -14.703 5.621 1 94.88 117 THR B N 1
ATOM 3246 C CA . THR B 1 117 ? 1.596 -14.586 4.434 1 94.88 117 THR B CA 1
ATOM 3247 C C . THR B 1 117 ? 3.051 -14.906 4.762 1 94.88 117 THR B C 1
ATOM 3249 O O . THR B 1 117 ? 3.686 -15.711 4.074 1 94.88 117 THR B O 1
ATOM 3252 N N . LEU B 1 118 ? 3.555 -14.312 5.805 1 92.56 118 LEU B N 1
ATOM 3253 C CA . LEU B 1 118 ? 4.953 -14.492 6.172 1 92.56 118 LEU B CA 1
ATOM 3254 C C . LEU B 1 118 ? 5.234 -15.953 6.531 1 92.56 118 LEU B C 1
ATOM 3256 O O . LEU B 1 118 ? 6.336 -16.453 6.285 1 92.56 118 LEU B O 1
ATOM 3260 N N . SER B 1 119 ? 4.312 -16.547 7.168 1 87.62 119 SER B N 1
ATOM 3261 C CA . SER B 1 119 ? 4.496 -17.938 7.57 1 87.62 119 SER B CA 1
ATOM 3262 C C . SER B 1 119 ? 4.605 -18.859 6.355 1 87.62 119 SER B C 1
ATOM 3264 O O . SER B 1 119 ? 5.133 -19.969 6.453 1 87.62 119 SER B O 1
ATOM 3266 N N . GLN B 1 120 ? 4.168 -18.375 5.227 1 86.31 120 GLN B N 1
ATOM 3267 C CA . GLN B 1 120 ? 4.117 -19.234 4.047 1 86.31 120 GLN B CA 1
ATOM 3268 C C . GLN B 1 120 ? 5.227 -18.875 3.061 1 86.31 120 GLN B C 1
ATOM 3270 O O . GLN B 1 120 ? 5.531 -19.656 2.156 1 86.31 120 GLN B O 1
ATOM 3275 N N . ILE B 1 121 ? 5.793 -17.734 3.234 1 91.62 121 ILE B N 1
ATOM 3276 C CA . ILE B 1 121 ? 6.832 -17.312 2.307 1 91.62 121 ILE B CA 1
ATOM 3277 C C . ILE B 1 121 ? 8.156 -17.969 2.672 1 91.62 121 ILE B C 1
ATOM 3279 O O . ILE B 1 121 ? 8.578 -17.938 3.832 1 91.62 121 ILE B O 1
ATOM 3283 N N . ASN B 1 122 ? 8.758 -18.656 1.731 1 90.62 122 ASN B N 1
ATOM 3284 C CA . ASN B 1 122 ? 10.117 -19.188 1.878 1 90.62 122 ASN B CA 1
ATOM 3285 C C . ASN B 1 122 ? 11.156 -18.078 1.75 1 90.62 122 ASN B C 1
ATOM 3287 O O . ASN B 1 122 ? 11.32 -17.484 0.677 1 90.62 122 ASN B O 1
ATOM 3291 N N . PRO B 1 123 ? 11.914 -17.781 2.818 1 94.5 123 PRO B N 1
ATOM 3292 C CA . PRO B 1 123 ? 12.898 -16.688 2.768 1 94.5 123 PRO B CA 1
ATOM 3293 C C . PRO B 1 123 ? 13.906 -16.859 1.635 1 94.5 123 PRO B C 1
ATOM 3295 O O . PRO B 1 123 ? 14.344 -15.867 1.042 1 94.5 123 PRO B O 1
ATOM 3298 N N . ALA B 1 124 ? 14.281 -18.094 1.381 1 95.56 124 ALA B N 1
ATOM 3299 C CA . ALA B 1 124 ? 15.25 -18.328 0.313 1 95.56 124 ALA B CA 1
ATOM 3300 C C . ALA B 1 124 ? 14.672 -17.953 -1.047 1 95.56 124 ALA B C 1
ATOM 3302 O O . ALA B 1 124 ? 15.383 -17.422 -1.904 1 95.56 124 ALA B O 1
ATOM 3303 N N . GLU B 1 125 ? 13.406 -18.266 -1.229 1 95 125 GLU B N 1
ATOM 3304 C CA . GLU B 1 125 ? 12.742 -17.875 -2.469 1 95 125 GLU B CA 1
ATOM 3305 C C . GLU B 1 125 ? 12.641 -16.359 -2.586 1 95 125 GLU B C 1
ATOM 3307 O O . GLU B 1 125 ? 12.812 -15.805 -3.672 1 95 125 GLU B O 1
ATOM 3312 N N . PHE B 1 126 ? 12.391 -15.742 -1.497 1 97.69 126 PHE B N 1
ATOM 3313 C CA . PHE B 1 126 ? 12.344 -14.289 -1.475 1 97.69 126 PHE B CA 1
ATOM 3314 C C . PHE B 1 126 ? 13.703 -13.695 -1.835 1 97.69 126 PHE B C 1
ATOM 3316 O O . PHE B 1 126 ? 13.781 -12.758 -2.629 1 97.69 126 PHE B O 1
ATOM 3323 N N . ASP B 1 127 ? 14.742 -14.258 -1.262 1 97.88 127 ASP B N 1
ATOM 3324 C CA . ASP B 1 127 ? 16.094 -13.789 -1.55 1 97.88 127 ASP B CA 1
ATOM 3325 C C . ASP B 1 127 ? 16.438 -14 -3.021 1 97.88 127 ASP B C 1
ATOM 3327 O O . ASP B 1 127 ? 17.047 -13.125 -3.65 1 97.88 127 ASP B O 1
ATOM 3331 N N . ALA B 1 128 ? 16.031 -15.125 -3.52 1 98.25 128 ALA B N 1
ATOM 3332 C CA . ALA B 1 128 ? 16.297 -15.414 -4.926 1 98.25 128 ALA B CA 1
ATOM 3333 C C . ALA B 1 128 ? 15.578 -14.422 -5.836 1 98.25 128 ALA B C 1
ATOM 3335 O O . ALA B 1 128 ? 16.125 -13.969 -6.836 1 98.25 128 ALA B O 1
ATOM 3336 N N . ALA B 1 129 ? 14.359 -14.102 -5.492 1 98.62 129 ALA B N 1
ATOM 3337 C CA . ALA B 1 129 ? 13.609 -13.102 -6.246 1 98.62 129 ALA B CA 1
ATOM 3338 C C . ALA B 1 129 ? 14.305 -11.742 -6.195 1 98.62 129 ALA B C 1
ATOM 3340 O O . ALA B 1 129 ? 14.438 -11.07 -7.219 1 98.62 129 ALA B O 1
ATOM 3341 N N . SER B 1 130 ? 14.734 -11.367 -5.016 1 98.69 130 SER B N 1
ATOM 3342 C CA . SER B 1 130 ? 15.422 -10.086 -4.84 1 98.69 130 SER B CA 1
ATOM 3343 C C . SER B 1 130 ? 16.703 -10.031 -5.664 1 98.69 130 SER B C 1
ATOM 3345 O O . SER B 1 130 ? 17.031 -8.992 -6.25 1 98.69 130 SER B O 1
ATOM 3347 N N . GLU B 1 131 ? 17.422 -11.141 -5.707 1 98.56 131 GLU B N 1
ATOM 3348 C CA . GLU B 1 131 ? 18.656 -11.211 -6.48 1 98.56 131 GLU B CA 1
ATOM 3349 C C . GLU B 1 131 ? 18.391 -11.047 -7.973 1 98.56 131 GLU B C 1
ATOM 3351 O O . GLU B 1 131 ? 19.141 -10.359 -8.672 1 98.56 131 GLU B O 1
ATOM 3356 N N . LEU B 1 132 ? 17.359 -11.664 -8.438 1 98.56 132 LEU B N 1
ATOM 3357 C CA . LEU B 1 132 ? 16.984 -11.523 -9.844 1 98.56 132 LEU B CA 1
ATOM 3358 C C . LEU B 1 132 ? 16.641 -10.07 -10.172 1 98.56 132 LEU B C 1
ATOM 3360 O O . LEU B 1 132 ? 17.078 -9.547 -11.203 1 98.56 132 LEU B O 1
ATOM 3364 N N . VAL B 1 133 ? 15.906 -9.438 -9.32 1 98.69 133 VAL B N 1
ATOM 3365 C CA . VAL B 1 133 ? 15.477 -8.062 -9.523 1 98.69 133 VAL B CA 1
ATOM 3366 C C . VAL B 1 133 ? 16.688 -7.129 -9.461 1 98.69 133 VAL B C 1
ATOM 3368 O O . VAL B 1 133 ? 16.75 -6.129 -10.188 1 98.69 133 VAL B O 1
ATOM 3371 N N . ALA B 1 134 ? 17.672 -7.5 -8.672 1 98.44 134 ALA B N 1
ATOM 3372 C CA . ALA B 1 134 ? 18.844 -6.656 -8.445 1 98.44 134 ALA B CA 1
ATOM 3373 C C . ALA B 1 134 ? 19.828 -6.773 -9.602 1 98.44 134 ALA B C 1
ATOM 3375 O O . ALA B 1 134 ? 20.734 -5.953 -9.734 1 98.44 134 ALA B O 1
ATOM 3376 N N . ASP B 1 135 ? 19.766 -7.816 -10.398 1 98 135 ASP B N 1
ATOM 3377 C CA . ASP B 1 135 ? 20.719 -8.086 -11.469 1 98 135 ASP B CA 1
ATOM 3378 C C . ASP B 1 135 ? 20.562 -7.082 -12.609 1 98 135 ASP B C 1
ATOM 3380 O O . ASP B 1 135 ? 19.672 -7.219 -13.445 1 98 135 ASP B O 1
ATOM 3384 N N . GLN B 1 136 ? 21.469 -6.207 -12.742 1 96 136 GLN B N 1
ATOM 3385 C CA . GLN B 1 136 ? 21.375 -5.09 -13.672 1 96 136 GLN B CA 1
ATOM 3386 C C . GLN B 1 136 ? 21.734 -5.52 -15.094 1 96 136 GLN B C 1
ATOM 3388 O O . GLN B 1 136 ? 21.531 -4.773 -16.047 1 96 136 GLN B O 1
ATOM 3393 N N . SER B 1 137 ? 22.281 -6.691 -15.18 1 96.69 137 SER B N 1
ATOM 3394 C CA . SER B 1 137 ? 22.578 -7.207 -16.516 1 96.69 137 SER B CA 1
ATOM 3395 C C . SER B 1 137 ? 21.297 -7.652 -17.219 1 96.69 137 SER B C 1
ATOM 3397 O O . SER B 1 137 ? 21.312 -7.859 -18.438 1 96.69 137 SER B O 1
ATOM 3399 N N . ARG B 1 138 ? 20.203 -7.758 -16.516 1 97.12 138 ARG B N 1
ATOM 3400 C CA . ARG B 1 138 ? 18.891 -8.125 -17.047 1 97.12 138 ARG B CA 1
ATOM 3401 C C . ARG B 1 138 ? 17.953 -6.926 -17.016 1 97.12 138 ARG B C 1
ATOM 3403 O O . ARG B 1 138 ? 17.938 -6.156 -16.062 1 97.12 138 ARG B O 1
ATOM 3410 N N . HIS B 1 139 ? 17.219 -6.742 -18.141 1 97.69 139 HIS B N 1
ATOM 3411 C CA . HIS B 1 139 ? 16.188 -5.719 -18.109 1 97.69 139 HIS B CA 1
ATOM 3412 C C . HIS B 1 139 ? 15.039 -6.121 -17.188 1 97.69 139 HIS B C 1
ATOM 3414 O O . HIS B 1 139 ? 14.656 -7.293 -17.141 1 97.69 139 HIS B O 1
ATOM 3420 N N . LEU B 1 140 ? 14.555 -5.164 -16.438 1 98.31 140 LEU B N 1
ATOM 3421 C CA . LEU B 1 140 ? 13.469 -5.414 -15.5 1 98.31 140 LEU B CA 1
ATOM 3422 C C . LEU B 1 140 ? 12.164 -4.809 -16 1 98.31 140 LEU B C 1
ATOM 3424 O O . LEU B 1 140 ? 12.07 -3.6 -16.219 1 98.31 140 LEU B O 1
ATOM 3428 N N . PHE B 1 141 ? 11.164 -5.648 -16.266 1 98.06 141 PHE B N 1
ATOM 3429 C CA . PHE B 1 141 ? 9.812 -5.211 -16.594 1 98.06 141 PHE B CA 1
ATOM 3430 C C . PHE B 1 141 ? 8.891 -5.336 -15.383 1 98.06 141 PHE B C 1
ATOM 3432 O O . PHE B 1 141 ? 8.867 -6.375 -14.719 1 98.06 141 PHE B O 1
ATOM 3439 N N . ILE B 1 142 ? 8.18 -4.301 -15.078 1 98.44 142 ILE B N 1
ATOM 3440 C CA . ILE B 1 142 ? 7.25 -4.277 -13.953 1 98.44 142 ILE B CA 1
ATOM 3441 C C . ILE B 1 142 ? 5.824 -4.09 -14.461 1 98.44 142 ILE B C 1
ATOM 3443 O O . ILE B 1 142 ? 5.516 -3.084 -15.109 1 98.44 142 ILE B O 1
ATOM 3447 N N . ILE B 1 143 ? 4.941 -5.078 -14.109 1 97.38 143 ILE B N 1
ATOM 3448 C CA . ILE B 1 143 ? 3.625 -5.133 -14.742 1 97.38 143 ILE B CA 1
ATOM 3449 C C . ILE B 1 143 ? 2.541 -5.195 -13.664 1 97.38 143 ILE B C 1
ATOM 3451 O O . ILE B 1 143 ? 2.646 -5.969 -12.711 1 97.38 143 ILE B O 1
ATOM 3455 N N . GLY B 1 144 ? 1.53 -4.445 -13.82 1 96.69 144 GLY B N 1
ATOM 3456 C CA . GLY B 1 144 ? 0.318 -4.5 -13.016 1 96.69 144 GLY B CA 1
ATOM 3457 C C . GLY B 1 144 ? -0.947 -4.316 -13.828 1 96.69 144 GLY B C 1
ATOM 3458 O O . GLY B 1 144 ? -0.896 -3.84 -14.969 1 96.69 144 GLY B O 1
ATOM 3459 N N . GLY B 1 145 ? -2.076 -4.754 -13.312 1 94 145 GLY B N 1
ATOM 3460 C CA . GLY B 1 145 ? -3.365 -4.648 -13.977 1 94 145 GLY B CA 1
ATOM 3461 C C . GLY B 1 145 ? -4.121 -3.381 -13.617 1 94 145 GLY B C 1
ATOM 3462 O O . GLY B 1 145 ? -3.516 -2.318 -13.453 1 94 145 GLY B O 1
ATOM 3463 N N . ARG B 1 146 ? -5.406 -3.473 -13.656 1 92.5 146 ARG B N 1
ATOM 3464 C CA . ARG B 1 146 ? -6.27 -2.309 -13.484 1 92.5 146 ARG B CA 1
ATOM 3465 C C . ARG B 1 146 ? -5.98 -1.604 -12.164 1 92.5 146 ARG B C 1
ATOM 3467 O O . ARG B 1 146 ? -5.754 -0.394 -12.141 1 92.5 146 ARG B O 1
ATOM 3474 N N . ILE B 1 147 ? -5.977 -2.389 -11.07 1 94.94 147 ILE B N 1
ATOM 3475 C CA . ILE B 1 147 ? -5.746 -1.811 -9.75 1 94.94 147 ILE B CA 1
ATOM 3476 C C . ILE B 1 147 ? -4.281 -1.989 -9.359 1 94.94 147 ILE B C 1
ATOM 3478 O O . ILE B 1 147 ? -3.645 -1.055 -8.867 1 94.94 147 ILE B O 1
ATOM 3482 N N . THR B 1 148 ? -3.715 -3.131 -9.68 1 97.06 148 THR B N 1
ATOM 3483 C CA . THR B 1 148 ? -2.379 -3.49 -9.219 1 97.06 148 THR B CA 1
ATOM 3484 C C . THR B 1 148 ? -1.317 -2.668 -9.945 1 97.06 148 THR B C 1
ATOM 3486 O O . THR B 1 148 ? -0.155 -2.646 -9.531 1 97.06 148 THR B O 1
ATOM 3489 N N . HIS B 1 149 ? -1.713 -1.934 -11.008 1 96.5 149 HIS B N 1
ATOM 3490 C CA . HIS B 1 149 ? -0.724 -1.064 -11.641 1 96.5 149 HIS B CA 1
ATOM 3491 C C . HIS B 1 149 ? -0.239 0.01 -10.672 1 96.5 149 HIS B C 1
ATOM 3493 O O . HIS B 1 149 ? 0.891 0.49 -10.781 1 96.5 149 HIS B O 1
ATOM 3499 N N . THR B 1 150 ? -1.073 0.397 -9.695 1 97.75 150 THR B N 1
ATOM 3500 C CA . THR B 1 150 ? -0.645 1.374 -8.703 1 97.75 150 THR B CA 1
ATOM 3501 C C . THR B 1 150 ? 0.491 0.815 -7.848 1 97.75 150 THR B C 1
ATOM 3503 O O . THR B 1 150 ? 1.432 1.536 -7.508 1 97.75 150 THR B O 1
ATOM 3506 N N . LEU B 1 151 ? 0.466 -0.481 -7.516 1 98.5 151 LEU B N 1
ATOM 3507 C CA . LEU B 1 151 ? 1.554 -1.146 -6.805 1 98.5 151 LEU B CA 1
ATOM 3508 C C . LEU B 1 151 ? 2.789 -1.266 -7.691 1 98.5 151 LEU B C 1
ATOM 3510 O O . LEU B 1 151 ? 3.912 -1.042 -7.23 1 98.5 151 LEU B O 1
ATOM 3514 N N . ALA B 1 152 ? 2.512 -1.61 -8.945 1 98.44 152 ALA B N 1
ATOM 3515 C CA . ALA B 1 152 ? 3.602 -1.727 -9.914 1 98.44 152 ALA B CA 1
ATOM 3516 C C . ALA B 1 152 ? 4.332 -0.396 -10.078 1 98.44 152 ALA B C 1
ATOM 3518 O O . ALA B 1 152 ? 5.562 -0.356 -10.125 1 98.44 152 ALA B O 1
ATOM 3519 N N . GLU B 1 153 ? 3.568 0.637 -10.203 1 97.69 153 GLU B N 1
ATOM 3520 C CA . GLU B 1 153 ? 4.168 1.959 -10.352 1 97.69 153 GLU B CA 1
ATOM 3521 C C . GLU B 1 153 ? 4.949 2.354 -9.102 1 97.69 153 GLU B C 1
ATOM 3523 O O . GLU B 1 153 ? 6.031 2.939 -9.195 1 97.69 153 GLU B O 1
ATOM 3528 N N . TYR B 1 154 ? 4.43 2.092 -7.934 1 98.44 154 TYR B N 1
ATOM 3529 C CA . TYR B 1 154 ? 5.137 2.338 -6.684 1 98.44 154 TYR B CA 1
ATOM 3530 C C . TYR B 1 154 ? 6.492 1.639 -6.676 1 98.44 154 TYR B C 1
ATOM 3532 O O . TYR B 1 154 ? 7.512 2.248 -6.344 1 98.44 154 TYR B O 1
ATOM 3540 N N . PHE B 1 155 ? 6.508 0.401 -7.043 1 98.75 155 PHE B N 1
ATOM 3541 C CA . PHE B 1 155 ? 7.73 -0.387 -7.137 1 98.75 155 PHE B CA 1
ATOM 3542 C C . PHE B 1 155 ? 8.688 0.218 -8.156 1 98.75 155 PHE B C 1
ATOM 3544 O O . PHE B 1 155 ? 9.883 0.372 -7.883 1 98.75 155 PHE B O 1
ATOM 3551 N N . TYR B 1 156 ? 8.141 0.603 -9.273 1 98.56 156 TYR B N 1
ATOM 3552 C CA . TYR B 1 156 ? 8.914 1.176 -10.367 1 98.56 156 TYR B CA 1
ATOM 3553 C C . TYR B 1 156 ? 9.609 2.455 -9.93 1 98.56 156 TYR B C 1
ATOM 3555 O O . TYR B 1 156 ? 10.805 2.641 -10.203 1 98.56 156 TYR B O 1
ATOM 3563 N N . LEU B 1 157 ? 8.898 3.324 -9.297 1 97.12 157 LEU B N 1
ATOM 3564 C CA . LEU B 1 157 ? 9.43 4.617 -8.891 1 97.12 157 LEU B CA 1
ATOM 3565 C C . LEU B 1 157 ? 10.633 4.441 -7.965 1 97.12 157 LEU B C 1
ATOM 3567 O O . LEU B 1 157 ? 11.602 5.191 -8.047 1 97.12 157 LEU B O 1
ATOM 3571 N N . HIS B 1 158 ? 10.625 3.457 -7.086 1 97.81 158 HIS B N 1
ATOM 3572 C CA . HIS B 1 158 ? 11.734 3.199 -6.176 1 97.81 158 HIS B CA 1
ATOM 3573 C C . HIS B 1 158 ? 12.875 2.488 -6.895 1 97.81 158 HIS B C 1
ATOM 3575 O O . HIS B 1 158 ? 14.039 2.852 -6.73 1 97.81 158 HIS B O 1
ATOM 3581 N N . MET B 1 159 ? 12.508 1.537 -7.715 1 98.06 159 MET B N 1
ATOM 3582 C CA . MET B 1 159 ? 13.531 0.779 -8.43 1 98.06 159 MET B CA 1
ATOM 3583 C C . MET B 1 159 ? 14.312 1.681 -9.383 1 98.06 159 MET B C 1
ATOM 3585 O O . MET B 1 159 ? 15.5 1.47 -9.602 1 98.06 159 MET B O 1
ATOM 3589 N N . GLN B 1 160 ? 13.602 2.641 -9.938 1 96.69 160 GLN B N 1
ATOM 3590 C CA . GLN B 1 160 ? 14.25 3.539 -10.883 1 96.69 160 GLN B CA 1
ATOM 3591 C C . GLN B 1 160 ? 15.414 4.277 -10.234 1 96.69 160 GLN B C 1
ATOM 3593 O O . GLN B 1 160 ? 16.391 4.645 -10.898 1 96.69 160 GLN B O 1
ATOM 3598 N N . VAL B 1 161 ? 15.359 4.48 -8.922 1 96.12 161 VAL B N 1
ATOM 3599 C CA . VAL B 1 161 ? 16.438 5.125 -8.18 1 96.12 161 VAL B CA 1
ATOM 3600 C C . VAL B 1 161 ? 17.562 4.121 -7.926 1 96.12 161 VAL B C 1
ATOM 3602 O O . VAL B 1 161 ? 18.734 4.48 -7.945 1 96.12 161 VAL B O 1
ATOM 3605 N N . ILE B 1 162 ? 17.266 2.863 -7.762 1 97.38 162 ILE B N 1
ATOM 3606 C CA . ILE B 1 162 ? 18.203 1.828 -7.336 1 97.38 162 ILE B CA 1
ATOM 3607 C C . ILE B 1 162 ? 19 1.331 -8.539 1 97.38 162 ILE B C 1
ATOM 3609 O O . ILE B 1 162 ? 20.203 1.073 -8.422 1 97.38 162 ILE B O 1
ATOM 3613 N N . ARG B 1 163 ? 18.344 1.233 -9.68 1 97.06 163 ARG B N 1
ATOM 3614 C CA . ARG B 1 163 ? 19.031 0.656 -10.836 1 97.06 163 ARG B CA 1
ATOM 3615 C C . ARG B 1 163 ? 18.5 1.25 -12.133 1 97.06 163 ARG B C 1
ATOM 3617 O O . ARG B 1 163 ? 17.375 1.746 -12.188 1 97.06 163 ARG B O 1
ATOM 3624 N N . PRO B 1 164 ? 19.406 1.138 -13.172 1 96.06 164 PRO B N 1
ATOM 3625 C CA . PRO B 1 164 ? 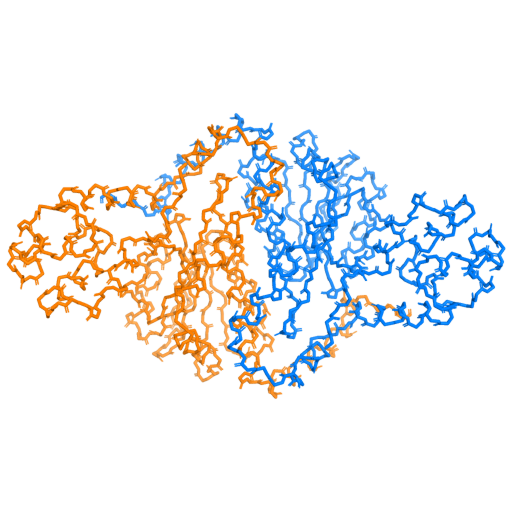18.953 1.476 -14.516 1 96.06 164 PRO B CA 1
ATOM 3626 C C . PRO B 1 164 ? 18.266 0.303 -15.219 1 96.06 164 PRO B C 1
ATOM 3628 O O . PRO B 1 164 ? 18.094 -0.761 -14.625 1 96.06 164 PRO B O 1
ATOM 3631 N N . ASN B 1 165 ? 17.812 0.415 -16.391 1 95 165 ASN B N 1
ATOM 3632 C CA . ASN B 1 165 ? 17.344 -0.624 -17.312 1 95 165 ASN B CA 1
ATOM 3633 C C . ASN B 1 165 ? 16.078 -1.291 -16.812 1 95 165 ASN B C 1
ATOM 3635 O O . ASN B 1 165 ? 16.031 -2.514 -16.656 1 95 165 ASN B O 1
ATOM 3639 N N . LEU B 1 166 ? 15.062 -0.521 -16.562 1 96.69 166 LEU B N 1
ATOM 3640 C CA . LEU B 1 166 ? 13.758 -1.055 -16.188 1 96.69 166 LEU B CA 1
ATOM 3641 C C . LEU B 1 166 ? 12.641 -0.312 -16.906 1 96.69 166 LEU B C 1
ATOM 3643 O O . LEU B 1 166 ? 12.812 0.837 -17.312 1 96.69 166 LEU B O 1
ATOM 3647 N N . THR B 1 167 ? 11.539 -0.953 -17.109 1 96.38 167 THR B N 1
ATOM 3648 C CA . THR B 1 167 ? 10.359 -0.423 -17.797 1 96.38 167 THR B CA 1
ATOM 3649 C C . THR B 1 167 ? 9.086 -0.768 -17.031 1 96.38 167 THR B C 1
ATOM 3651 O O . THR B 1 167 ? 8.922 -1.897 -16.562 1 96.38 167 THR B O 1
ATOM 3654 N N . HIS B 1 168 ? 8.266 0.231 -16.828 1 95.62 168 HIS B N 1
ATOM 3655 C CA . HIS B 1 168 ? 6.93 0.022 -16.281 1 95.62 168 HIS B CA 1
ATOM 3656 C C . HIS B 1 168 ? 5.91 -0.227 -17.391 1 95.62 168 HIS B C 1
ATOM 3658 O O . HIS B 1 168 ? 5.754 0.599 -18.297 1 95.62 168 HIS B O 1
ATOM 3664 N N . VAL B 1 169 ? 5.207 -1.329 -17.344 1 91.94 169 VAL B N 1
ATOM 3665 C CA . VAL B 1 169 ? 4.242 -1.715 -18.375 1 91.94 169 VAL B CA 1
ATOM 3666 C C . VAL B 1 169 ? 2.855 -1.866 -17.75 1 91.94 169 VAL B C 1
ATOM 3668 O O . VAL B 1 169 ? 2.688 -2.59 -16.766 1 91.94 169 VAL B O 1
ATOM 3671 N N . GLN B 1 170 ? 1.938 -1.089 -18.25 1 83.56 170 GLN B N 1
ATOM 3672 C CA . GLN B 1 170 ? 0.554 -1.317 -17.844 1 83.56 170 GLN B CA 1
ATOM 3673 C C . GLN B 1 170 ? -0.129 -2.322 -18.766 1 83.56 170 GLN B C 1
ATOM 3675 O O . GLN B 1 170 ? -0.297 -2.062 -19.953 1 83.56 170 GLN B O 1
ATOM 3680 N N . SER B 1 171 ? -0.619 -3.344 -18.188 1 80.5 171 SER B N 1
ATOM 3681 C CA . SER B 1 171 ? -1.222 -4.398 -18.984 1 80.5 171 SER B CA 1
ATOM 3682 C C . SER B 1 171 ? -2.592 -3.98 -19.516 1 80.5 171 SER B C 1
ATOM 3684 O O . SER B 1 171 ? -3.145 -4.625 -20.406 1 80.5 171 SER B O 1
ATOM 3686 N N . THR B 1 172 ? -3.115 -2.955 -18.891 1 79.06 172 THR B N 1
ATOM 3687 C CA . THR B 1 172 ? -4.41 -2.453 -19.344 1 79.06 172 THR B CA 1
ATOM 3688 C C . THR B 1 172 ? -4.254 -1.581 -20.578 1 79.06 172 THR B C 1
ATOM 3690 O O . THR B 1 172 ? -5.242 -1.25 -21.25 1 79.06 172 THR B O 1
ATOM 3693 N N . SER B 1 173 ? -3.047 -1.288 -20.781 1 78.06 173 SER B N 1
ATOM 3694 C CA . SER B 1 173 ? -2.785 -0.485 -21.969 1 78.06 173 SER B CA 1
ATOM 3695 C C . SER B 1 173 ? -2.781 -1.345 -23.234 1 78.06 173 SER B C 1
ATOM 3697 O O . SER B 1 173 ? -2.32 -2.488 -23.203 1 78.06 173 SER B O 1
ATOM 3699 N N . ASN B 1 174 ? -3.215 -0.781 -24.266 1 78.5 174 ASN B N 1
ATOM 3700 C CA . ASN B 1 174 ? -3.203 -1.482 -25.547 1 78.5 174 ASN B CA 1
ATOM 3701 C C . ASN B 1 174 ? -1.801 -1.537 -26.141 1 78.5 174 ASN B C 1
ATOM 3703 O O . ASN B 1 174 ? -1.57 -2.229 -27.125 1 78.5 174 ASN B O 1
ATOM 3707 N N . THR B 1 175 ? -0.937 -1.005 -25.484 1 81.19 175 THR B N 1
ATOM 3708 C CA . THR B 1 17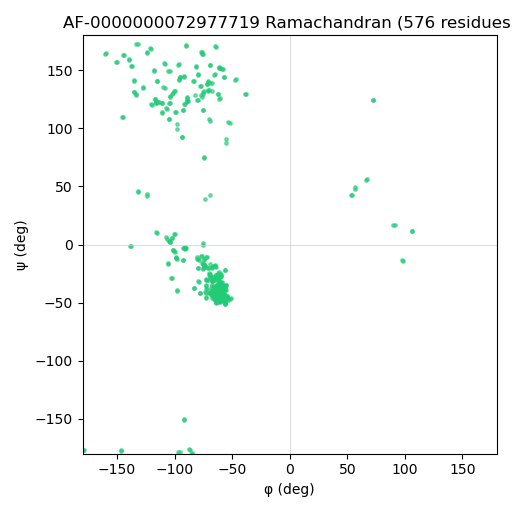5 ? 0.398 -0.914 -26.062 1 81.19 175 THR B CA 1
ATOM 3709 C C . THR B 1 175 ? 1.353 -1.892 -25.375 1 81.19 175 THR B C 1
ATOM 3711 O O . THR B 1 175 ? 2.545 -1.921 -25.688 1 81.19 175 THR B O 1
ATOM 3714 N N . TRP B 1 176 ? 0.83 -2.725 -24.516 1 86.31 176 TRP B N 1
ATOM 3715 C CA . TRP B 1 176 ? 1.73 -3.58 -23.75 1 86.31 176 TRP B CA 1
ATOM 3716 C C . TRP B 1 176 ? 2.506 -4.516 -24.672 1 86.31 176 TRP B C 1
ATOM 3718 O O . TRP B 1 176 ? 3.656 -4.859 -24.391 1 86.31 176 TRP B O 1
ATOM 3728 N N . PRO B 1 177 ? 2.039 -4.918 -25.844 1 85.06 177 PRO B N 1
ATOM 3729 C CA . PRO B 1 177 ? 2.82 -5.82 -26.703 1 85.06 177 PRO B CA 1
ATOM 3730 C C . PRO B 1 177 ? 4.098 -5.168 -27.234 1 85.06 177 PRO B C 1
ATOM 3732 O O . PRO B 1 177 ? 5.086 -5.859 -27.484 1 85.06 177 PRO B O 1
ATOM 3735 N N . HIS B 1 178 ? 4.023 -3.832 -27.375 1 86 178 HIS B N 1
ATOM 3736 C CA . HIS B 1 178 ? 5.195 -3.123 -27.875 1 86 178 HIS B CA 1
ATOM 3737 C C . HIS B 1 178 ? 6.391 -3.318 -26.953 1 86 178 HIS B C 1
ATOM 3739 O O . HIS B 1 178 ? 7.531 -3.404 -27.406 1 86 178 HIS B O 1
ATOM 3745 N N . TYR B 1 179 ? 6.188 -3.451 -25.766 1 87.12 179 TYR B N 1
ATOM 3746 C CA . TYR B 1 179 ? 7.27 -3.605 -24.797 1 87.12 179 TYR B CA 1
ATOM 3747 C C . TYR B 1 179 ? 7.902 -4.988 -24.906 1 87.12 179 TYR B C 1
ATOM 3749 O O . TYR B 1 179 ? 9.094 -5.152 -24.625 1 87.12 179 TYR B O 1
ATOM 3757 N N . LEU B 1 180 ? 7.137 -5.938 -25.281 1 89.56 180 LEU B N 1
ATOM 3758 C CA . LEU B 1 180 ? 7.637 -7.305 -25.375 1 89.56 180 LEU B CA 1
ATOM 3759 C C . LEU B 1 180 ? 8.562 -7.469 -26.578 1 89.56 180 LEU B C 1
ATOM 3761 O O . LEU B 1 180 ? 9.344 -8.422 -26.641 1 89.56 180 LEU B O 1
ATOM 3765 N N . LEU B 1 181 ? 8.461 -6.539 -27.547 1 88.19 181 LEU B N 1
ATOM 3766 C CA . LEU B 1 181 ? 9.359 -6.57 -28.688 1 88.19 181 LEU B CA 1
ATOM 3767 C C . LEU B 1 181 ? 10.812 -6.445 -28.25 1 88.19 181 LEU B C 1
ATOM 3769 O O . LEU B 1 181 ? 11.719 -6.969 -28.906 1 88.19 181 LEU B O 1
ATOM 3773 N N . ASN B 1 182 ? 11.008 -5.871 -27.172 1 86.5 182 ASN B N 1
ATOM 3774 C CA . ASN B 1 182 ? 12.359 -5.605 -26.688 1 86.5 182 ASN B CA 1
ATOM 3775 C C . ASN B 1 182 ? 12.781 -6.609 -25.625 1 86.5 182 ASN B C 1
ATOM 3777 O O . ASN B 1 182 ? 13.914 -6.566 -25.141 1 86.5 182 ASN B O 1
ATOM 3781 N N . ALA B 1 183 ? 11.891 -7.473 -25.234 1 92.25 183 ALA B N 1
ATOM 3782 C CA . ALA B 1 183 ? 12.211 -8.445 -24.188 1 92.25 183 ALA B CA 1
ATOM 3783 C C . ALA B 1 183 ? 13.172 -9.508 -24.703 1 92.25 183 ALA B C 1
ATOM 3785 O O . ALA B 1 183 ? 13.039 -9.969 -25.844 1 92.25 183 ALA B O 1
ATOM 3786 N N . LYS B 1 184 ? 14.141 -9.867 -23.922 1 94.44 184 LYS B N 1
ATOM 3787 C CA . LYS B 1 184 ? 15.148 -10.867 -24.25 1 94.44 184 LYS B CA 1
ATOM 3788 C C . LYS B 1 184 ? 15.133 -12.023 -23.25 1 94.44 184 LYS B C 1
ATOM 3790 O O . LYS B 1 184 ? 14.555 -11.906 -22.172 1 94.44 184 LYS B O 1
ATOM 3795 N N . GLU B 1 185 ? 15.875 -13.047 -23.688 1 96.69 185 GLU B N 1
ATOM 3796 C CA . GLU B 1 185 ? 16.047 -14.188 -22.797 1 96.69 185 GLU B CA 1
ATOM 3797 C C . GLU B 1 185 ? 16.734 -13.781 -21.5 1 96.69 185 GLU B C 1
ATOM 3799 O O . GLU B 1 185 ? 17.734 -13.062 -21.531 1 96.69 185 GLU B O 1
ATOM 3804 N N . GLY B 1 186 ? 16.078 -14.117 -20.438 1 97.5 186 GLY B N 1
ATOM 3805 C CA . GLY B 1 186 ? 16.688 -13.852 -19.141 1 97.5 186 GLY B CA 1
ATOM 3806 C C . GLY B 1 186 ? 16.203 -12.57 -18.5 1 97.5 186 GLY B C 1
ATOM 3807 O O . GLY B 1 186 ? 16.406 -12.344 -17.312 1 97.5 186 GLY B O 1
ATOM 3808 N N . ASP B 1 187 ? 15.523 -11.727 -19.297 1 98.19 187 ASP B N 1
ATOM 3809 C CA . ASP B 1 187 ? 14.945 -10.523 -18.703 1 98.19 187 ASP B CA 1
ATOM 3810 C C . ASP B 1 187 ? 13.961 -10.883 -17.578 1 98.19 187 ASP B C 1
ATOM 3812 O O . ASP B 1 187 ? 13.406 -11.984 -17.578 1 98.19 187 ASP B O 1
ATOM 3816 N N . VAL B 1 188 ? 13.852 -10.016 -16.656 1 98.69 188 VAL B N 1
ATOM 3817 C CA . VAL B 1 188 ? 13.055 -10.297 -15.461 1 98.69 188 VAL B CA 1
ATOM 3818 C C . VAL B 1 188 ? 11.719 -9.555 -15.547 1 98.69 188 VAL B C 1
ATOM 3820 O O . VAL B 1 188 ? 11.695 -8.352 -15.828 1 98.69 188 VAL B O 1
ATOM 3823 N N . PHE B 1 189 ? 10.625 -10.25 -15.383 1 98.44 189 PHE B N 1
ATOM 3824 C CA . PHE B 1 189 ? 9.281 -9.688 -15.305 1 98.44 189 PHE B CA 1
ATOM 3825 C C . PHE B 1 189 ? 8.719 -9.828 -13.898 1 98.44 189 PHE B C 1
ATOM 3827 O O . PHE B 1 189 ? 8.516 -10.945 -13.414 1 98.44 189 PHE B O 1
ATOM 3834 N N . VAL B 1 190 ? 8.516 -8.703 -13.219 1 98.81 190 VAL B N 1
ATOM 3835 C CA . VAL B 1 190 ? 7.738 -8.688 -11.984 1 98.81 190 VAL B CA 1
ATOM 3836 C C . VAL B 1 190 ? 6.273 -8.383 -12.289 1 98.81 190 VAL B C 1
ATOM 3838 O O . VAL B 1 190 ? 5.949 -7.289 -12.758 1 98.81 190 VAL B O 1
ATOM 3841 N N . ILE B 1 191 ? 5.406 -9.32 -12.023 1 98.5 191 ILE B N 1
ATOM 3842 C CA . ILE B 1 191 ? 4 -9.211 -12.391 1 98.5 191 ILE B CA 1
ATOM 3843 C C . ILE B 1 191 ? 3.137 -9.211 -11.125 1 98.5 191 ILE B C 1
ATOM 3845 O O . ILE B 1 191 ? 3.281 -10.086 -10.273 1 98.5 191 ILE B O 1
ATOM 3849 N N . PHE B 1 192 ? 2.33 -8.211 -11.008 1 98.56 192 PHE B N 1
ATOM 3850 C CA . PHE B 1 192 ? 1.323 -8.148 -9.961 1 98.56 192 PHE B CA 1
ATOM 3851 C C . PHE B 1 192 ? -0.043 -8.555 -10.492 1 98.56 192 PHE B C 1
ATOM 3853 O O . PHE B 1 192 ? -0.627 -7.855 -11.32 1 98.56 192 PHE B O 1
ATOM 3860 N N . ASP B 1 193 ? -0.588 -9.656 -10.039 1 96.5 193 ASP B N 1
ATOM 3861 C CA . ASP B 1 193 ? -1.889 -10.156 -10.477 1 96.5 193 ASP B CA 1
ATOM 3862 C C . ASP B 1 193 ? -2.637 -10.828 -9.328 1 96.5 193 ASP B C 1
ATOM 3864 O O . ASP B 1 193 ? -2.248 -11.914 -8.883 1 96.5 193 ASP B O 1
ATOM 3868 N N . VAL B 1 194 ? -3.656 -10.219 -8.867 1 95.31 194 VAL B N 1
ATOM 3869 C CA . VAL B 1 194 ? -4.543 -10.719 -7.82 1 95.31 194 VAL B CA 1
ATOM 3870 C C . VAL B 1 194 ? -5.98 -10.75 -8.336 1 95.31 194 VAL B C 1
ATOM 3872 O O . VAL B 1 194 ? -6.301 -10.117 -9.336 1 95.31 194 VAL B O 1
ATOM 3875 N N . ARG B 1 195 ? -6.797 -11.422 -7.633 1 90.88 195 ARG B N 1
ATOM 3876 C CA . ARG B 1 195 ? -8.164 -11.531 -8.125 1 90.88 195 ARG B CA 1
ATOM 3877 C C . ARG B 1 195 ? -8.852 -10.172 -8.133 1 90.88 195 ARG B C 1
ATOM 3879 O O . ARG B 1 195 ? -8.633 -9.352 -7.238 1 90.88 195 ARG B O 1
ATOM 3886 N N . ARG B 1 196 ? -9.664 -9.945 -9 1 89.88 196 ARG B N 1
ATOM 3887 C CA . ARG B 1 196 ? -10.031 -10.758 -10.156 1 89.88 196 ARG B CA 1
ATOM 3888 C C . ARG B 1 196 ? -8.906 -10.781 -11.188 1 89.88 196 ARG B C 1
ATOM 3890 O O . ARG B 1 196 ? -8.445 -9.727 -11.641 1 89.88 196 ARG B O 1
ATOM 3897 N N . TYR B 1 197 ? -8.555 -11.891 -11.68 1 91.44 197 TYR B N 1
ATOM 3898 C CA . TYR B 1 197 ? -7.375 -12.055 -12.523 1 91.44 197 TYR B CA 1
ATOM 3899 C C . TYR B 1 197 ? -7.648 -11.562 -13.938 1 91.44 197 TYR B C 1
ATOM 3901 O O . TYR B 1 197 ? -8.711 -11.828 -14.5 1 91.44 197 TYR B O 1
ATOM 3909 N N . GLU B 1 198 ? -6.754 -10.859 -14.508 1 90.62 198 GLU B N 1
ATOM 3910 C CA . GLU B 1 198 ? -6.965 -10.211 -15.805 1 90.62 198 GLU B CA 1
ATOM 3911 C C . GLU B 1 198 ? -6.418 -11.07 -16.938 1 90.62 198 GLU B C 1
ATOM 3913 O O . GLU B 1 198 ? -5.316 -11.617 -16.844 1 90.62 198 GLU B O 1
ATOM 3918 N N . ASN B 1 199 ? -7.074 -11.102 -18.016 1 90.06 199 ASN B N 1
ATOM 3919 C CA . ASN B 1 199 ? -6.703 -11.891 -19.188 1 90.06 199 ASN B CA 1
ATOM 3920 C C . ASN B 1 199 ? -5.426 -11.359 -19.828 1 90.06 199 ASN B C 1
ATOM 3922 O O . ASN B 1 199 ? -4.551 -12.141 -20.219 1 90.06 199 ASN B O 1
ATOM 3926 N N . ASN B 1 200 ? -5.344 -10.047 -19.938 1 91.56 200 ASN B N 1
ATOM 3927 C CA . ASN B 1 200 ? -4.184 -9.438 -20.578 1 91.56 200 ASN B CA 1
ATOM 3928 C C . ASN B 1 200 ? -2.896 -9.742 -19.812 1 91.56 200 ASN B C 1
ATOM 3930 O O . ASN B 1 200 ? -1.837 -9.914 -20.422 1 91.56 200 ASN B O 1
ATOM 3934 N N . THR B 1 201 ? -3.012 -9.82 -18.516 1 93.94 201 THR B N 1
ATOM 3935 C CA . THR B 1 201 ? -1.838 -10.125 -17.703 1 93.94 201 THR B CA 1
ATOM 3936 C C . THR B 1 201 ? -1.344 -11.547 -18 1 93.94 201 THR B C 1
ATOM 3938 O O . THR B 1 201 ? -0.138 -11.773 -18.109 1 93.94 201 THR B O 1
ATOM 3941 N N . LEU B 1 202 ? -2.262 -12.453 -18.109 1 93.19 202 LEU B N 1
ATOM 3942 C CA . LEU B 1 202 ? -1.901 -13.828 -18.422 1 93.19 202 LEU B CA 1
ATOM 3943 C C . LEU B 1 202 ? -1.273 -13.922 -19.812 1 93.19 202 LEU B C 1
ATOM 3945 O O . LEU B 1 202 ? -0.248 -14.586 -19.984 1 93.19 202 LEU B O 1
ATOM 3949 N N . LYS B 1 203 ? -1.901 -13.266 -20.734 1 93.75 203 LYS B N 1
ATOM 3950 C CA . LYS B 1 203 ? -1.38 -13.289 -22.094 1 93.75 203 LYS B CA 1
ATOM 3951 C C . LYS B 1 203 ? 0.03 -12.711 -22.156 1 93.75 203 LYS B C 1
ATOM 3953 O O . LYS B 1 203 ? 0.908 -13.266 -22.812 1 93.75 203 LYS B O 1
ATOM 3958 N N . LEU B 1 204 ? 0.196 -11.641 -21.484 1 94.88 204 LEU B N 1
ATOM 3959 C CA . LEU B 1 204 ? 1.517 -11.023 -21.406 1 94.88 204 LEU B CA 1
ATOM 3960 C C . LEU B 1 204 ? 2.529 -11.992 -20.797 1 94.88 204 LEU B C 1
ATOM 3962 O O . LEU B 1 204 ? 3.635 -12.148 -21.328 1 94.88 204 LEU B O 1
ATOM 3966 N N . ALA B 1 205 ? 2.17 -12.641 -19.734 1 95.69 205 ALA B N 1
ATOM 3967 C CA . ALA B 1 205 ? 3.049 -13.594 -19.047 1 95.69 205 ALA B CA 1
ATOM 3968 C C . ALA B 1 205 ? 3.41 -14.758 -19.969 1 95.69 205 ALA B C 1
ATOM 3970 O O . ALA B 1 205 ? 4.559 -15.211 -19.984 1 95.69 205 ALA B O 1
ATOM 3971 N N . GLU B 1 206 ? 2.445 -15.234 -20.688 1 95.06 206 GLU B N 1
ATOM 3972 C CA . GLU B 1 206 ? 2.676 -16.328 -21.625 1 95.06 206 GLU B CA 1
ATOM 3973 C C . GLU B 1 206 ? 3.713 -15.945 -22.688 1 95.06 206 GLU B C 1
ATOM 3975 O O . GLU B 1 206 ? 4.625 -16.719 -22.969 1 95.06 206 GLU B O 1
ATOM 3980 N N . MET B 1 207 ? 3.562 -14.812 -23.188 1 95.19 207 MET B N 1
ATOM 3981 C CA . MET B 1 207 ? 4.477 -14.336 -24.219 1 95.19 207 MET B CA 1
ATOM 3982 C C . MET B 1 207 ? 5.875 -14.109 -23.656 1 95.19 207 MET B C 1
ATOM 3984 O O . MET B 1 207 ? 6.871 -14.438 -24.297 1 95.19 207 MET B O 1
ATOM 3988 N N . ALA B 1 208 ? 5.973 -13.516 -22.5 1 96.44 208 ALA B N 1
ATOM 3989 C CA . ALA B 1 208 ? 7.258 -13.312 -21.844 1 96.44 208 ALA B CA 1
ATOM 3990 C C . ALA B 1 208 ? 7.949 -14.648 -21.578 1 96.44 208 ALA B C 1
ATOM 3992 O O . ALA B 1 208 ? 9.148 -14.797 -21.812 1 96.44 208 ALA B O 1
ATOM 3993 N N . HIS B 1 209 ? 7.211 -15.578 -21.078 1 96.25 209 HIS B N 1
ATOM 3994 C CA . HIS B 1 209 ? 7.73 -16.906 -20.781 1 96.25 209 HIS B CA 1
ATOM 3995 C C . HIS B 1 209 ? 8.258 -17.578 -22.047 1 96.25 209 HIS B C 1
ATOM 3997 O O . HIS B 1 209 ? 9.328 -18.203 -22.016 1 96.25 209 HIS B O 1
ATOM 4003 N N . ALA B 1 210 ? 7.52 -17.453 -23.109 1 95.5 210 ALA B N 1
ATOM 4004 C CA . ALA B 1 210 ? 7.898 -18.062 -24.375 1 95.5 210 ALA B CA 1
ATOM 4005 C C . ALA B 1 210 ? 9.227 -17.484 -24.875 1 95.5 210 ALA B C 1
ATOM 4007 O O . ALA B 1 210 ? 9.969 -18.156 -25.594 1 95.5 210 ALA B O 1
ATOM 4008 N N . ARG B 1 211 ? 9.555 -16.328 -24.469 1 94.81 211 ARG B N 1
ATOM 4009 C CA . ARG B 1 211 ? 10.789 -15.664 -24.891 1 94.81 211 ARG B CA 1
ATOM 4010 C C . ARG B 1 211 ? 11.938 -15.984 -23.938 1 94.81 211 ARG B C 1
ATOM 4012 O O . ARG B 1 211 ? 13.055 -15.508 -24.125 1 94.81 211 ARG B O 1
ATOM 4019 N N . GLY B 1 212 ? 11.617 -16.75 -22.906 1 96.81 212 GLY B N 1
ATOM 4020 C CA . GLY B 1 212 ? 12.648 -17.188 -21.984 1 96.81 212 GLY B CA 1
ATOM 4021 C C . GLY B 1 212 ? 12.867 -16.234 -20.828 1 96.81 212 GLY B C 1
ATOM 4022 O O . GLY B 1 212 ? 13.914 -16.266 -20.188 1 96.81 212 GLY B O 1
ATOM 4023 N N . ALA B 1 213 ? 11.953 -15.359 -20.578 1 97.38 213 ALA B N 1
ATOM 4024 C CA . ALA B 1 213 ? 12.055 -14.406 -19.484 1 97.38 213 ALA B CA 1
ATOM 4025 C C . ALA B 1 213 ? 11.93 -15.109 -18.125 1 97.38 213 ALA B C 1
ATOM 4027 O O . ALA B 1 213 ? 11.406 -16.219 -18.047 1 97.38 213 ALA B O 1
ATOM 4028 N N . LYS B 1 214 ? 12.508 -14.516 -17.078 1 98.56 214 LYS B N 1
ATOM 4029 C CA . LYS B 1 214 ? 12.273 -14.914 -15.688 1 98.56 214 LYS B CA 1
ATOM 4030 C C . LYS B 1 214 ? 11.094 -14.156 -15.086 1 98.56 214 LYS B C 1
ATOM 4032 O O . LYS B 1 214 ? 11.062 -12.922 -15.117 1 98.56 214 LYS B O 1
ATOM 4037 N N . ILE B 1 215 ? 10.164 -14.906 -14.547 1 98.5 215 ILE B N 1
ATOM 4038 C CA . ILE B 1 215 ? 8.945 -14.266 -14.078 1 98.5 215 ILE B CA 1
ATOM 4039 C C . ILE B 1 215 ? 8.844 -14.398 -12.562 1 98.5 215 ILE B C 1
ATOM 4041 O O . ILE B 1 215 ? 8.898 -15.508 -12.023 1 98.5 215 ILE B O 1
ATOM 4045 N N . ILE B 1 216 ? 8.75 -13.312 -11.875 1 98.81 216 ILE B N 1
ATOM 4046 C CA . ILE B 1 216 ? 8.398 -13.211 -10.461 1 98.81 216 ILE B CA 1
ATOM 4047 C C . ILE B 1 216 ? 6.961 -12.719 -10.32 1 98.81 216 ILE B C 1
ATOM 4049 O O . ILE B 1 216 ? 6.609 -11.648 -10.805 1 98.81 216 ILE B O 1
ATOM 4053 N N . LEU B 1 217 ? 6.129 -13.484 -9.672 1 98.31 217 LEU B N 1
ATOM 4054 C CA . LEU B 1 217 ? 4.707 -13.18 -9.555 1 98.31 217 LEU B CA 1
ATOM 4055 C C . LEU B 1 217 ? 4.348 -12.812 -8.117 1 98.31 217 LEU B C 1
ATOM 4057 O O . LEU B 1 217 ? 4.676 -13.547 -7.184 1 98.31 217 LEU B O 1
ATOM 4061 N N . PHE B 1 218 ? 3.812 -11.633 -7.91 1 98.56 218 PHE B N 1
ATOM 4062 C CA . PHE B 1 218 ? 3.07 -11.289 -6.703 1 98.56 218 PHE B CA 1
ATOM 4063 C C . PHE B 1 218 ? 1.583 -11.57 -6.887 1 98.56 218 PHE B C 1
ATOM 4065 O O . PHE B 1 218 ? 0.947 -11.016 -7.785 1 98.56 218 PHE B O 1
ATOM 4072 N N . THR B 1 219 ? 1.037 -12.406 -6.055 1 96.5 219 THR B N 1
ATOM 4073 C CA . THR B 1 219 ? -0.347 -12.82 -6.242 1 96.5 219 THR B CA 1
ATOM 4074 C C . THR B 1 219 ? -1.024 -13.07 -4.898 1 96.5 219 THR B C 1
ATOM 4076 O O . THR B 1 219 ? -0.512 -12.664 -3.855 1 96.5 219 THR B O 1
ATOM 4079 N N . ASP B 1 220 ? -2.295 -13.516 -4.938 1 94.12 220 ASP B N 1
ATOM 4080 C CA . ASP B 1 220 ? -3.072 -13.781 -3.729 1 94.12 220 ASP B CA 1
ATOM 4081 C C . ASP B 1 220 ? -3.025 -15.258 -3.359 1 94.12 220 ASP B C 1
ATOM 4083 O O . ASP B 1 220 ? -2.314 -16.047 -3.994 1 94.12 220 ASP B O 1
ATOM 4087 N N . GLN B 1 221 ? -3.705 -15.625 -2.311 1 89.06 221 GLN B N 1
ATOM 4088 C CA . GLN B 1 221 ? -3.598 -16.953 -1.721 1 89.06 221 GLN B CA 1
ATOM 4089 C C . GLN B 1 221 ? -4.164 -18.016 -2.658 1 89.06 221 GLN B C 1
ATOM 4091 O O . GLN B 1 221 ? -3.867 -19.203 -2.508 1 89.06 221 GLN B O 1
ATOM 4096 N N . TRP B 1 222 ? -4.988 -17.688 -3.609 1 85.12 222 TRP B N 1
ATOM 4097 C CA . TRP B 1 222 ? -5.566 -18.656 -4.539 1 85.12 222 TRP B CA 1
ATOM 4098 C C . TRP B 1 222 ? -4.719 -18.766 -5.805 1 85.12 222 TRP B C 1
ATOM 4100 O O . TRP B 1 222 ? -4.926 -19.656 -6.625 1 85.12 222 TRP B O 1
ATOM 4110 N N . ARG B 1 223 ? -3.816 -17.797 -5.949 1 86.38 223 ARG B N 1
ATOM 4111 C CA . ARG B 1 223 ? -2.787 -17.797 -6.984 1 86.38 223 ARG B CA 1
ATOM 4112 C C . ARG B 1 223 ? -3.389 -17.516 -8.359 1 86.38 223 ARG B C 1
ATOM 4114 O O . ARG B 1 223 ? -4.27 -18.25 -8.812 1 86.38 223 ARG B O 1
ATOM 4121 N N . SER B 1 224 ? -2.887 -16.547 -8.961 1 90.56 224 SER B N 1
ATOM 4122 C CA . SER B 1 224 ? -3.193 -16.188 -10.336 1 90.56 224 SER B CA 1
ATOM 4123 C C . SER B 1 224 ? -2.83 -17.312 -11.305 1 90.56 224 SER B C 1
ATOM 4125 O O . SER B 1 224 ? -1.91 -18.078 -11.047 1 90.56 224 SER B O 1
ATOM 4127 N N . PRO B 1 225 ? -3.51 -17.422 -12.453 1 88.06 225 PRO B N 1
ATOM 4128 C CA . PRO B 1 225 ? -3.102 -18.359 -13.5 1 88.06 225 PRO B CA 1
ATOM 4129 C C . PRO B 1 225 ? -1.663 -18.141 -13.961 1 88.06 225 PRO B C 1
ATOM 4131 O O . PRO B 1 225 ? -1.029 -19.062 -14.477 1 88.06 225 PRO B O 1
ATOM 4134 N N . VAL B 1 226 ? -1.141 -17.031 -13.766 1 93.62 226 VAL B N 1
ATOM 4135 C CA . VAL B 1 226 ? 0.238 -16.719 -14.133 1 93.62 226 VAL B CA 1
ATOM 4136 C C . VAL B 1 226 ? 1.195 -17.578 -13.305 1 93.62 226 VAL B C 1
ATOM 4138 O O . VAL B 1 226 ? 2.361 -17.75 -13.672 1 93.62 226 VAL B O 1
ATOM 4141 N N . HIS B 1 227 ? 0.701 -18.109 -12.219 1 91.56 227 HIS B N 1
ATOM 4142 C CA . HIS B 1 227 ? 1.514 -18.875 -11.289 1 91.56 227 HIS B CA 1
ATOM 4143 C C . HIS B 1 227 ? 2.223 -20.031 -11.992 1 91.56 227 HIS B C 1
ATOM 4145 O O . HIS B 1 227 ? 3.381 -20.328 -11.688 1 91.56 227 HIS B O 1
ATOM 4151 N N . HIS B 1 228 ? 1.639 -20.641 -12.945 1 87 228 HIS B N 1
ATOM 4152 C CA . HIS B 1 228 ? 2.201 -21.812 -13.617 1 87 228 HIS B CA 1
ATOM 4153 C C . HIS B 1 228 ? 3.354 -21.422 -14.539 1 87 228 HIS B C 1
ATOM 4155 O O . HIS B 1 228 ? 4.16 -22.266 -14.922 1 87 228 HIS B O 1
ATOM 4161 N N . LEU B 1 229 ? 3.402 -20.172 -14.852 1 93.31 229 LEU B N 1
ATOM 4162 C CA . LEU B 1 229 ? 4.441 -19.656 -15.742 1 93.31 229 LEU B CA 1
ATOM 4163 C C . LEU B 1 229 ? 5.582 -19.031 -14.945 1 93.31 229 LEU B C 1
ATOM 4165 O O . LEU B 1 229 ? 6.648 -18.75 -15.5 1 93.31 229 LEU B O 1
ATOM 4169 N N . ALA B 1 230 ? 5.379 -18.812 -13.633 1 96.12 230 ALA B N 1
ATOM 4170 C CA . ALA B 1 230 ? 6.301 -18.031 -12.82 1 96.12 230 ALA B CA 1
ATOM 4171 C C . ALA B 1 230 ? 7.469 -18.875 -12.328 1 96.12 230 ALA B C 1
ATOM 4173 O O . ALA B 1 230 ? 7.285 -20.047 -11.984 1 96.12 230 ALA B O 1
ATOM 4174 N N . ASP B 1 231 ? 8.641 -18.312 -12.312 1 97.06 231 ASP B N 1
ATOM 4175 C CA . ASP B 1 231 ? 9.797 -18.938 -11.672 1 97.06 231 ASP B CA 1
ATOM 4176 C C . ASP B 1 231 ? 9.688 -18.859 -10.148 1 97.06 231 ASP B C 1
ATOM 4178 O O . ASP B 1 231 ? 10.078 -19.797 -9.453 1 97.06 231 ASP B O 1
ATOM 4182 N N . ILE B 1 232 ? 9.258 -17.766 -9.633 1 97.25 232 ILE B N 1
ATOM 4183 C CA . ILE B 1 232 ? 9.008 -17.547 -8.211 1 97.25 232 ILE B CA 1
ATOM 4184 C C . ILE B 1 232 ? 7.652 -16.875 -8.023 1 97.25 232 ILE B C 1
ATOM 4186 O O . ILE B 1 232 ? 7.336 -15.898 -8.711 1 97.25 232 ILE B O 1
ATOM 4190 N N . SER B 1 233 ? 6.836 -17.406 -7.18 1 95.56 233 SER B N 1
ATOM 4191 C CA . SER B 1 233 ? 5.543 -16.828 -6.828 1 95.56 233 SER B CA 1
ATOM 4192 C C . SER B 1 233 ? 5.492 -16.438 -5.352 1 95.56 233 SER B C 1
ATOM 4194 O O . SER B 1 233 ? 5.742 -17.281 -4.484 1 95.56 233 SER B O 1
ATOM 4196 N N . LEU B 1 234 ? 5.238 -15.227 -5.078 1 96.88 234 LEU B N 1
ATOM 4197 C CA . LEU B 1 234 ? 5.004 -14.734 -3.727 1 96.88 234 LEU B CA 1
ATOM 4198 C C . LEU B 1 234 ? 3.52 -14.469 -3.494 1 96.88 234 LEU B C 1
ATOM 4200 O O . LEU B 1 234 ? 2.973 -13.492 -4.008 1 96.88 234 LEU B O 1
ATOM 4204 N N . SER B 1 235 ? 2.893 -15.305 -2.717 1 94.19 235 SER B N 1
ATOM 4205 C CA . SER B 1 235 ? 1.451 -15.242 -2.502 1 94.19 235 SER B CA 1
ATOM 4206 C C . SER B 1 235 ? 1.114 -14.555 -1.184 1 94.19 235 SER B C 1
ATOM 4208 O O . SER B 1 235 ? 1.678 -14.891 -0.14 1 94.19 235 SER B O 1
ATOM 4210 N N . CYS B 1 236 ? 0.202 -13.641 -1.248 1 96.25 236 CYS B N 1
ATOM 4211 C CA . CYS B 1 236 ? -0.218 -12.891 -0.074 1 96.25 236 CYS B CA 1
ATOM 4212 C C . CYS B 1 236 ? -1.671 -13.188 0.276 1 96.25 236 CYS B C 1
ATOM 4214 O O . CYS B 1 236 ? -2.508 -13.352 -0.613 1 96.25 236 CYS B O 1
ATOM 4216 N N . ARG B 1 237 ? -1.939 -13.281 1.585 1 94.62 237 ARG B N 1
ATOM 4217 C CA . ARG B 1 237 ? -3.324 -13.242 2.045 1 94.62 237 ARG B CA 1
ATOM 4218 C C . ARG B 1 237 ? -3.912 -11.844 1.901 1 94.62 237 ARG B C 1
ATOM 4220 O O . ARG B 1 237 ? -3.238 -10.852 2.182 1 94.62 237 ARG B O 1
ATOM 4227 N N . ILE B 1 238 ? -5.223 -11.773 1.471 1 96.31 238 ILE B N 1
ATOM 4228 C CA . ILE B 1 238 ? -5.652 -10.438 1.075 1 96.31 238 ILE B CA 1
ATOM 4229 C C . ILE B 1 238 ? -7.062 -10.172 1.59 1 96.31 238 ILE B C 1
ATOM 4231 O O . ILE B 1 238 ? -7.617 -9.094 1.379 1 96.31 238 ILE B O 1
ATOM 4235 N N . VAL B 1 239 ? -7.758 -11.109 2.275 1 93.75 239 VAL B N 1
ATOM 4236 C CA . VAL B 1 239 ? -9.164 -10.977 2.643 1 93.75 239 VAL B CA 1
ATOM 4237 C C . VAL B 1 239 ? -9.312 -9.992 3.797 1 93.75 239 VAL B C 1
ATOM 4239 O O . VAL B 1 239 ? -8.586 -10.078 4.793 1 93.75 239 VAL B O 1
ATOM 4242 N N . VAL B 1 240 ? -10.18 -9.094 3.699 1 95.75 240 VAL B N 1
ATOM 4243 C CA . VAL B 1 240 ? -10.477 -8.086 4.715 1 95.75 240 VAL B CA 1
ATOM 4244 C C . VAL B 1 240 ? -11.977 -7.785 4.715 1 95.75 240 VAL B C 1
ATOM 4246 O O . VAL B 1 240 ? -12.695 -8.18 3.795 1 95.75 240 VAL B O 1
ATOM 4249 N N . PRO B 1 241 ? -12.516 -7.156 5.785 1 94.5 241 PRO B N 1
ATOM 4250 C CA . PRO B 1 241 ? -13.945 -6.836 5.84 1 94.5 241 PRO B CA 1
ATOM 4251 C C . PRO B 1 241 ? -14.312 -5.66 4.941 1 94.5 241 PRO B C 1
ATOM 4253 O O . PRO B 1 241 ? -14.625 -4.574 5.438 1 94.5 241 PRO B O 1
ATOM 4256 N N . SER B 1 242 ? -14.359 -5.879 3.723 1 96.12 242 SER B N 1
ATOM 4257 C CA . SER B 1 242 ? -14.633 -4.898 2.678 1 96.12 242 SER B CA 1
ATOM 4258 C C . SER B 1 242 ? -15.086 -5.574 1.39 1 96.12 242 SER B C 1
ATOM 4260 O O . SER B 1 242 ? -14.961 -6.793 1.243 1 96.12 242 SER B O 1
ATOM 4262 N N . ALA B 1 243 ? -15.664 -4.797 0.512 1 94.94 243 ALA B N 1
ATOM 4263 C CA . ALA B 1 243 ? -16.031 -5.27 -0.821 1 94.94 243 ALA B CA 1
ATOM 4264 C C . ALA B 1 243 ? -14.781 -5.523 -1.671 1 94.94 243 ALA B C 1
ATOM 4266 O O . ALA B 1 243 ? -14.852 -6.234 -2.678 1 94.94 243 ALA B O 1
ATOM 4267 N N . TRP B 1 244 ? -13.727 -4.969 -1.339 1 96.44 244 TRP B N 1
ATOM 4268 C CA . TRP B 1 244 ? -12.469 -5.137 -2.066 1 96.44 244 TRP B CA 1
ATOM 4269 C C . TRP B 1 244 ? -11.406 -5.777 -1.181 1 96.44 244 TRP B C 1
ATOM 4271 O O . TRP B 1 244 ? -11.414 -5.598 0.039 1 96.44 244 TRP B O 1
ATOM 4281 N N . ASP B 1 245 ? -10.516 -6.516 -1.773 1 97.19 245 ASP B N 1
ATOM 4282 C CA . ASP B 1 245 ? -9.406 -7.137 -1.055 1 97.19 245 ASP B CA 1
ATOM 4283 C C . ASP B 1 245 ? -8.32 -6.117 -0.729 1 97.19 245 ASP B C 1
ATOM 4285 O O . ASP B 1 245 ? -8.328 -5.004 -1.258 1 97.19 245 ASP B O 1
ATOM 4289 N N . SER B 1 246 ? -7.477 -6.516 0.136 1 98.25 246 SER B N 1
ATOM 4290 C CA . SER B 1 246 ? -6.449 -5.605 0.623 1 98.25 246 SER B CA 1
ATOM 4291 C C . SER B 1 246 ? -5.148 -5.773 -0.153 1 98.25 246 SER B C 1
ATOM 4293 O O . SER B 1 246 ? -4.766 -6.895 -0.496 1 98.25 246 SER B O 1
ATOM 4295 N N . ALA B 1 247 ? -4.469 -4.672 -0.358 1 98.38 247 ALA B N 1
ATOM 4296 C CA . ALA B 1 247 ? -3.141 -4.668 -0.967 1 98.38 247 ALA B CA 1
ATOM 4297 C C . ALA B 1 247 ? -2.057 -4.422 0.08 1 98.38 247 ALA B C 1
ATOM 4299 O O . ALA B 1 247 ? -0.872 -4.344 -0.251 1 98.38 247 ALA B O 1
ATOM 4300 N N . ALA B 1 248 ? -2.395 -4.301 1.37 1 98.38 248 ALA B N 1
ATOM 4301 C CA . ALA B 1 248 ? -1.461 -3.891 2.416 1 98.38 248 ALA B CA 1
ATOM 4302 C C . ALA B 1 248 ? -0.32 -4.895 2.557 1 98.38 248 ALA B C 1
ATOM 4304 O O . ALA B 1 248 ? 0.847 -4.508 2.656 1 98.38 248 ALA B O 1
ATOM 4305 N N . THR B 1 249 ? -0.626 -6.168 2.572 1 98.38 249 THR B N 1
ATOM 4306 C CA . THR B 1 249 ? 0.399 -7.195 2.719 1 98.38 249 THR B CA 1
ATOM 4307 C C . THR B 1 249 ? 1.301 -7.238 1.489 1 98.38 249 THR B C 1
ATOM 4309 O O . THR B 1 249 ? 2.516 -7.422 1.609 1 98.38 249 THR B O 1
ATOM 4312 N N . THR B 1 250 ? 0.679 -7.125 0.328 1 98.56 250 THR B N 1
ATOM 4313 C CA . THR B 1 250 ? 1.469 -7.066 -0.897 1 98.56 250 THR B CA 1
ATOM 4314 C C . THR B 1 250 ? 2.42 -5.871 -0.872 1 98.56 250 THR B C 1
ATOM 4316 O O . THR B 1 250 ? 3.58 -5.988 -1.268 1 98.56 250 THR B O 1
ATOM 4319 N N . MET B 1 251 ? 1.925 -4.695 -0.443 1 98.56 251 MET B N 1
ATOM 4320 C CA . MET B 1 251 ? 2.758 -3.506 -0.303 1 98.56 251 MET B CA 1
ATOM 4321 C C . MET B 1 251 ? 3.938 -3.773 0.625 1 98.56 251 MET B C 1
ATOM 4323 O O . MET B 1 251 ? 5.07 -3.381 0.329 1 98.56 251 MET B O 1
ATOM 4327 N N . LEU B 1 252 ? 3.711 -4.43 1.724 1 98.44 252 LEU B N 1
ATOM 4328 C CA . LEU B 1 252 ? 4.758 -4.797 2.67 1 98.44 252 LEU B CA 1
ATOM 4329 C C . LEU B 1 252 ? 5.844 -5.621 1.986 1 98.44 252 LEU B C 1
ATOM 4331 O O . LEU B 1 252 ? 7.035 -5.348 2.154 1 98.44 252 LEU B O 1
ATOM 4335 N N . LEU B 1 253 ? 5.473 -6.594 1.2 1 98.31 253 LEU B N 1
ATOM 4336 C CA . LEU B 1 253 ? 6.441 -7.449 0.526 1 98.31 253 LEU B CA 1
ATOM 4337 C C . LEU B 1 253 ? 7.23 -6.664 -0.514 1 98.31 253 LEU B C 1
ATOM 4339 O O . LEU B 1 253 ? 8.438 -6.871 -0.67 1 98.31 253 LEU B O 1
ATOM 4343 N N . ILE B 1 254 ? 6.52 -5.816 -1.246 1 98.69 254 ILE B N 1
ATOM 4344 C CA . ILE B 1 254 ? 7.156 -4.965 -2.244 1 98.69 254 ILE B CA 1
ATOM 4345 C C . ILE B 1 254 ? 8.234 -4.109 -1.581 1 98.69 254 ILE B C 1
ATOM 4347 O O . ILE B 1 254 ? 9.375 -4.055 -2.059 1 98.69 254 ILE B O 1
ATOM 4351 N N . GLU B 1 255 ? 7.863 -3.484 -0.472 1 98.69 255 GLU B N 1
ATOM 4352 C CA . GLU B 1 255 ? 8.797 -2.596 0.214 1 98.69 255 GLU B CA 1
ATOM 4353 C C . GLU B 1 255 ? 9.961 -3.375 0.815 1 98.69 255 GLU B C 1
ATOM 4355 O O . GLU B 1 255 ? 11.094 -2.877 0.863 1 98.69 255 GLU B O 1
ATOM 4360 N N . THR B 1 256 ? 9.688 -4.59 1.296 1 98.44 256 THR B N 1
ATOM 4361 C CA . THR B 1 256 ? 10.773 -5.441 1.78 1 98.44 256 THR B CA 1
ATOM 4362 C C . THR B 1 256 ? 11.742 -5.777 0.652 1 98.44 256 THR B C 1
ATOM 4364 O O . THR B 1 256 ? 12.961 -5.785 0.854 1 98.44 256 THR B O 1
ATOM 4367 N N . MET B 1 257 ? 11.211 -6.066 -0.5 1 98.62 257 MET B N 1
ATOM 4368 C CA . MET B 1 257 ? 12.062 -6.363 -1.65 1 98.62 257 MET B CA 1
ATOM 4369 C C . MET B 1 257 ? 12.891 -5.141 -2.041 1 98.62 257 MET B C 1
ATOM 4371 O O . MET B 1 257 ? 14.07 -5.27 -2.371 1 98.62 257 MET B O 1
ATOM 4375 N N . ILE B 1 258 ? 12.266 -3.945 -2.035 1 98.56 258 ILE B N 1
ATOM 4376 C CA . ILE B 1 258 ? 12.992 -2.713 -2.314 1 98.56 258 ILE B CA 1
ATOM 4377 C C . ILE B 1 258 ? 14.18 -2.588 -1.364 1 98.56 258 ILE B C 1
ATOM 4379 O O . ILE B 1 258 ? 15.305 -2.309 -1.796 1 98.56 258 ILE 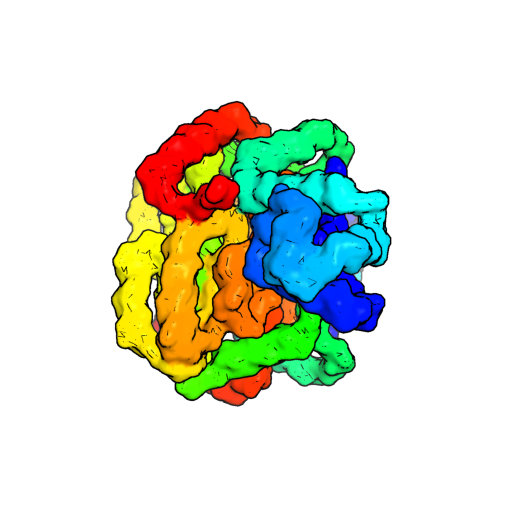B O 1
ATOM 4383 N N . SER B 1 259 ? 13.914 -2.824 -0.087 1 97.75 259 SER B N 1
ATOM 4384 C CA . SER B 1 259 ? 14.969 -2.764 0.922 1 97.75 259 SER B CA 1
ATOM 4385 C C . SER B 1 259 ? 16.047 -3.801 0.65 1 97.75 259 SER B C 1
ATOM 4387 O O . SER B 1 259 ? 17.25 -3.508 0.775 1 97.75 259 SER B O 1
ATOM 4389 N N . SER B 1 260 ? 15.664 -4.992 0.303 1 97.69 260 SER B N 1
ATOM 4390 C CA . SER B 1 260 ? 16.609 -6.062 0.005 1 97.69 260 SER B CA 1
ATOM 4391 C C . SER B 1 260 ? 17.484 -5.711 -1.192 1 97.69 260 SER B C 1
ATOM 4393 O O . SER B 1 260 ? 18.703 -5.824 -1.125 1 97.69 260 SER B O 1
ATOM 4395 N N . VAL B 1 261 ? 16.906 -5.254 -2.275 1 98.06 261 VAL B N 1
ATOM 4396 C CA . VAL B 1 261 ? 17.609 -4.961 -3.52 1 98.06 261 VAL B CA 1
ATOM 4397 C C . VAL B 1 261 ? 18.562 -3.787 -3.312 1 98.06 261 VAL B C 1
ATOM 4399 O O . VAL B 1 261 ? 19.688 -3.793 -3.818 1 98.06 261 VAL B O 1
ATOM 4402 N N . GLN B 1 262 ? 18.062 -2.748 -2.578 1 96.5 262 GLN B N 1
ATOM 4403 C CA . GLN B 1 262 ? 18.953 -1.62 -2.322 1 96.5 262 GLN B CA 1
ATOM 4404 C C . GLN B 1 262 ? 20.219 -2.07 -1.596 1 96.5 262 GLN B C 1
ATOM 4406 O O . GLN B 1 262 ? 21.312 -1.561 -1.863 1 96.5 262 GLN B O 1
ATOM 4411 N N . ASN B 1 263 ? 20.094 -3.031 -0.719 1 94.62 263 ASN B N 1
ATOM 4412 C CA . ASN B 1 263 ? 21.203 -3.521 0.07 1 94.62 263 ASN B CA 1
ATOM 4413 C C . ASN B 1 263 ? 22.172 -4.352 -0.778 1 94.62 263 ASN B C 1
ATOM 4415 O O . ASN B 1 263 ? 23.375 -4.336 -0.545 1 94.62 263 ASN B O 1
ATOM 4419 N N . LEU B 1 264 ? 21.656 -5.051 -1.68 1 95.69 264 LEU B N 1
ATOM 4420 C CA . LEU B 1 264 ? 22.469 -5.887 -2.555 1 95.69 264 LEU B CA 1
ATOM 4421 C C . LEU B 1 264 ? 23.391 -5.027 -3.414 1 95.69 264 LEU B C 1
ATOM 4423 O O . LEU B 1 264 ? 24.484 -5.457 -3.77 1 95.69 264 LEU B O 1
ATOM 4427 N N . ASN B 1 265 ? 22.953 -3.783 -3.699 1 94.12 265 ASN B N 1
ATOM 4428 C CA . ASN B 1 265 ? 23.703 -2.871 -4.555 1 94.12 265 ASN B CA 1
ATOM 4429 C C . ASN B 1 265 ? 23.828 -1.487 -3.924 1 94.12 265 ASN B C 1
ATOM 4431 O O . ASN B 1 265 ? 23.625 -0.473 -4.594 1 94.12 265 ASN B O 1
ATOM 4435 N N . TRP B 1 266 ? 24.156 -1.438 -2.688 1 94.5 266 TRP B N 1
ATOM 4436 C CA . TRP B 1 266 ? 24.031 -0.181 -1.958 1 94.5 266 TRP B CA 1
ATOM 4437 C C . TRP B 1 266 ? 25 0.863 -2.5 1 94.5 266 TRP B C 1
ATOM 4439 O O . TRP B 1 266 ? 24.656 2.041 -2.615 1 94.5 266 TRP B O 1
ATOM 4449 N N . ASP B 1 267 ? 26.234 0.455 -2.775 1 94.31 267 ASP B N 1
ATOM 4450 C CA . ASP B 1 267 ? 27.219 1.433 -3.248 1 94.31 267 ASP B CA 1
ATOM 4451 C C . ASP B 1 267 ? 26.703 2.15 -4.5 1 94.31 267 ASP B C 1
ATOM 4453 O O . ASP B 1 267 ? 26.766 3.379 -4.582 1 94.31 267 ASP B O 1
ATOM 4457 N N . GLU B 1 268 ? 26.234 1.412 -5.406 1 94.88 268 GLU B N 1
ATOM 4458 C CA . GLU B 1 268 ? 25.688 2 -6.621 1 94.88 268 GLU B CA 1
ATOM 4459 C C . GLU B 1 268 ? 24.406 2.787 -6.32 1 94.88 268 GLU B C 1
ATOM 4461 O O . GLU B 1 268 ? 24.203 3.871 -6.871 1 94.88 268 GLU B O 1
ATOM 4466 N N . THR B 1 269 ? 23.562 2.229 -5.527 1 95.25 269 THR B N 1
ATOM 4467 C CA . THR B 1 269 ? 22.328 2.896 -5.129 1 95.25 269 THR B CA 1
ATOM 4468 C C . THR B 1 269 ? 22.625 4.25 -4.488 1 95.25 269 THR B C 1
ATOM 4470 O O . THR B 1 269 ? 22 5.254 -4.82 1 95.25 269 THR B O 1
ATOM 4473 N N . LYS B 1 270 ? 23.562 4.246 -3.605 1 95.38 270 LYS B N 1
ATOM 4474 C CA . LYS B 1 270 ? 23.953 5.469 -2.906 1 95.38 270 LYS B CA 1
ATOM 4475 C C . LYS B 1 270 ? 24.422 6.539 -3.889 1 95.38 270 LYS B C 1
ATOM 4477 O O . LYS B 1 270 ? 24.047 7.711 -3.76 1 95.38 270 LYS B O 1
ATOM 4482 N N . GLU B 1 271 ? 25.234 6.152 -4.812 1 95.31 271 GLU B N 1
ATOM 4483 C CA . GLU B 1 271 ? 25.719 7.086 -5.824 1 95.31 271 GLU B CA 1
ATOM 4484 C C . GLU B 1 271 ? 24.562 7.676 -6.633 1 95.31 271 GLU B C 1
ATOM 4486 O O . GLU B 1 271 ? 24.547 8.875 -6.906 1 95.31 271 GLU B O 1
ATOM 4491 N N . ARG B 1 272 ? 23.703 6.887 -7.008 1 95 272 ARG B N 1
ATOM 4492 C CA . ARG B 1 272 ? 22.547 7.336 -7.773 1 95 272 ARG B CA 1
ATOM 4493 C C . ARG B 1 272 ? 21.672 8.273 -6.941 1 95 272 ARG B C 1
ATOM 4495 O O . ARG B 1 272 ? 21.172 9.273 -7.449 1 95 272 ARG B O 1
ATOM 4502 N N . LEU B 1 273 ? 21.516 7.961 -5.688 1 93.81 273 LEU B N 1
ATOM 4503 C CA . LEU B 1 273 ? 20.75 8.805 -4.77 1 93.81 273 LEU B CA 1
ATOM 4504 C C . LEU B 1 273 ? 21.406 10.172 -4.629 1 93.81 273 LEU B C 1
ATOM 4506 O O . LEU B 1 273 ? 20.703 11.195 -4.609 1 93.81 273 LEU B O 1
ATOM 4510 N N . GLU B 1 274 ? 22.641 10.203 -4.512 1 93.19 274 GLU B N 1
ATOM 4511 C CA . GLU B 1 274 ? 23.375 11.461 -4.398 1 93.19 274 GLU B CA 1
ATOM 4512 C C . GLU B 1 274 ? 23.172 12.32 -5.645 1 93.19 274 GLU B C 1
ATOM 4514 O O . GLU B 1 274 ? 22.953 13.531 -5.539 1 93.19 274 GLU B O 1
ATOM 4519 N N . THR B 1 275 ? 23.312 11.688 -6.77 1 93.31 275 THR B N 1
ATOM 4520 C CA . THR B 1 275 ? 23.109 12.391 -8.031 1 93.31 275 THR B CA 1
ATOM 4521 C C . THR B 1 275 ? 21.688 12.93 -8.125 1 93.31 275 THR B C 1
ATOM 4523 O O . THR B 1 275 ? 21.469 14.07 -8.547 1 93.31 275 THR B O 1
ATOM 4526 N N . LEU B 1 276 ? 20.75 12.117 -7.754 1 91.62 276 LEU B N 1
ATOM 4527 C CA . LEU B 1 276 ? 19.344 12.516 -7.785 1 91.62 276 LEU B CA 1
ATOM 4528 C C . LEU B 1 276 ? 19.094 13.68 -6.84 1 91.62 276 LEU B C 1
ATOM 4530 O O . LEU B 1 276 ? 18.312 14.586 -7.16 1 91.62 276 LEU B O 1
ATOM 4534 N N . GLU B 1 277 ? 19.688 13.672 -5.66 1 88.75 277 GLU B N 1
ATOM 4535 C CA . GLU B 1 277 ? 19.531 14.75 -4.688 1 88.75 277 GLU B CA 1
ATOM 4536 C C . GLU B 1 277 ? 20 16.094 -5.266 1 88.75 277 GLU B C 1
ATOM 4538 O O . GLU B 1 277 ? 19.375 17.125 -5.027 1 88.75 277 GLU B O 1
ATOM 4543 N N . VAL B 1 278 ? 21.031 16.031 -6.02 1 88.81 278 VAL B N 1
ATOM 4544 C CA . VAL B 1 278 ? 21.531 17.234 -6.676 1 88.81 278 VAL B CA 1
ATOM 4545 C C . VAL B 1 278 ? 20.5 17.75 -7.676 1 88.81 278 VAL B C 1
ATOM 4547 O O . VAL B 1 278 ? 20.234 18.953 -7.746 1 88.81 278 VAL B O 1
ATOM 4550 N N . MET B 1 279 ? 19.906 16.875 -8.422 1 88.19 279 MET B N 1
ATOM 4551 C CA . MET B 1 279 ? 18.875 17.25 -9.391 1 88.19 279 MET B CA 1
ATOM 4552 C C . MET B 1 279 ? 17.656 17.828 -8.695 1 88.19 279 MET B C 1
ATOM 4554 O O . MET B 1 279 ? 17.078 18.812 -9.172 1 88.19 279 MET B O 1
ATOM 4558 N N . PHE B 1 280 ? 17.25 17.219 -7.57 1 84.31 280 PHE B N 1
ATOM 4559 C CA . PHE B 1 280 ? 16.109 17.703 -6.812 1 84.31 280 PHE B CA 1
ATOM 4560 C C . PHE B 1 280 ? 16.375 19.125 -6.293 1 84.31 280 PHE B C 1
ATOM 4562 O O . PHE B 1 280 ? 15.461 19.953 -6.273 1 84.31 280 PHE B O 1
ATOM 4569 N N . ASP B 1 281 ? 17.516 19.344 -5.855 1 84 281 ASP B N 1
ATOM 4570 C CA . ASP B 1 281 ? 17.891 20.672 -5.367 1 84 281 ASP B CA 1
ATOM 4571 C C . ASP B 1 281 ? 17.766 21.719 -6.473 1 84 281 ASP B C 1
ATOM 4573 O O . ASP B 1 281 ? 17.344 22.844 -6.219 1 84 281 ASP B O 1
ATOM 4577 N N . GLN B 1 282 ? 18.125 21.281 -7.637 1 84.75 282 GLN B N 1
ATOM 4578 C CA . GLN B 1 282 ? 18.062 22.188 -8.773 1 84.75 282 GLN B CA 1
ATOM 4579 C C . GLN B 1 282 ? 16.625 22.516 -9.148 1 84.75 282 GLN B C 1
ATOM 4581 O O . GLN B 1 282 ? 16.328 23.594 -9.641 1 84.75 282 GLN B O 1
ATOM 4586 N N . THR B 1 283 ? 15.695 21.609 -8.828 1 81.56 283 THR B N 1
ATOM 4587 C CA . THR B 1 283 ? 14.305 21.781 -9.25 1 81.56 283 THR B CA 1
ATOM 4588 C C . THR B 1 283 ? 13.453 22.312 -8.102 1 81.56 283 THR B C 1
ATOM 4590 O O . THR B 1 283 ? 12.297 22.672 -8.297 1 81.56 283 THR B O 1
ATOM 4593 N N . LYS B 1 284 ? 13.883 22.469 -6.887 1 77.69 284 LYS B N 1
ATOM 4594 C CA . LYS B 1 284 ? 13.211 22.953 -5.691 1 77.69 284 LYS B CA 1
ATOM 4595 C C . LYS B 1 284 ? 11.914 22.188 -5.438 1 77.69 284 LYS B C 1
ATOM 4597 O O . LYS B 1 284 ? 10.875 22.797 -5.148 1 77.69 284 LYS B O 1
ATOM 4602 N N . LEU B 1 285 ? 12 20.938 -5.621 1 76 285 LEU B N 1
ATOM 4603 C CA . LEU B 1 285 ? 10.82 20.078 -5.516 1 76 285 LEU B CA 1
ATOM 4604 C C . LEU B 1 285 ? 10.383 19.938 -4.062 1 76 285 LEU B C 1
ATOM 4606 O O . LEU B 1 285 ? 9.18 19.953 -3.768 1 76 285 LEU B O 1
ATOM 4610 N N . PHE B 1 286 ? 11.352 19.844 -3.184 1 78.5 286 PHE B N 1
ATOM 4611 C CA . PHE B 1 286 ? 11.055 19.516 -1.797 1 78.5 286 PHE B CA 1
ATOM 4612 C C . PHE B 1 286 ? 11.258 20.719 -0.893 1 78.5 286 PHE B C 1
ATOM 4614 O O . PHE B 1 286 ? 12.086 21.594 -1.184 1 78.5 286 PHE B O 1
ATOM 4621 N N . ARG B 1 287 ? 10.562 20.641 0.183 1 72.69 287 ARG B N 1
ATOM 4622 C CA . ARG B 1 287 ? 10.633 21.734 1.146 1 72.69 287 ARG B CA 1
ATOM 4623 C C . ARG B 1 287 ? 11.938 21.688 1.927 1 72.69 287 ARG B C 1
ATOM 4625 O O . ARG B 1 287 ? 12.383 20.625 2.354 1 72.69 287 ARG B O 1
ATOM 4632 N N . LYS B 1 288 ? 12.617 22.875 1.95 1 68.38 288 LYS B N 1
ATOM 4633 C CA . LYS B 1 288 ? 13.797 23.047 2.795 1 68.38 288 LYS B CA 1
ATOM 4634 C C . LYS B 1 288 ? 13.445 23.75 4.098 1 68.38 288 LYS B C 1
ATOM 4636 O O . LYS B 1 288 ? 12.703 24.734 4.09 1 68.38 288 LYS B O 1
ATOM 4641 N N . PHE B 1 289 ? 13.359 23 5.242 1 57.47 289 PHE B N 1
ATOM 4642 C CA . PHE B 1 289 ? 12.992 23.594 6.523 1 57.47 289 PHE B CA 1
ATOM 4643 C C . PHE B 1 289 ? 14.148 24.422 7.082 1 57.47 289 PHE B C 1
ATOM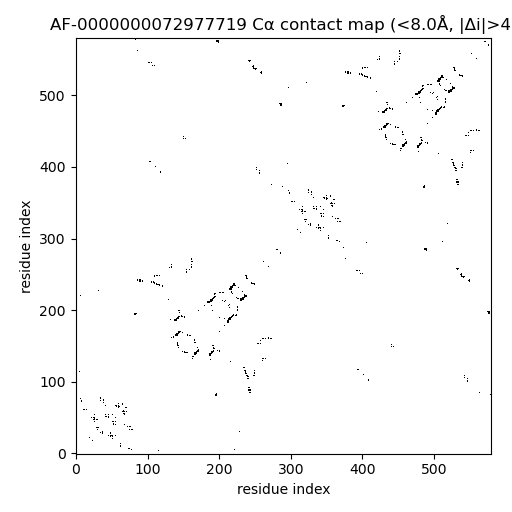 4645 O O . PHE B 1 289 ? 15.039 23.891 7.738 1 57.47 289 PHE B O 1
ATOM 4652 N N . THR B 1 290 ? 14.875 25.156 6.238 1 51.25 290 THR B N 1
ATOM 4653 C CA . THR B 1 290 ? 15.914 26.047 6.738 1 51.25 290 THR B CA 1
ATOM 4654 C C . THR B 1 290 ? 15.32 27.375 7.172 1 51.25 290 THR B C 1
ATOM 4656 O O . THR B 1 290 ? 14.297 27.812 6.629 1 51.25 290 THR B O 1
#

Organism: NCBI:txid391626

pLDDT: mean 90.23, std 9.75, range [33.69, 98.81]

Foldseek 3Di:
DPPDLAALLLLLVVCLVVADPLLNLLNVQCVLDPPVLLQDDLVSSCVSSVHDSVSSQVSCVVSPAPGSVRVNVSSVVLVCVLADALVNQLVVQVVPPDPDDQVVQQVVLVVSQLVSLVVRDDVVLLLVLLVLLLDQVAAEEFEEEDPCLVVSVVLVVLVVLQYDRYDYAYLNDPCRVVVLVPHAAAHEYEYEAEPVGDPSSLVSLVSNLVRNYAYEYEYESSDHPSVSSHPHYRYTHFRGNGSDTHCVSVSVSSVVSSVSSCVVRVVSSVVSVVVVVVVCVVVVPDDDPD/DPPDLAALLLLLVVCLVVADPLLNLLSVQCVLDPPVLLQDDLVSSCVSSVHDSVSSQVSCVVSPAPGSVRVNVSSVVLVCVLADALVNQLVVQVVPPDPDDQVVQQVVLVVSQLVSLVVRDDVVLLLVLLVLLLDQVAAEEFEEEDPCLVVSVVLVVLVVLQYDRYDYAYLNDPCRVVVLVPHAAAHEYEYEAEPVGDPSSLVSLVSNLVRNYAYEYEYASSDHPSVSSHPGYRYTHFRGNGSDTHCVSVSVSSVVSSVSSCVVRVVSSVVSVVVVVVVCVVVVVDDDPD

Solvent-accessible surface area (backbone atoms only — not comparable to full-atom values): 30951 Å² total; per-residue (Å²): 131,80,73,72,92,58,48,71,67,52,51,48,62,73,40,43,85,78,40,52,72,65,39,35,44,36,51,51,47,36,61,70,44,59,65,65,45,55,66,57,56,66,64,56,41,16,57,73,38,69,46,53,56,66,48,50,47,51,44,37,37,72,74,71,31,92,30,61,69,54,46,32,52,52,48,51,50,51,53,52,58,53,64,55,47,43,67,61,41,31,57,69,42,66,72,53,80,70,92,60,58,66,70,56,56,41,47,51,33,48,52,49,24,41,53,53,23,57,75,68,54,53,67,67,58,52,50,52,52,29,50,57,72,53,38,71,90,33,48,36,38,33,28,9,39,87,67,40,28,33,58,28,48,47,51,43,64,55,43,59,53,50,43,74,60,65,47,81,41,47,45,74,41,90,57,43,66,65,59,55,74,72,62,46,68,57,19,34,35,41,37,38,42,43,75,72,40,46,43,53,53,41,52,50,49,52,54,41,45,75,50,46,32,40,28,38,32,41,26,27,70,81,52,38,83,50,54,81,67,34,77,43,73,50,51,24,40,33,71,42,78,24,42,55,70,50,58,36,45,54,45,45,53,52,53,45,39,52,34,50,28,38,62,76,40,37,72,61,20,51,53,43,48,54,53,49,50,54,54,42,63,73,65,60,49,53,65,74,94,119,129,81,71,71,90,59,47,68,68,53,51,47,63,73,40,43,84,77,40,52,71,67,38,34,45,37,51,51,45,35,62,68,43,59,68,63,46,54,66,58,56,67,62,57,42,16,56,75,37,71,45,52,56,67,47,51,48,50,43,38,38,72,74,70,31,92,29,60,68,54,46,32,52,54,47,49,51,50,53,50,59,54,64,56,48,42,67,62,40,30,55,66,40,65,71,52,81,70,90,59,58,64,70,56,55,39,48,52,32,49,52,49,24,40,54,53,23,57,73,68,53,54,66,67,58,51,52,51,51,31,50,58,72,53,38,71,90,32,48,36,37,31,28,9,40,89,67,41,28,32,57,30,48,49,51,43,64,55,43,57,53,49,44,75,61,66,46,79,42,48,44,75,42,90,57,43,67,65,59,55,74,72,60,44,69,56,19,34,34,41,36,39,41,44,76,72,40,46,43,53,53,40,52,50,48,52,54,42,43,75,51,44,32,41,29,38,32,40,26,28,69,80,52,36,84,49,54,80,67,32,77,42,73,50,52,24,39,35,73,44,78,24,43,56,70,50,59,37,45,52,45,46,52,53,53,46,40,51,35,50,28,38,62,76,40,36,73,60,20,50,53,42,47,55,54,48,51,53,54,42,62,74,65,59,48,53,66,74,93,118

Radius of gyration: 25.75 Å; Cα contacts (8 Å, |Δi|>4): 866; chains: 2; bounding box: 54×82×63 Å

Secondary structure (DSSP, 8-state):
----SS-HHHHHHHHGGGS-HHHHHHHHHHHHTTTGGGSS-HHHHHHHHT--HHHHHHHHHHTT-SSHHHHHHHHHHHHHHHT--HHHHHHHHHTS--SS-HHHHHHHHHHHHHHHHHHHS-HHHHHHHHHHHH-TTS-EEEEE-TTTHHHHHHHHHHHHHH-SSEEEEETTSTTHHHHHTT--TT-EEEEE--SSPBHHHHHHHHHHHHTT-EEEEEEETT--GGGGG-SEEEEE----SSSS---HHHHHHHHHHHHHHHHHTHHHHHHHHHHHHHHHHHHT-B----/----SS-HHHHHHHHGGGS-HHHHHHHHHHHHTTTGGGSS-HHHHHHHHT--HHHHHHHHHHTT-SSHHHHHHHHHHHHHHHT--HHHHHHHHHTS--SS-HHHHHHHHHHHHHHHHHHH--HHHHHHHHHHHH-TTS-EEEEE-TTTHHHHHHHHHHHHHH-SSEEEEETTSTTHHHHHTT--TT-EEEEE--SSPBHHHHHHHHHHHHTT-EEEEEEETT--GGGGG-SEEEEE----SSSS---HHHHHHHHHHHHHHHHHTHHHHHHHHHHHHHHHHHHT-B----

Sequence (580 aa):
MTEPTHTISDRIQQKLDDLTRAERQLALSILENYPASGLGPLTALAQDANVSVPTVARMVQKLGYKGYPDFQSELREELRAKVKNPIAKHDMWAEAAPSEHLLNRFTDAVIDNIRLTLSQINPAEFDAASELVADQSRHLFIIGGRITHTLAEYFYLHMQVIRPNLTHVQSTSNTWPHYLLNAKEGDVFVIFDVRRYENNTLKLAEMAHARGAKIILFTDQWRSPVHHLADISLSCRIVVPSAWDSAATTMLLIETMISSVQNLNWDETKERLETLEVMFDQTKLFRKFTMTEPTHTISDRIQQKLDDLTRAERQLALSILENYPASGLGPLTALAQDANVSVPTVARMVQKLGYKGYPDFQSELREELRAKVKNPIAKHDMWAEAAPSEHLLNRFTDAVIDNIRLTLSQINPAEFDAASELVADQSRHLFIIGGRITHTLAEYFYLHMQVIRPNLTHVQSTSNTWPHYLLNAKEGDVFVIFDVRRYENNTLKLAEMAHARGAKIILFTDQWRSPVHHLADISLSCRIVVPSAWDSAATTMLLIETMISSVQNLNWDETKERLETLEVMFDQTKLFRKFT